Protein AF-0000000083317648 (afdb_homodimer)

Sequence (574 aa):
MIAYELAIDTPVELAITGKFVAPDANWIHLSRTLTDYELMVVTEGVLHLADGKQRFDVAEGEYLLLPPSTEQYGYKGSACSFYWLHFSAREQTVRIVDSECKLPDKQEPKIVLPRYGKVKSLEKMIVMMKQLQDSVRSYSTSTLNDYMSTVILCELYSQLFHTETSLGSIKKTRQEQLYHDIVDYIKWSRGETVKVSQIAQLFGYNEKYLSHLFSSIAGVSLKQYILQQKMELAKFLLTDTNQNISEVSVKLGYSDSHNFMKAFKKIVGLTPSDFRNAYAKRLLFYEMIAYELAIDTPVELAITGKFVAPDANWIHLSRTLTDYELMVVTEGVLHLADGKQRFDVAEGEYLLLPPSTEQYGYKGSACSFYWLHFSAREQTVRIVDSECKLPDKQEPKIVLPRYGKVKSLEKMIVMMKQLQDSVRSYSTSTLNDYMSTVILCELYSQLFHTETSLGSIKKTRQEQLYHDIVDYIKWSRGETVKVSQIAQLFGYNEKYLSHLFSSIAGVSLKQYILQQKMELAKFLLTDTNQNISEVSVKLGYSDSHNFMKAFKKIVGLTPSDFRNAYAKRLLFYE

Secondary structure (DSSP, 8-state):
-EEEEEE-SS--EEEEEEEEE-SSTT--PPPEE-SSEEEEEEEEEEEEEEETTEEEEEETTEEEEE-TT-EEE--S---EEEEEEEEE-S-SS-EEEETTS----TTS-EEEEESEEE-S-HHHHHHHHHHHHHHHHH---HHHHHHHHHHHHHHHHHHHHS----HHHHHHHHHHHHHHHHHHHHHHTTTS---HHHHHHHHT--HHHHHHHHHHHHSS-HHHHHHHHHHHHHHHHHHHS---HHHHHHHTT-S-HHHHHHHHHHHHSS-HHHHHHHH--------/-EEEEEE-SS--EEEEEEEEE-SSTT--PPPEE-SSEEEEEEEEEEEEEEETTEEEEEETTEEEEE-TT-EEEE-S---EEEEEEEEE-S-SS-EEEETTS----TTS-EEEEESEEE-S-HHHHHHHHHHHHHHHHH---HHHHHHHHHHHHHHHHHHHHS----HHHHHHHHHHHHHHHHHHHHHHTTTS---HHHHHHHHT--HHHHHHHHHHHHSS-HHHHHHHHHHHHHHHHHHHS---HHHHHHHTT-S-HHHHHHHHHHHHSS-HHHHHHHH--------

Foldseek 3Di:
DKKWKFAPPDFWFWDDKDKDFAPDQFDWFAWDFFQFKKKKAWQAWWFWKDFVPDIDTAHHQKMAIDGGRTGMIGPGGTRTMIIMTTTHGPDPDTDIDDPPDDAPDPPGRMFMGHRMDGFPDPPVLVVLRVVLVVCVVVDVDRRVSRVSVRVSVVNRRCRVPVPCPPVVNVVVVVLVVLLVVLVVVLLVQLQDPDDLCNSCVVSVHHSVVNQVSNCVVVVDGPVVSSLLSNLVVLLCCLAVHPDDLVRSCVSRPHPDSVVVQVSNCVNVVDGSVVSSVVRRPPPVPPD/DKKWKFAPPDFWFWDDKDKDFDPDQFDWFAWDFFQFKKKKAWQAWWFWKDFVPDIDTAHHQKMAIDGGRTGMIGPGGTRTMIIMTTTHGPDPDTDIDDPPDDAPDPPGRMFMGHRMDGFPDPPVLVVLRVVLVVCVVVDVDRRVSRVSVRVSVVNRRCRVPVPCPPVVNVVVVVLVVLLVVLVVVLLVQLQDDDDLCNSCVVSVHHSVVNQVSNCVVVVDGPVVSSLLSNLVVLLCCLAVHPDDLVRSCVSRPHPDSVVVQVSNCVNVVDGSVVSSVVRRPPPPPPD

Nearest PDB structures (foldseek):
  6swi-assembly1_A  TM=9.448E-01  e=5.984E-08  Geobacillus stearothermophilus
  3lsg-assembly1_A  TM=9.453E-01  e=3.795E-07  Fusobacterium nucleatum subsp. nucleatum
  3oio-assembly1_A  TM=8.821E-01  e=7.758E-07  Chromobacterium violaceum
  3w6v-assembly1_A  TM=8.922E-01  e=2.878E-06  Streptomyces griseus
  1xs9-assembly1_A  TM=9.049E-01  e=8.412E-06  Escherichia coli

Organism: Saccharibacillus brassicae (NCBI:txid2583377)

InterPro domains:
  IPR003313 AraC-type arabinose-binding/dimerisation domain [PF02311] (36-90)
  IPR009057 Homedomain-like superfamily [SSF46689] (179-227)
  IPR009057 Homedomain-like superfamily [SSF46689] (230-279)
  IPR018060 AraC-like, DNA binding HTH domain [PF12833] (199-277)
  IPR018060 AraC-like, DNA binding HTH domain [PS01124] (180-278)
  IPR018060 AraC-like, DNA binding HTH domain [SM00342] (193-276)
  IPR018062 HTH domain AraC-type, conserved site [PS00041] (230-272)
  IPR020449 Transcription regulator HTH, AraC- type, HTH domain [PR00032] (245-260)
  IPR020449 Transcription regulator HTH, AraC- type, HTH domain [PR00032] (260-276)
  IPR037923 Transcription regulator HTH-like [SSF51215] (23-103)

Radius of gyration: 28.25 Å; Cα contacts (8 Å, |Δi|>4): 1031; chains: 2; bounding box: 52×86×66 Å

pLDDT: mean 80.66, std 14.96, range [23.92, 97.94]

Structure (mmCIF, N/CA/C/O backbone):
data_AF-0000000083317648-model_v1
#
loop_
_entity.id
_entity.type
_entity.pdbx_description
1 polymer 'Helix-turn-helix domain-containing protein'
#
loop_
_atom_site.group_PDB
_atom_site.id
_atom_site.type_symbol
_atom_site.label_atom_id
_atom_site.label_alt_id
_atom_site.label_comp_id
_atom_site.label_asym_id
_atom_site.label_entity_id
_atom_site.label_seq_id
_atom_site.pdbx_PDB_ins_code
_atom_site.Cartn_x
_atom_site.Cartn_y
_atom_site.Cartn_z
_atom_site.occupancy
_atom_site.B_iso_or_equiv
_atom_site.auth_seq_id
_atom_site.auth_comp_id
_atom_site.auth_asym_id
_atom_site.auth_atom_id
_atom_site.pdbx_PDB_model_num
ATOM 1 N N . MET A 1 1 ? 26.375 -5.887 -9.125 1 73.12 1 MET A N 1
ATOM 2 C CA . MET A 1 1 ? 25.25 -6.777 -8.898 1 73.12 1 MET A CA 1
ATOM 3 C C . MET A 1 1 ? 24.062 -6.375 -9.773 1 73.12 1 MET A C 1
ATOM 5 O O . MET A 1 1 ? 23.906 -5.203 -10.125 1 73.12 1 MET A O 1
ATOM 9 N N . ILE A 1 2 ? 23.328 -7.375 -10.43 1 86.06 2 ILE A N 1
ATOM 10 C CA . ILE A 1 2 ? 22.219 -7.176 -11.359 1 86.06 2 ILE A CA 1
ATOM 11 C C . ILE A 1 2 ? 21.016 -6.602 -10.609 1 86.06 2 ILE A C 1
ATOM 13 O O . ILE A 1 2 ? 20.703 -7.039 -9.5 1 86.06 2 ILE A O 1
ATOM 17 N N . ALA A 1 3 ? 20.547 -5.5 -11.164 1 89.62 3 ALA A N 1
ATOM 18 C CA . ALA A 1 3 ? 19.328 -4.895 -10.625 1 89.62 3 ALA A CA 1
ATOM 19 C C . ALA A 1 3 ? 18.328 -4.613 -11.734 1 89.62 3 ALA A C 1
ATOM 21 O O . ALA A 1 3 ? 18.672 -4.605 -12.914 1 89.62 3 ALA A O 1
ATOM 22 N N . TYR A 1 4 ? 17.109 -4.523 -11.336 1 90.5 4 TYR A N 1
ATOM 23 C CA . TYR A 1 4 ? 16.031 -4.277 -12.289 1 90.5 4 TYR A CA 1
ATOM 24 C C . TYR A 1 4 ? 15.367 -2.936 -12.023 1 90.5 4 TYR A C 1
ATOM 26 O O . TYR A 1 4 ? 15.047 -2.611 -10.875 1 90.5 4 TYR A O 1
ATOM 34 N N . GLU A 1 5 ? 15.234 -2.246 -13.062 1 88.81 5 GLU A N 1
ATOM 35 C CA . GLU A 1 5 ? 14.523 -0.972 -12.984 1 88.81 5 GLU A CA 1
ATOM 36 C C . GLU A 1 5 ? 13.047 -1.14 -13.328 1 88.81 5 GLU A C 1
ATOM 38 O O . GLU A 1 5 ? 12.711 -1.714 -14.359 1 88.81 5 GLU A O 1
ATOM 43 N N . LEU A 1 6 ? 12.156 -0.694 -12.469 1 90.12 6 LEU A N 1
ATOM 44 C CA . LEU A 1 6 ? 10.711 -0.789 -12.656 1 90.12 6 LEU A CA 1
ATOM 45 C C . LEU A 1 6 ? 10.07 0.595 -12.648 1 90.12 6 LEU A C 1
ATOM 47 O O . LEU A 1 6 ? 10.312 1.391 -11.742 1 90.12 6 LEU A O 1
ATOM 51 N N . ALA A 1 7 ? 9.336 0.868 -13.672 1 88.31 7 ALA A N 1
ATOM 52 C CA . ALA A 1 7 ? 8.531 2.084 -13.664 1 88.31 7 ALA A CA 1
ATOM 53 C C . ALA A 1 7 ? 7.332 1.941 -12.727 1 88.31 7 ALA A C 1
ATOM 55 O O . ALA A 1 7 ? 6.602 0.949 -12.789 1 88.31 7 ALA A O 1
ATOM 56 N N . ILE A 1 8 ? 7.125 2.943 -11.859 1 89.62 8 ILE A N 1
ATOM 57 C CA . ILE A 1 8 ? 6.023 2.846 -10.914 1 89.62 8 ILE A CA 1
ATOM 58 C C . ILE A 1 8 ? 5.184 4.121 -10.961 1 89.62 8 ILE A C 1
ATOM 60 O O . ILE A 1 8 ? 4.664 4.566 -9.938 1 89.62 8 ILE A O 1
ATOM 64 N N . ASP A 1 9 ? 5.164 4.762 -12.062 1 88.31 9 ASP A N 1
ATOM 65 C CA . ASP A 1 9 ? 4.23 5.871 -12.25 1 88.31 9 ASP A CA 1
ATOM 66 C C . ASP A 1 9 ? 2.785 5.402 -12.117 1 88.31 9 ASP A C 1
ATOM 68 O O . ASP A 1 9 ? 1.906 6.176 -11.742 1 88.31 9 ASP A O 1
ATOM 72 N N . THR A 1 10 ? 2.551 4.207 -12.539 1 91.5 10 THR A N 1
ATOM 73 C CA . THR A 1 10 ? 1.333 3.459 -12.242 1 91.5 10 THR A CA 1
ATOM 74 C C . THR A 1 10 ? 1.659 2.156 -11.523 1 91.5 10 THR A C 1
ATOM 76 O O . THR A 1 10 ? 2.795 1.681 -11.57 1 91.5 10 THR A O 1
ATOM 79 N N . PRO A 1 11 ? 0.718 1.676 -10.805 1 93.69 11 PRO A N 1
ATOM 80 C CA . PRO A 1 11 ? 1.012 0.447 -10.062 1 93.69 11 PRO A CA 1
ATOM 81 C C . PRO A 1 11 ? 1.378 -0.72 -10.977 1 93.69 11 PRO A C 1
ATOM 83 O O . PRO A 1 11 ? 0.924 -0.777 -12.125 1 93.69 11 PRO A O 1
ATOM 86 N N . VAL A 1 12 ? 2.248 -1.593 -10.453 1 94 12 VAL A N 1
ATOM 87 C CA . VAL A 1 12 ? 2.459 -2.869 -11.125 1 94 12 VAL A CA 1
ATOM 88 C C . VAL A 1 12 ? 1.178 -3.699 -11.078 1 94 12 VAL A C 1
ATOM 90 O O . VAL A 1 12 ? 0.267 -3.398 -10.297 1 94 12 VAL A O 1
ATOM 93 N N . GLU A 1 13 ? 1.123 -4.66 -11.914 1 89.38 13 GLU A N 1
ATOM 94 C CA . GLU A 1 13 ? -0.05 -5.531 -11.945 1 89.38 13 GLU A CA 1
ATOM 95 C C . GLU A 1 13 ? 0.226 -6.855 -11.234 1 89.38 13 GLU A C 1
ATOM 97 O O . GLU A 1 13 ? 1.052 -7.648 -11.688 1 89.38 13 GLU A O 1
ATOM 102 N N . LEU A 1 14 ? -0.493 -7.031 -10.156 1 89.56 14 LEU A N 1
ATOM 103 C CA . LEU A 1 14 ? -0.332 -8.281 -9.43 1 89.56 14 LEU A CA 1
ATOM 104 C C . LEU A 1 14 ? -0.976 -9.438 -10.188 1 89.56 14 LEU A C 1
ATOM 106 O O . LEU A 1 14 ? -2.09 -9.305 -10.695 1 89.56 14 LEU A O 1
ATOM 110 N N . ALA A 1 15 ? -0.257 -10.492 -10.266 1 81.81 15 ALA A N 1
ATOM 111 C CA . ALA A 1 15 ? -0.831 -11.703 -10.844 1 81.81 15 ALA A CA 1
ATOM 112 C C . ALA A 1 15 ? -1.32 -12.656 -9.758 1 81.81 15 ALA A C 1
ATOM 114 O O . ALA A 1 15 ? -2.514 -12.953 -9.672 1 81.81 15 ALA A O 1
ATOM 115 N N . ILE A 1 16 ? -0.437 -13.07 -8.938 1 79.38 16 ILE A N 1
ATOM 116 C CA . ILE A 1 16 ? -0.75 -14.008 -7.867 1 79.38 16 ILE A CA 1
ATOM 117 C C . ILE A 1 16 ? 0.266 -13.859 -6.734 1 79.38 16 ILE A C 1
ATOM 119 O O . ILE A 1 16 ? 1.381 -13.383 -6.953 1 79.38 16 ILE A O 1
ATOM 123 N N . THR A 1 17 ? -0.17 -14.234 -5.473 1 85.12 17 THR A N 1
ATOM 124 C CA . THR A 1 17 ? 0.695 -14.172 -4.301 1 85.12 17 THR A CA 1
ATOM 125 C C . THR A 1 17 ? 0.376 -15.305 -3.33 1 85.12 17 THR A C 1
ATOM 127 O O . THR A 1 17 ? -0.656 -15.961 -3.459 1 85.12 17 THR A O 1
ATOM 130 N N . GLY A 1 18 ? 1.373 -15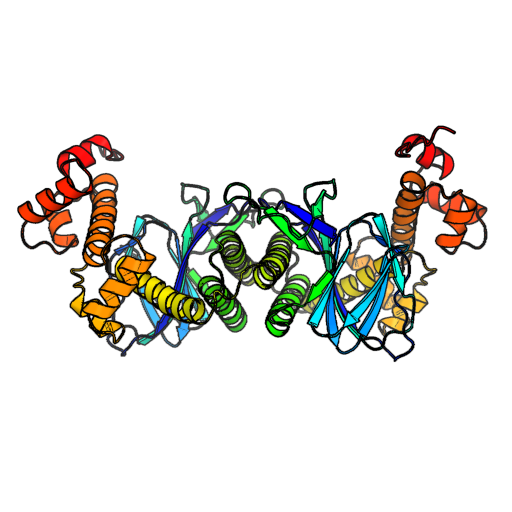.547 -2.432 1 81.56 18 GLY A N 1
ATOM 131 C CA . GLY A 1 18 ? 1.116 -16.594 -1.453 1 81.56 18 GLY A CA 1
ATOM 132 C C . GLY A 1 18 ? 2.262 -16.797 -0.48 1 81.56 18 GLY A C 1
ATOM 133 O O . GLY A 1 18 ? 3.238 -16.047 -0.497 1 81.56 18 GLY A O 1
ATOM 134 N N . LYS A 1 19 ? 1.976 -17.672 0.405 1 84.12 19 LYS A N 1
ATOM 135 C CA . LYS A 1 19 ? 2.979 -18.172 1.341 1 84.12 19 LYS A CA 1
ATOM 136 C C . LYS A 1 19 ? 3.238 -19.656 1.127 1 84.12 19 LYS A C 1
ATOM 138 O O . LYS A 1 19 ? 2.303 -20.438 0.917 1 84.12 19 LYS A O 1
ATOM 143 N N . PHE A 1 20 ? 4.531 -19.953 1.05 1 80.94 20 PHE A N 1
ATOM 144 C CA . PHE A 1 20 ? 4.918 -21.344 0.905 1 80.94 20 PHE A CA 1
ATOM 145 C C . PHE A 1 20 ? 5.672 -21.828 2.137 1 80.94 20 PHE A C 1
ATOM 147 O O . PHE A 1 20 ? 6.504 -21.109 2.686 1 80.94 20 PHE A O 1
ATOM 154 N N . VAL A 1 21 ? 5.352 -23 2.555 1 77.06 21 VAL A N 1
ATOM 155 C CA . VAL A 1 21 ? 6.082 -23.734 3.59 1 77.06 21 VAL A CA 1
ATOM 156 C C . VAL A 1 21 ? 6.5 -25.094 3.068 1 77.06 21 VAL A C 1
ATOM 158 O O . VAL A 1 21 ? 5.648 -25.906 2.678 1 77.06 21 VAL A O 1
ATOM 161 N N . ALA A 1 22 ? 7.832 -25.312 3.043 1 75.44 22 ALA A N 1
ATOM 162 C CA . ALA A 1 22 ? 8.312 -26.625 2.584 1 75.44 22 ALA A CA 1
ATOM 163 C C . ALA A 1 22 ? 7.762 -27.75 3.453 1 75.44 22 ALA A C 1
ATOM 165 O O . ALA A 1 22 ? 7.789 -27.656 4.684 1 75.44 22 ALA A O 1
ATOM 166 N N . PRO A 1 23 ? 7.273 -28.766 2.873 1 68.81 23 PRO A N 1
ATOM 167 C CA . PRO A 1 23 ? 6.723 -29.875 3.66 1 68.81 23 PRO A CA 1
ATOM 168 C C . PRO A 1 23 ? 7.789 -30.625 4.441 1 68.81 23 PRO A C 1
ATOM 170 O O . PRO A 1 23 ? 7.508 -31.172 5.516 1 68.81 23 PRO A O 1
ATOM 173 N N . ASP A 1 24 ? 8.898 -30.734 3.859 1 73.5 24 ASP A N 1
ATOM 174 C CA . ASP A 1 24 ? 10.055 -31.359 4.508 1 73.5 24 ASP A CA 1
ATOM 175 C C . ASP A 1 24 ? 11.359 -30.781 3.98 1 73.5 24 ASP A C 1
ATOM 177 O O . ASP A 1 24 ? 11.352 -29.891 3.119 1 73.5 24 ASP A O 1
ATOM 181 N N . ALA A 1 25 ? 12.484 -31.25 4.566 1 81.75 25 ALA A N 1
ATOM 182 C CA . ALA A 1 25 ? 13.789 -30.672 4.27 1 81.75 25 ALA A CA 1
ATOM 183 C C . ALA A 1 25 ? 14.25 -31.047 2.867 1 81.75 25 ALA A C 1
ATOM 185 O O . ALA A 1 25 ? 15.195 -30.453 2.338 1 81.75 25 ALA A O 1
ATOM 186 N N . ASN A 1 26 ? 13.617 -32 2.248 1 80.25 26 ASN A N 1
ATOM 187 C CA . ASN A 1 26 ? 14.047 -32.5 0.945 1 80.25 26 ASN A CA 1
ATOM 188 C C . ASN A 1 26 ? 13.242 -31.875 -0.188 1 80.25 26 ASN A C 1
ATOM 190 O O . ASN A 1 26 ? 13.43 -32.219 -1.356 1 80.25 26 ASN A O 1
ATOM 194 N N . TRP A 1 27 ? 12.453 -30.938 0.182 1 73.56 27 TRP A N 1
ATOM 195 C CA . TRP A 1 27 ? 11.617 -30.297 -0.829 1 73.56 27 TRP A CA 1
ATOM 196 C C . TRP A 1 27 ? 12.477 -29.5 -1.814 1 73.56 27 TRP A C 1
ATOM 198 O O . TRP A 1 27 ? 13.383 -28.766 -1.412 1 73.56 27 TRP A O 1
ATOM 208 N N . ILE A 1 28 ? 12.203 -29.672 -3.096 1 77.12 28 ILE A N 1
ATOM 209 C CA . ILE A 1 28 ? 12.906 -28.953 -4.148 1 77.12 28 ILE A CA 1
ATOM 210 C C . ILE A 1 28 ? 11.922 -28.078 -4.918 1 77.12 28 ILE A C 1
ATOM 212 O O . ILE A 1 28 ? 10.844 -28.531 -5.309 1 77.12 28 ILE A O 1
ATOM 216 N N . HIS A 1 29 ? 12.297 -26.828 -5.078 1 80 29 HIS A N 1
ATOM 217 C CA . HIS A 1 29 ? 11.438 -25.906 -5.816 1 80 29 HIS A CA 1
ATOM 218 C C . HIS A 1 29 ? 11.203 -26.391 -7.242 1 80 29 HIS A C 1
ATOM 220 O O . HIS A 1 29 ? 12.117 -26.906 -7.883 1 80 29 HIS A O 1
ATOM 226 N N . LEU A 1 30 ? 10.109 -26.141 -7.781 1 67.94 30 LEU A N 1
ATOM 227 C CA . LEU A 1 30 ? 9.742 -26.594 -9.117 1 67.94 30 LEU A CA 1
ATOM 228 C C . LEU A 1 30 ? 10.555 -25.875 -10.18 1 67.94 30 LEU A C 1
ATOM 230 O O . LEU A 1 30 ? 11.047 -24.766 -9.945 1 67.94 30 LEU A O 1
ATOM 234 N N . SER A 1 31 ? 10.773 -26.484 -11.344 1 70.31 31 SER A N 1
ATOM 235 C CA . SER A 1 31 ? 11.445 -25.891 -12.484 1 70.31 31 SER A CA 1
ATOM 236 C C . SER A 1 31 ? 10.445 -25.281 -13.469 1 70.31 31 SER A C 1
ATOM 238 O O . SER A 1 31 ? 9.445 -25.922 -13.805 1 70.31 31 SER A O 1
ATOM 240 N N . ARG A 1 32 ? 10.703 -24.016 -13.828 1 67 32 ARG A N 1
ATOM 241 C CA . ARG A 1 32 ? 9.82 -23.328 -14.766 1 67 32 ARG A CA 1
ATOM 242 C C . ARG A 1 32 ? 10.5 -22.125 -15.383 1 67 32 ARG A C 1
ATOM 244 O O . ARG A 1 32 ? 11.555 -21.688 -14.906 1 67 32 ARG A O 1
ATOM 251 N N . THR A 1 33 ? 9.922 -21.703 -16.438 1 72.81 33 THR A N 1
ATOM 252 C CA . THR A 1 33 ? 10.297 -20.422 -17 1 72.81 33 THR A CA 1
ATOM 253 C C . THR A 1 33 ? 9.289 -19.344 -16.594 1 72.81 33 THR A C 1
ATOM 255 O O . THR A 1 33 ? 8.094 -19.484 -16.844 1 72.81 33 THR A O 1
ATOM 258 N N . LEU A 1 34 ? 9.758 -18.328 -16.078 1 76.44 34 LEU A N 1
ATOM 259 C CA . LEU A 1 34 ? 8.883 -17.266 -15.586 1 76.44 34 LEU A CA 1
ATOM 260 C C . LEU A 1 34 ? 8.312 -16.453 -16.734 1 76.44 34 LEU A C 1
ATOM 262 O O . LEU A 1 34 ? 9.023 -16.156 -17.703 1 76.44 34 LEU A O 1
ATOM 266 N N . THR A 1 35 ? 7.051 -16.047 -16.562 1 71.62 35 THR A N 1
ATOM 267 C CA . THR A 1 35 ? 6.422 -15.195 -17.562 1 71.62 35 THR A CA 1
ATOM 268 C C . THR A 1 35 ? 6.277 -13.773 -17.031 1 71.62 35 THR A C 1
ATOM 270 O O . THR A 1 35 ? 6 -12.852 -17.797 1 71.62 35 THR A O 1
ATOM 273 N N . ASP A 1 36 ? 6.398 -13.633 -15.828 1 81.81 36 ASP A N 1
ATOM 274 C CA . ASP A 1 36 ? 6.352 -12.336 -15.156 1 81.81 36 ASP A CA 1
ATOM 275 C C . ASP A 1 36 ? 7.398 -12.258 -14.047 1 81.81 36 ASP A C 1
ATOM 277 O O . ASP A 1 36 ? 8.234 -13.148 -13.914 1 81.81 36 ASP A O 1
ATOM 281 N N . TYR A 1 37 ? 7.445 -11.148 -13.375 1 90.81 37 TYR A N 1
ATOM 282 C CA . TYR A 1 37 ? 8.383 -11.016 -12.273 1 90.81 37 TYR A CA 1
ATOM 283 C C . TYR A 1 37 ? 7.941 -11.852 -11.078 1 90.81 37 TYR A C 1
ATOM 285 O O . TYR A 1 37 ? 6.742 -11.992 -10.82 1 90.81 37 TYR A O 1
ATOM 293 N N . GLU A 1 38 ? 8.875 -12.359 -10.398 1 90.75 38 GLU A N 1
ATOM 294 C CA . GLU A 1 38 ? 8.586 -13.016 -9.125 1 90.75 38 GLU A CA 1
ATOM 295 C C . GLU A 1 38 ? 9.5 -12.508 -8.016 1 90.75 38 GLU A C 1
ATOM 297 O O . GLU A 1 38 ? 10.719 -12.5 -8.164 1 90.75 38 GLU A O 1
ATOM 302 N N . LEU A 1 39 ? 8.906 -12.031 -6.961 1 96.44 39 LEU A N 1
ATOM 303 C CA . LEU A 1 39 ? 9.617 -11.688 -5.738 1 96.44 39 LEU A CA 1
ATOM 304 C C . LEU A 1 39 ? 9.406 -12.75 -4.664 1 96.44 39 LEU A C 1
ATOM 306 O O . LEU A 1 39 ? 8.273 -13.148 -4.391 1 96.44 39 LEU A O 1
ATOM 310 N N . MET A 1 40 ? 10.461 -13.266 -4.102 1 94.94 40 MET A N 1
ATOM 311 C CA . MET A 1 40 ? 10.398 -14.203 -2.98 1 94.94 40 MET A CA 1
ATOM 312 C C . MET A 1 40 ? 11.141 -13.648 -1.767 1 94.94 40 MET A C 1
ATOM 314 O O . MET A 1 40 ? 12.273 -13.18 -1.883 1 94.94 40 MET A O 1
ATOM 318 N N . VAL A 1 41 ? 10.523 -13.672 -0.653 1 97.25 41 VAL A N 1
ATOM 319 C CA . VAL A 1 41 ? 11.125 -13.258 0.612 1 97.25 41 VAL A CA 1
ATOM 320 C C . VAL A 1 41 ? 11.133 -14.438 1.586 1 97.25 41 VAL A C 1
ATOM 322 O O . VAL A 1 41 ? 10.086 -14.875 2.051 1 97.25 41 VAL A O 1
ATOM 325 N N . VAL A 1 42 ? 12.266 -14.875 1.939 1 96.94 42 VAL A N 1
ATOM 326 C CA . VAL A 1 42 ? 12.383 -16.062 2.777 1 96.94 42 VAL A CA 1
ATOM 327 C C . VAL A 1 42 ? 12.195 -15.68 4.242 1 96.94 42 VAL A C 1
ATOM 329 O O . VAL A 1 42 ? 12.836 -14.742 4.734 1 96.94 42 VAL A O 1
ATOM 332 N N . THR A 1 43 ? 11.352 -16.406 4.883 1 94.75 43 THR A N 1
ATOM 333 C CA . THR A 1 43 ? 11.008 -16.062 6.262 1 94.75 43 THR A CA 1
ATOM 334 C C . THR A 1 43 ? 11.57 -17.094 7.23 1 94.75 43 THR A C 1
ATOM 336 O O . THR A 1 43 ? 11.641 -16.844 8.438 1 94.75 43 THR A O 1
ATOM 339 N N . GLU A 1 44 ? 11.883 -18.234 6.762 1 92.38 44 GLU A N 1
ATOM 340 C CA . GLU A 1 44 ? 12.5 -19.281 7.559 1 92.38 44 GLU A CA 1
ATOM 341 C C . GLU A 1 44 ? 13.383 -20.188 6.695 1 92.38 44 GLU A C 1
ATOM 343 O O . GLU A 1 44 ? 13.016 -20.531 5.57 1 92.38 44 GLU A O 1
ATOM 348 N N . GLY A 1 45 ? 14.594 -20.547 7.246 1 95.81 45 GLY A N 1
ATOM 349 C CA . GLY A 1 45 ? 15.445 -21.5 6.559 1 95.81 45 GLY A CA 1
ATOM 350 C C . GLY A 1 45 ? 16.156 -20.906 5.359 1 95.81 45 GLY A C 1
ATOM 351 O O . GLY A 1 45 ? 16.516 -19.719 5.363 1 95.81 45 GLY A O 1
ATOM 352 N N . VAL A 1 46 ? 16.531 -21.812 4.438 1 97.19 46 VAL A N 1
ATOM 353 C CA . VAL A 1 46 ? 17.281 -21.391 3.252 1 97.19 46 VAL A CA 1
ATOM 354 C C . VAL A 1 46 ? 16.625 -21.969 2 1 97.19 46 VAL A C 1
ATOM 356 O O . VAL A 1 46 ? 16.344 -23.172 1.936 1 97.19 46 VAL A O 1
ATOM 359 N N . LEU A 1 47 ? 16.281 -21.141 1.039 1 94.75 47 LEU A N 1
ATOM 360 C CA . LEU A 1 47 ? 15.758 -21.531 -0.267 1 94.75 47 LEU A CA 1
ATOM 361 C C . LEU A 1 47 ? 16.891 -21.656 -1.288 1 94.75 47 LEU A C 1
ATOM 363 O O . LEU A 1 47 ? 17.609 -20.688 -1.532 1 94.75 47 LEU A O 1
ATOM 367 N N . HIS A 1 48 ? 17.062 -22.828 -1.807 1 96.19 48 HIS A N 1
ATOM 368 C CA . HIS A 1 48 ? 18.062 -23.078 -2.842 1 96.19 48 HIS A CA 1
ATOM 369 C C . HIS A 1 48 ? 17.438 -23.031 -4.23 1 96.19 48 HIS A C 1
ATOM 371 O O . HIS A 1 48 ? 16.766 -23.969 -4.648 1 96.19 48 HIS A O 1
ATOM 377 N N . LEU A 1 49 ? 17.688 -21.969 -4.938 1 94.25 49 LEU A N 1
ATOM 378 C CA . LEU A 1 49 ? 17.047 -21.703 -6.215 1 94.25 49 LEU A CA 1
ATOM 379 C C . LEU A 1 49 ? 18.062 -21.25 -7.258 1 94.25 49 LEU A C 1
ATOM 381 O O . LEU A 1 49 ? 19.078 -20.625 -6.914 1 94.25 49 LEU A O 1
ATOM 385 N N . ALA A 1 50 ? 17.859 -21.547 -8.492 1 93.56 50 ALA A N 1
ATOM 386 C CA . ALA A 1 50 ? 18.75 -21.125 -9.57 1 93.56 50 ALA A CA 1
ATOM 387 C C . ALA A 1 50 ? 17.969 -20.406 -10.672 1 93.56 50 ALA A C 1
ATOM 389 O O . ALA A 1 50 ? 16.781 -20.672 -10.875 1 93.56 50 ALA A O 1
ATOM 390 N N . ASP A 1 51 ? 18.609 -19.438 -11.227 1 90.94 51 ASP A N 1
ATOM 391 C CA . ASP A 1 51 ? 18.109 -18.781 -12.422 1 90.94 51 ASP A CA 1
ATOM 392 C C . ASP A 1 51 ? 18.938 -19.141 -13.648 1 90.94 51 ASP A C 1
ATOM 394 O O . ASP A 1 51 ? 19.719 -18.328 -14.141 1 90.94 51 ASP A O 1
ATOM 398 N N . GLY A 1 52 ? 18.672 -20.281 -14.242 1 86.88 52 GLY A N 1
ATOM 399 C CA . GLY A 1 52 ? 19.531 -20.812 -15.297 1 86.88 52 GLY A CA 1
ATOM 400 C C . GLY A 1 52 ? 20.891 -21.266 -14.789 1 86.88 52 GLY A C 1
ATOM 401 O O . GLY A 1 52 ? 21 -22.312 -14.148 1 86.88 52 GLY A O 1
ATOM 402 N N . LYS A 1 53 ? 21.875 -20.312 -14.93 1 84.62 53 LYS A N 1
ATOM 403 C CA . LYS A 1 53 ? 23.219 -20.766 -14.594 1 84.62 53 LYS A CA 1
ATOM 404 C C . LYS A 1 53 ? 23.609 -20.344 -13.188 1 84.62 53 LYS A C 1
ATOM 406 O O . LYS A 1 53 ? 24.453 -20.969 -12.547 1 84.62 53 LYS A O 1
ATOM 411 N N . GLN A 1 54 ? 23.031 -19.328 -12.703 1 92.94 54 GLN A N 1
ATOM 412 C CA . GLN A 1 54 ? 23.422 -18.812 -11.398 1 92.94 54 GLN A CA 1
ATOM 413 C C . GLN A 1 54 ? 22.578 -19.422 -10.281 1 92.94 54 GLN A C 1
ATOM 415 O O . GLN A 1 54 ? 21.359 -19.516 -10.398 1 92.94 54 GLN A O 1
ATOM 420 N N . ARG A 1 55 ? 23.312 -19.906 -9.25 1 95.75 55 ARG A N 1
ATOM 421 C CA . ARG A 1 55 ? 22.672 -20.5 -8.086 1 95.75 55 ARG A CA 1
ATOM 422 C C . ARG A 1 55 ? 22.609 -19.516 -6.926 1 95.75 55 ARG A C 1
ATOM 424 O O . ARG A 1 55 ? 23.562 -18.766 -6.691 1 95.75 55 ARG A O 1
ATOM 431 N N . PHE A 1 56 ? 21.469 -19.516 -6.18 1 96.06 56 PHE A N 1
ATOM 432 C CA . PHE A 1 56 ? 21.266 -18.641 -5.031 1 96.06 56 PHE A CA 1
ATOM 433 C C . PHE A 1 56 ? 20.875 -19.438 -3.799 1 96.06 56 PHE A C 1
ATOM 435 O O . PHE A 1 56 ? 20.031 -20.328 -3.877 1 96.06 56 PHE A O 1
ATOM 442 N N . ASP A 1 57 ? 21.547 -19.203 -2.738 1 97.69 57 ASP A N 1
ATOM 443 C CA . ASP A 1 57 ? 21.094 -19.594 -1.41 1 97.69 57 ASP A CA 1
ATOM 444 C C . ASP A 1 57 ? 20.469 -18.422 -0.666 1 97.69 57 ASP A C 1
ATOM 446 O O . ASP A 1 57 ? 21.172 -17.594 -0.104 1 97.69 57 ASP A O 1
ATOM 450 N N . VAL A 1 58 ? 19.188 -18.406 -0.667 1 97.5 58 VAL A N 1
ATOM 451 C CA . VAL A 1 58 ? 18.453 -17.281 -0.096 1 97.5 58 VAL A CA 1
ATOM 452 C C . VAL A 1 58 ? 18.031 -17.609 1.334 1 97.5 58 VAL A C 1
ATOM 454 O O . VAL A 1 58 ? 17.141 -18.438 1.55 1 97.5 58 VAL A O 1
ATOM 457 N N . ALA A 1 59 ? 18.594 -16.938 2.273 1 97.75 59 ALA A N 1
ATOM 458 C CA . ALA A 1 59 ? 18.375 -17.25 3.686 1 97.75 59 ALA A CA 1
ATOM 459 C C . ALA A 1 59 ? 17.281 -16.359 4.281 1 97.75 59 ALA A C 1
ATOM 461 O O . ALA A 1 59 ? 16.812 -15.43 3.631 1 97.75 59 ALA A O 1
ATOM 462 N N . GLU A 1 60 ? 16.891 -16.766 5.512 1 97.31 60 GLU A N 1
ATOM 463 C CA . GLU A 1 60 ? 15.922 -15.969 6.246 1 97.31 60 GLU A CA 1
ATOM 464 C C . GLU A 1 60 ? 16.297 -14.492 6.246 1 97.31 60 GLU A C 1
ATOM 466 O O . GLU A 1 60 ? 17.438 -14.133 6.551 1 97.31 60 GLU A O 1
ATOM 471 N N . GLY A 1 61 ? 15.359 -13.656 5.828 1 97.38 61 GLY A N 1
ATOM 472 C CA . GLY A 1 61 ? 15.617 -12.219 5.797 1 97.38 61 GLY A CA 1
ATOM 473 C C . GLY A 1 61 ? 16.156 -11.742 4.465 1 97.38 61 GLY A C 1
ATOM 474 O O . GLY A 1 61 ? 16.328 -10.539 4.254 1 97.38 61 GLY A O 1
ATOM 475 N N . GLU A 1 62 ? 16.391 -12.648 3.625 1 97.56 62 GLU A N 1
ATOM 476 C CA . GLU A 1 62 ? 16.859 -12.297 2.285 1 97.56 62 GLU A CA 1
ATOM 477 C C . GLU A 1 62 ? 15.742 -12.469 1.258 1 97.56 62 GLU A C 1
ATOM 479 O O . GLU A 1 62 ? 14.727 -13.117 1.533 1 97.56 62 GLU A O 1
ATOM 484 N N . TYR A 1 63 ? 15.93 -11.766 0.126 1 97.94 63 TYR A N 1
ATOM 485 C CA . TYR A 1 63 ? 14.938 -11.867 -0.94 1 97.94 63 TYR A CA 1
ATOM 486 C C . TYR A 1 63 ? 15.602 -12.18 -2.275 1 97.94 63 TYR A C 1
ATOM 488 O O . TYR A 1 63 ? 16.812 -12.016 -2.426 1 97.94 63 TYR A O 1
ATOM 496 N N . LEU A 1 64 ? 14.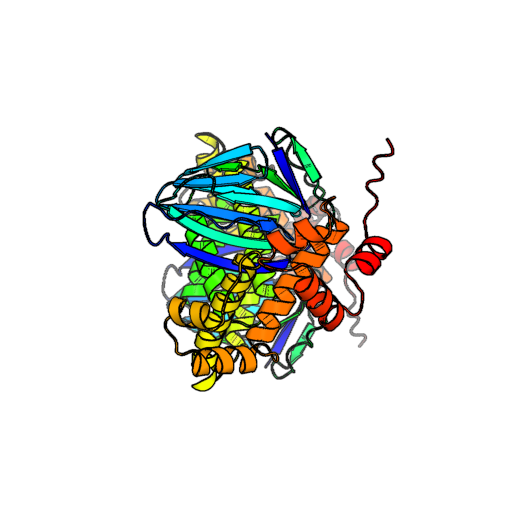875 -12.695 -3.189 1 97.12 64 LEU A N 1
ATOM 497 C CA . LEU A 1 64 ? 15.258 -12.922 -4.578 1 97.12 64 LEU A CA 1
ATOM 498 C C . LEU A 1 64 ? 14.195 -12.383 -5.531 1 97.12 64 LEU A C 1
ATOM 500 O O . LEU A 1 64 ? 13.008 -12.633 -5.344 1 97.12 64 LEU A O 1
ATOM 504 N N . LEU A 1 65 ? 14.586 -11.562 -6.449 1 96.25 65 LEU A N 1
ATOM 505 C CA . LEU A 1 65 ? 13.727 -11 -7.484 1 96.25 65 LEU A CA 1
ATOM 506 C C . LEU A 1 65 ? 14.141 -11.492 -8.867 1 96.25 65 LEU A C 1
ATOM 508 O O . LEU A 1 65 ? 15.25 -11.227 -9.32 1 96.25 65 LEU A O 1
ATOM 512 N N . LEU A 1 66 ? 13.211 -12.18 -9.516 1 93.25 66 LEU A N 1
ATOM 513 C CA . LEU A 1 66 ? 13.523 -12.758 -10.82 1 93.25 66 LEU A CA 1
ATOM 514 C C . LEU A 1 66 ? 12.648 -12.141 -11.906 1 93.25 66 LEU A C 1
ATOM 516 O O . LEU A 1 66 ? 11.438 -12.008 -11.734 1 93.25 66 LEU A O 1
ATOM 520 N N . PRO A 1 67 ? 13.211 -11.781 -13.008 1 91.38 67 PRO A N 1
ATOM 521 C CA . PRO A 1 67 ? 12.461 -11.18 -14.117 1 91.38 67 PRO A CA 1
ATOM 522 C C . PRO A 1 67 ? 11.797 -12.227 -15.016 1 91.38 67 PRO A C 1
ATOM 524 O O . PRO A 1 67 ? 12.086 -13.422 -14.891 1 91.38 67 PRO A O 1
ATOM 527 N N . PRO A 1 68 ? 10.898 -11.742 -15.898 1 82.5 68 PRO A N 1
ATOM 528 C CA . PRO A 1 68 ? 10.305 -12.664 -16.859 1 82.5 68 PRO A CA 1
ATOM 529 C C . PRO A 1 68 ? 11.352 -13.367 -17.734 1 82.5 68 PRO A C 1
ATOM 531 O O . PRO A 1 68 ? 12.445 -12.836 -17.922 1 82.5 68 PRO A O 1
ATOM 534 N N . SER A 1 69 ? 11.039 -14.594 -18.172 1 78.38 69 SER A N 1
ATOM 535 C CA . SER A 1 69 ? 11.844 -15.422 -19.062 1 78.38 69 SER A CA 1
ATOM 536 C C . SER A 1 69 ? 12.984 -16.109 -18.312 1 78.38 69 SER A C 1
ATOM 538 O O . SER A 1 69 ? 13.812 -16.781 -18.922 1 78.38 69 SER A O 1
ATOM 540 N N . THR A 1 70 ? 12.992 -15.891 -17.031 1 85.56 70 THR A N 1
ATOM 541 C CA . THR A 1 70 ? 13.984 -16.594 -16.219 1 85.56 70 THR A CA 1
ATOM 542 C C . THR A 1 70 ? 13.68 -18.078 -16.156 1 85.56 70 THR A C 1
ATOM 544 O O . THR A 1 70 ? 12.531 -18.469 -15.93 1 85.56 70 THR A O 1
ATOM 547 N N . GLU A 1 71 ? 14.727 -18.859 -16.391 1 82.38 71 GLU A N 1
ATOM 548 C CA . GLU A 1 71 ? 14.625 -20.297 -16.125 1 82.38 71 GLU A CA 1
ATOM 549 C C . GLU A 1 71 ? 14.875 -20.609 -14.656 1 82.38 71 GLU A C 1
ATOM 551 O O . GLU A 1 71 ? 16.016 -20.656 -14.211 1 82.38 71 GLU A O 1
ATOM 556 N N . GLN A 1 72 ? 13.852 -20.844 -13.953 1 85.06 72 GLN A N 1
ATOM 557 C CA . GLN A 1 72 ? 13.891 -21.031 -12.508 1 85.06 72 GLN A CA 1
ATOM 558 C C . GLN A 1 72 ? 13.812 -22.5 -12.133 1 85.06 72 GLN A C 1
ATOM 560 O O . GLN A 1 72 ? 13.008 -23.25 -12.688 1 85.06 72 GLN A O 1
ATOM 565 N N . TYR A 1 73 ? 14.688 -23 -11.258 1 81.75 73 TYR A N 1
ATOM 566 C CA . TYR A 1 73 ? 14.594 -24.359 -10.734 1 81.75 73 TYR A CA 1
ATOM 567 C C . TYR A 1 73 ? 15.297 -24.484 -9.391 1 81.75 73 TYR A C 1
ATOM 569 O O . TYR A 1 73 ? 16.234 -23.734 -9.102 1 81.75 73 TYR A O 1
ATOM 577 N N . GLY A 1 74 ? 14.812 -25.391 -8.555 1 89 74 GLY A N 1
ATOM 578 C CA . GLY A 1 74 ? 15.516 -25.734 -7.328 1 89 74 GLY A CA 1
ATOM 579 C C . GLY A 1 74 ? 16.719 -26.641 -7.547 1 89 74 GLY A C 1
ATOM 580 O O . GLY A 1 74 ? 16.562 -27.734 -8.086 1 89 74 GLY A O 1
ATOM 581 N N . TYR A 1 75 ? 17.906 -26.234 -7.133 1 91.81 75 TYR A N 1
ATOM 582 C CA . TYR A 1 75 ? 19.078 -27.031 -7.445 1 91.81 75 TYR A CA 1
ATOM 583 C C . TYR A 1 75 ? 19.422 -27.969 -6.289 1 91.81 75 TYR A C 1
ATOM 585 O O . TYR A 1 75 ? 20.234 -28.875 -6.438 1 91.81 75 TYR A O 1
ATOM 593 N N . LYS A 1 76 ? 18.75 -27.75 -5.145 1 93.19 76 LYS A N 1
ATOM 594 C CA . LYS A 1 76 ? 18.922 -28.594 -3.971 1 93.19 76 LYS A CA 1
ATOM 595 C C . LYS A 1 76 ? 17.703 -28.547 -3.068 1 93.19 76 LYS A C 1
ATOM 597 O O . LYS A 1 76 ? 16.844 -27.656 -3.211 1 93.19 76 LYS A O 1
ATOM 602 N N . GLY A 1 77 ? 17.578 -29.547 -2.199 1 90.19 77 GLY A N 1
ATOM 603 C CA . GLY A 1 77 ? 16.516 -29.5 -1.211 1 90.19 77 GLY A CA 1
ATOM 604 C C . GLY A 1 77 ? 16.562 -28.281 -0.322 1 90.19 77 GLY A C 1
ATOM 605 O O . GLY A 1 77 ? 17.656 -27.828 0.058 1 90.19 77 GLY A O 1
ATOM 606 N N . SER A 1 78 ? 15.328 -27.781 -0.053 1 88.75 78 SER A N 1
ATOM 607 C CA . SER A 1 78 ? 15.242 -26.578 0.748 1 88.75 78 SER A CA 1
ATOM 608 C C . SER A 1 78 ? 14.289 -26.75 1.924 1 88.75 78 SER A C 1
ATOM 610 O O . SER A 1 78 ? 13.109 -27.047 1.73 1 88.75 78 SER A O 1
ATOM 612 N N . ALA A 1 79 ? 14.727 -26.656 3.1 1 88.31 79 ALA A N 1
ATOM 613 C CA . ALA A 1 79 ? 13.898 -26.5 4.289 1 88.31 79 ALA A CA 1
ATOM 614 C C . ALA A 1 79 ? 13.625 -25.031 4.586 1 88.31 79 ALA A C 1
ATOM 616 O O . ALA A 1 79 ? 14.406 -24.375 5.293 1 88.31 79 ALA A O 1
ATOM 617 N N . CYS A 1 80 ? 12.5 -24.594 3.949 1 88.56 80 CYS A N 1
ATOM 618 C CA . CYS A 1 80 ? 12.328 -23.141 4.004 1 88.56 80 CYS A CA 1
ATOM 619 C C . CYS A 1 80 ? 10.852 -22.766 3.992 1 88.56 80 CYS A C 1
ATOM 621 O O . CYS A 1 80 ? 9.992 -23.625 3.773 1 88.56 80 CYS A O 1
ATOM 623 N N . SER A 1 81 ? 10.539 -21.562 4.387 1 88.25 81 SER A N 1
ATOM 624 C CA . SER A 1 81 ? 9.273 -20.859 4.184 1 88.25 81 SER A CA 1
ATOM 625 C C . SER A 1 81 ? 9.5 -19.484 3.557 1 88.25 81 SER A C 1
ATOM 627 O O . SER A 1 81 ? 10.484 -18.812 3.859 1 88.25 81 SER A O 1
ATOM 629 N N . PHE A 1 82 ? 8.672 -19.141 2.672 1 90.19 82 PHE A N 1
ATOM 630 C CA . PHE A 1 82 ? 8.844 -17.828 2.059 1 90.19 82 PHE A CA 1
ATOM 631 C C . PHE A 1 82 ? 7.512 -17.297 1.558 1 90.19 82 PHE A C 1
ATOM 633 O O . PHE A 1 82 ? 6.578 -18.062 1.301 1 90.19 82 PHE A O 1
ATOM 640 N N . TYR A 1 83 ? 7.383 -15.992 1.513 1 91.19 83 TYR A N 1
ATOM 641 C CA . TYR A 1 83 ? 6.32 -15.312 0.78 1 91.19 83 TYR A CA 1
ATOM 642 C C . TYR A 1 83 ? 6.746 -15.023 -0.653 1 91.19 83 TYR A C 1
ATOM 644 O O . TYR A 1 83 ? 7.93 -14.797 -0.92 1 91.19 83 TYR A O 1
ATOM 652 N N . TRP A 1 84 ? 5.82 -15.047 -1.537 1 89.69 84 TRP A N 1
ATOM 653 C CA . TRP A 1 84 ? 6.129 -14.766 -2.934 1 89.69 84 TRP A CA 1
ATOM 654 C C . TRP A 1 84 ? 5.016 -13.945 -3.582 1 89.69 84 TRP A C 1
ATOM 656 O O . TRP A 1 84 ? 3.869 -13.984 -3.131 1 89.69 84 TRP A O 1
ATOM 666 N N . LEU A 1 85 ? 5.316 -13.117 -4.551 1 90.44 85 LEU A N 1
ATOM 667 C CA . LEU A 1 85 ? 4.312 -12.477 -5.391 1 90.44 85 LEU A CA 1
ATOM 668 C C . LEU A 1 85 ? 4.797 -12.367 -6.832 1 90.44 85 LEU A C 1
ATOM 670 O O . LEU A 1 85 ? 5.98 -12.117 -7.078 1 90.44 85 LEU A O 1
ATOM 674 N N . HIS A 1 86 ? 3.928 -12.656 -7.785 1 85.31 86 HIS A N 1
ATOM 675 C CA . HIS A 1 86 ? 4.121 -12.477 -9.219 1 85.31 86 HIS A CA 1
ATOM 676 C C . HIS A 1 86 ? 3.461 -11.188 -9.711 1 85.31 86 HIS A C 1
ATOM 678 O O . HIS A 1 86 ? 2.326 -10.891 -9.336 1 85.31 86 HIS A O 1
ATOM 684 N N . PHE A 1 87 ? 4.191 -10.469 -10.438 1 90.12 87 PHE A N 1
ATOM 685 C CA . PHE A 1 87 ? 3.627 -9.219 -10.93 1 90.12 87 PHE A CA 1
ATOM 686 C C . PHE A 1 87 ? 4.211 -8.859 -12.289 1 90.12 87 PHE A C 1
ATOM 688 O O . PHE A 1 87 ? 5.258 -9.375 -12.68 1 90.12 87 PHE A O 1
ATOM 695 N N . SER A 1 88 ? 3.533 -7.996 -13.008 1 88.38 88 SER A N 1
ATOM 696 C CA . SER A 1 88 ? 4.016 -7.457 -14.273 1 88.38 88 SER A CA 1
ATOM 697 C C . SER A 1 88 ? 4.184 -5.941 -14.203 1 88.38 88 SER A C 1
ATOM 699 O O . SER A 1 88 ? 3.4 -5.258 -13.539 1 88.38 88 SER A O 1
ATOM 701 N N . ALA A 1 89 ? 5.234 -5.496 -14.781 1 86.25 89 ALA A N 1
ATOM 702 C CA . ALA A 1 89 ? 5.441 -4.059 -14.938 1 86.25 89 ALA A CA 1
ATOM 703 C C . ALA A 1 89 ? 4.973 -3.582 -16.312 1 86.25 89 ALA A C 1
ATOM 705 O O . ALA A 1 89 ? 4.871 -4.375 -17.25 1 86.25 89 ALA A O 1
ATOM 706 N N . ARG A 1 90 ? 4.566 -2.398 -16.312 1 76.75 90 ARG A N 1
ATOM 707 C CA . ARG A 1 90 ? 4.051 -1.849 -17.562 1 76.75 90 ARG A CA 1
ATOM 708 C C . ARG A 1 90 ? 5.059 -2.012 -18.688 1 76.75 90 ARG A C 1
ATOM 710 O O . ARG A 1 90 ? 4.684 -2.295 -19.828 1 76.75 90 ARG A O 1
ATOM 717 N N . GLU A 1 91 ? 6.289 -1.82 -18.25 1 71.94 91 GLU A N 1
ATOM 718 C CA . GLU A 1 91 ? 7.32 -1.934 -19.266 1 71.94 91 GLU A CA 1
ATOM 719 C C . GLU A 1 91 ? 7.555 -3.391 -19.656 1 71.94 91 GLU A C 1
ATOM 721 O O . GLU A 1 91 ? 7.574 -4.273 -18.797 1 71.94 91 GLU A O 1
ATOM 726 N N . GLN A 1 92 ? 7.559 -3.57 -20.828 1 61.09 92 GLN A N 1
ATOM 727 C CA . GLN A 1 92 ? 7.734 -4.922 -21.344 1 61.09 92 GLN A CA 1
ATOM 728 C C . GLN A 1 92 ? 9.195 -5.363 -21.25 1 61.09 92 GLN A C 1
ATOM 730 O O . GLN A 1 92 ? 9.477 -6.555 -21.125 1 61.09 92 GLN A O 1
ATOM 735 N N . THR A 1 93 ? 9.992 -4.367 -21.234 1 69.5 93 THR A N 1
ATOM 736 C CA . THR A 1 93 ? 11.398 -4.738 -21.281 1 69.5 93 THR A CA 1
ATOM 737 C C . THR A 1 93 ? 12.039 -4.637 -19.891 1 69.5 93 THR A C 1
ATOM 739 O O . THR A 1 93 ? 11.828 -3.65 -19.188 1 69.5 93 THR A O 1
ATOM 742 N N . VAL A 1 94 ? 12.711 -5.719 -19.594 1 77.38 94 VAL A N 1
ATOM 743 C CA . VAL A 1 94 ? 13.453 -5.754 -18.344 1 77.38 94 VAL A CA 1
ATOM 744 C C . VAL A 1 94 ? 14.68 -4.855 -18.453 1 77.38 94 VAL A C 1
ATOM 746 O O . VAL A 1 94 ? 15.523 -5.043 -19.328 1 77.38 94 VAL A O 1
ATOM 749 N N . ARG A 1 95 ? 14.789 -3.844 -17.719 1 74.38 95 ARG A N 1
ATOM 750 C CA . ARG A 1 95 ? 15.961 -2.975 -17.656 1 74.38 95 ARG A CA 1
ATOM 751 C C . ARG A 1 95 ? 16.922 -3.414 -16.562 1 74.38 95 ARG A C 1
ATOM 753 O O . ARG A 1 95 ? 16.594 -3.324 -15.375 1 74.38 95 ARG A O 1
ATOM 760 N N . ILE A 1 96 ? 17.953 -3.984 -17 1 74.75 96 ILE A N 1
ATOM 761 C CA . ILE A 1 96 ? 18.984 -4.449 -16.078 1 74.75 96 ILE A CA 1
ATOM 762 C C . ILE A 1 96 ? 20.016 -3.34 -15.852 1 74.75 96 ILE A C 1
ATOM 764 O O . ILE A 1 96 ? 20.516 -2.748 -16.797 1 74.75 96 ILE A O 1
ATOM 768 N N . VAL A 1 97 ? 20.109 -2.936 -14.633 1 74 97 VAL A N 1
ATOM 769 C CA . VAL A 1 97 ? 21.078 -1.898 -14.305 1 74 97 VAL A CA 1
ATOM 770 C C . VAL A 1 97 ? 22.047 -2.422 -13.258 1 74 97 VAL A C 1
ATOM 772 O O . VAL A 1 97 ? 21.797 -3.453 -12.625 1 74 97 VAL A O 1
ATOM 775 N N . ASP A 1 98 ? 23.203 -1.687 -13.203 1 69.25 98 ASP A N 1
ATOM 776 C CA . ASP A 1 98 ? 24.125 -2 -12.117 1 69.25 98 ASP A CA 1
ATOM 777 C C . ASP A 1 98 ? 23.641 -1.42 -10.797 1 69.25 98 ASP A C 1
ATOM 779 O O . ASP A 1 98 ? 23.156 -0.288 -10.75 1 69.25 98 ASP A O 1
ATOM 783 N N . SER A 1 99 ? 23.453 -2.262 -9.844 1 60.59 99 SER A N 1
ATOM 784 C CA . SER A 1 99 ? 22.922 -1.899 -8.531 1 60.59 99 SER A CA 1
ATOM 785 C C . SER A 1 99 ? 23.594 -0.651 -7.984 1 60.59 99 SER A C 1
ATOM 787 O O . SER A 1 99 ? 23.047 0.042 -7.129 1 60.59 99 SER A O 1
ATOM 789 N N . GLU A 1 100 ? 24.828 -0.443 -8.344 1 56.06 100 GLU A N 1
ATOM 790 C CA . GLU A 1 100 ? 25.562 0.726 -7.863 1 56.06 100 GLU A CA 1
ATOM 791 C C . GLU A 1 100 ? 25.047 2.006 -8.516 1 56.06 100 GLU A C 1
ATOM 793 O O . GLU A 1 100 ? 25.5 3.104 -8.188 1 56.06 100 GLU A O 1
ATOM 798 N N . CYS A 1 101 ? 24.25 1.788 -9.336 1 49.81 101 CYS A N 1
ATOM 799 C CA . CYS A 1 101 ? 23.812 2.984 -10.055 1 49.81 101 CYS A CA 1
ATOM 800 C C . CYS A 1 101 ? 22.969 3.881 -9.172 1 49.81 101 CYS A C 1
ATOM 802 O O . CYS A 1 101 ? 22.156 3.389 -8.375 1 49.81 101 CYS A O 1
ATOM 804 N N . LYS A 1 102 ? 23.359 5.102 -9.312 1 50.31 102 LYS A N 1
ATOM 805 C CA . LYS A 1 102 ? 22.797 6.223 -8.57 1 50.31 102 LYS A CA 1
ATOM 806 C C . LYS A 1 102 ? 21.266 6.18 -8.594 1 50.31 102 LYS A C 1
ATOM 808 O O . LYS A 1 102 ? 20.672 5.75 -9.578 1 50.31 102 LYS A O 1
ATOM 813 N N . LEU A 1 103 ? 20.719 6.168 -7.527 1 51.56 103 LEU A N 1
ATOM 814 C CA . LEU A 1 103 ? 19.297 6.277 -7.273 1 51.56 103 LEU A CA 1
ATOM 815 C C . LEU A 1 103 ? 18.625 7.188 -8.305 1 51.56 103 LEU A C 1
ATOM 817 O O . LEU A 1 103 ? 19.188 8.211 -8.688 1 51.56 103 LEU A O 1
ATOM 821 N N . PRO A 1 104 ? 17.688 6.57 -9.047 1 48.22 104 PRO A N 1
ATOM 822 C CA . PRO A 1 104 ? 17.031 7.43 -10.039 1 48.22 104 PRO A CA 1
ATOM 823 C C . PRO A 1 104 ? 16.766 8.836 -9.508 1 48.22 104 PRO A C 1
ATOM 825 O O . PRO A 1 104 ? 16.578 9.031 -8.305 1 48.22 104 PRO A O 1
ATOM 828 N N . ASP A 1 105 ? 17.156 9.828 -10.383 1 45.06 105 ASP A N 1
ATOM 829 C CA . ASP A 1 105 ? 16.844 11.242 -10.156 1 45.06 105 ASP A CA 1
ATOM 830 C C . ASP A 1 105 ? 15.367 11.43 -9.789 1 45.06 105 ASP A C 1
ATOM 832 O O . ASP A 1 105 ? 14.523 10.594 -10.133 1 45.06 105 ASP A O 1
ATOM 836 N N . LYS A 1 106 ? 15.094 12.297 -8.891 1 47.47 106 LYS A N 1
ATOM 837 C CA . LYS A 1 106 ? 13.82 12.742 -8.352 1 47.47 106 LYS A CA 1
ATOM 838 C C . LYS A 1 106 ? 12.75 12.797 -9.445 1 47.47 106 LYS A C 1
ATOM 840 O O . LYS A 1 106 ? 11.555 12.867 -9.148 1 47.47 106 LYS A O 1
ATOM 845 N N . GLN A 1 107 ? 13.078 12.734 -10.789 1 50.53 107 GLN A N 1
ATOM 846 C CA . GLN A 1 107 ? 12.133 13.211 -11.797 1 50.53 107 GLN A CA 1
ATOM 847 C C . GLN A 1 107 ? 11.195 12.086 -12.242 1 50.53 107 GLN A C 1
ATOM 849 O O . GLN A 1 107 ? 10.086 12.352 -12.719 1 50.53 107 GLN A O 1
ATOM 854 N N . GLU A 1 108 ? 11.68 10.695 -12.234 1 60.81 108 GLU A N 1
ATOM 855 C CA . GLU A 1 108 ? 10.711 9.703 -12.695 1 60.81 108 GLU A CA 1
ATOM 856 C C . GLU A 1 108 ? 10.461 8.648 -11.617 1 60.81 108 GLU A C 1
ATOM 858 O O . GLU A 1 108 ? 11.391 8.188 -10.969 1 60.81 108 GLU A O 1
ATOM 863 N N . PRO A 1 109 ? 9.102 8.477 -11.344 1 79.12 109 PRO A N 1
ATOM 864 C CA . PRO A 1 109 ? 8.812 7.449 -10.344 1 79.12 109 PRO A CA 1
ATOM 865 C C . PRO A 1 109 ? 9.281 6.062 -10.773 1 79.12 109 PRO A C 1
ATOM 867 O O . PRO A 1 109 ? 8.594 5.387 -11.539 1 79.12 109 PRO A O 1
ATOM 870 N N . LYS A 1 110 ? 10.555 5.809 -10.602 1 84.81 110 LYS A N 1
ATOM 871 C CA . LYS A 1 110 ? 11.141 4.492 -10.852 1 84.81 110 LYS A CA 1
ATOM 872 C C . LYS A 1 110 ? 11.836 3.953 -9.609 1 84.81 110 LYS A C 1
ATOM 874 O O . LYS A 1 110 ? 12.266 4.723 -8.75 1 84.81 110 LYS A O 1
ATOM 879 N N . ILE A 1 111 ? 11.859 2.67 -9.547 1 86.81 111 ILE A N 1
ATOM 880 C CA . ILE A 1 111 ? 12.648 2.029 -8.5 1 86.81 111 ILE A CA 1
ATOM 881 C C . ILE A 1 111 ? 13.633 1.037 -9.125 1 86.81 111 ILE A C 1
ATOM 883 O O . ILE A 1 111 ? 13.359 0.475 -10.188 1 86.81 111 ILE A O 1
ATOM 887 N N . VAL A 1 112 ? 14.75 0.947 -8.555 1 88 112 VAL A N 1
ATOM 888 C CA . VAL A 1 112 ? 15.758 -0.022 -8.961 1 88 112 VAL A CA 1
ATOM 889 C C . VAL A 1 112 ? 15.969 -1.053 -7.852 1 88 112 VAL A C 1
ATOM 891 O O . VAL A 1 112 ? 16.375 -0.706 -6.742 1 88 112 VAL A O 1
ATOM 894 N N . LEU A 1 113 ? 15.68 -2.242 -8.148 1 91.62 113 LEU A N 1
ATOM 895 C CA . LEU A 1 113 ? 15.781 -3.303 -7.152 1 91.62 113 LEU A CA 1
ATOM 896 C C . LEU A 1 113 ? 16.844 -4.316 -7.551 1 91.62 113 LEU A C 1
ATOM 898 O O . LEU A 1 113 ? 16.781 -4.906 -8.633 1 91.62 113 LEU A O 1
ATOM 902 N N . PRO A 1 114 ? 17.797 -4.496 -6.656 1 92.94 114 PRO A N 1
ATOM 903 C CA . PRO A 1 114 ? 18.75 -5.59 -6.918 1 92.94 114 PRO A CA 1
ATOM 904 C C . PRO A 1 114 ? 18.062 -6.953 -6.988 1 92.94 114 PRO A C 1
ATOM 906 O O . PRO A 1 114 ? 17.031 -7.172 -6.332 1 92.94 114 PRO A O 1
ATOM 909 N N . ARG A 1 115 ? 18.656 -7.793 -7.723 1 93.5 115 ARG A N 1
ATOM 910 C CA . ARG A 1 115 ? 18.141 -9.148 -7.91 1 93.5 115 ARG A CA 1
ATOM 911 C C . ARG A 1 115 ? 18.094 -9.906 -6.586 1 93.5 115 ARG A C 1
ATOM 913 O O . ARG A 1 115 ? 17.219 -10.75 -6.375 1 93.5 115 ARG A O 1
ATOM 920 N N . TYR A 1 116 ? 18.969 -9.648 -5.84 1 94.25 116 TYR A N 1
ATOM 921 C CA . TYR A 1 116 ? 19.156 -10.344 -4.574 1 94.25 116 TYR A CA 1
ATOM 922 C C . TYR A 1 116 ? 19.641 -9.391 -3.486 1 94.25 116 TYR A C 1
ATOM 924 O O . TYR A 1 116 ? 20.359 -8.438 -3.768 1 94.25 116 TYR A O 1
ATOM 932 N N . GLY A 1 117 ? 19.141 -9.672 -2.182 1 94.06 117 GLY A N 1
ATOM 933 C CA . GLY A 1 117 ? 19.594 -8.82 -1.097 1 94.06 117 GLY A CA 1
ATOM 934 C C . GLY A 1 117 ? 18.969 -9.172 0.241 1 94.06 117 GLY A C 1
ATOM 935 O O . GLY A 1 117 ? 18.172 -10.102 0.329 1 94.06 117 GLY A O 1
ATOM 936 N N . LYS A 1 118 ? 19.453 -8.422 1.222 1 95.44 118 LYS A N 1
ATOM 937 C CA . LYS A 1 118 ? 18.953 -8.586 2.58 1 95.44 118 LYS A CA 1
ATOM 938 C C . LYS A 1 118 ? 18.047 -7.414 2.969 1 95.44 118 LYS A C 1
ATOM 940 O O . LYS A 1 118 ? 18.391 -6.254 2.756 1 95.44 118 LYS A O 1
ATOM 945 N N . VAL A 1 119 ? 16.891 -7.816 3.469 1 94.69 119 VAL A N 1
ATOM 946 C CA . VAL A 1 119 ? 15.984 -6.762 3.896 1 94.69 119 VAL A CA 1
ATOM 947 C C . VAL A 1 119 ? 16.375 -6.273 5.289 1 94.69 119 VAL A C 1
ATOM 949 O O . VAL A 1 119 ? 16.844 -7.051 6.117 1 94.69 119 VAL A O 1
ATOM 952 N N . LYS A 1 120 ? 16.172 -5.051 5.574 1 90.38 120 LYS A N 1
ATOM 953 C CA . LYS A 1 120 ? 16.484 -4.473 6.879 1 90.38 120 LYS A CA 1
ATOM 954 C C . LYS A 1 120 ? 15.445 -4.855 7.922 1 90.38 120 LYS A C 1
ATOM 956 O O . LYS A 1 120 ? 15.781 -5.121 9.078 1 90.38 120 LYS A O 1
ATOM 961 N N . SER A 1 121 ? 14.219 -4.852 7.547 1 92.31 121 SER A N 1
ATOM 962 C CA . SER A 1 121 ? 13.133 -5.246 8.438 1 92.31 121 SER A CA 1
ATOM 963 C C . SER A 1 121 ? 12.266 -6.332 7.801 1 92.31 121 SER A C 1
ATOM 965 O O . SER A 1 121 ? 11.305 -6.027 7.09 1 92.31 121 SER A O 1
ATOM 967 N N . LEU A 1 122 ? 12.523 -7.531 8.18 1 93.81 122 LEU A N 1
ATOM 968 C CA . LEU A 1 122 ? 11.766 -8.672 7.676 1 93.81 122 LEU A CA 1
ATOM 969 C C . LEU A 1 122 ? 10.328 -8.633 8.18 1 93.81 122 LEU A C 1
ATOM 971 O O . LEU A 1 122 ? 9.398 -8.977 7.441 1 93.81 122 LEU A O 1
ATOM 975 N N . GLU A 1 123 ? 10.133 -8.234 9.344 1 90.81 123 GLU A N 1
ATOM 976 C CA . GLU A 1 123 ? 8.805 -8.18 9.953 1 90.81 123 GLU A CA 1
ATOM 977 C C . GLU A 1 123 ? 7.871 -7.273 9.148 1 90.81 123 GLU A C 1
ATOM 979 O O . GLU A 1 123 ? 6.707 -7.613 8.93 1 90.81 123 GLU A O 1
ATOM 984 N N . LYS A 1 124 ? 8.422 -6.195 8.773 1 91.38 124 LYS A N 1
ATOM 985 C CA . LYS A 1 124 ? 7.629 -5.254 7.98 1 91.38 124 LYS A CA 1
ATOM 986 C C . LYS A 1 124 ? 7.203 -5.871 6.652 1 91.38 124 LYS A C 1
ATOM 988 O O . LYS A 1 124 ? 6.055 -5.723 6.234 1 91.38 124 LYS A O 1
ATOM 993 N N . MET A 1 125 ? 8.078 -6.547 6.062 1 94.62 125 MET A N 1
ATOM 994 C CA . MET A 1 125 ? 7.77 -7.223 4.805 1 94.62 125 MET A CA 1
ATOM 995 C C . MET A 1 125 ? 6.676 -8.273 5.004 1 94.62 125 MET A C 1
ATOM 997 O O . MET A 1 125 ? 5.738 -8.359 4.211 1 94.62 125 MET A O 1
ATOM 1001 N N . ILE A 1 126 ? 6.797 -9.008 6.027 1 92.5 126 ILE A N 1
ATOM 1002 C CA . ILE A 1 126 ? 5.844 -10.078 6.32 1 92.5 126 ILE A CA 1
ATOM 1003 C C . ILE A 1 126 ? 4.453 -9.484 6.523 1 92.5 126 ILE A C 1
ATOM 1005 O O . ILE A 1 126 ? 3.469 -10 5.98 1 92.5 126 ILE A O 1
ATOM 1009 N N . VAL A 1 127 ? 4.359 -8.469 7.262 1 91.88 127 VAL A N 1
ATOM 1010 C CA . VAL A 1 127 ? 3.08 -7.82 7.531 1 91.88 127 VAL A CA 1
ATOM 1011 C C . VAL A 1 127 ? 2.436 -7.379 6.219 1 91.88 127 VAL A C 1
ATOM 1013 O O . VAL A 1 127 ? 1.25 -7.629 5.992 1 91.88 127 VAL A O 1
ATOM 1016 N N . MET A 1 128 ? 3.201 -6.762 5.383 1 95.31 128 MET A N 1
ATOM 1017 C CA . MET A 1 128 ? 2.688 -6.254 4.113 1 95.31 128 MET A CA 1
ATOM 1018 C C . MET A 1 128 ? 2.25 -7.402 3.209 1 95.31 128 MET A C 1
ATOM 1020 O O . MET A 1 128 ? 1.204 -7.324 2.562 1 95.31 128 MET A O 1
ATOM 1024 N N . MET A 1 129 ? 3.025 -8.445 3.209 1 93.19 129 MET A N 1
ATOM 1025 C CA . MET A 1 129 ? 2.686 -9.609 2.393 1 93.19 129 MET A CA 1
ATOM 1026 C C . MET A 1 129 ? 1.411 -10.273 2.898 1 93.19 129 MET A C 1
ATOM 1028 O O . MET A 1 129 ? 0.577 -10.711 2.104 1 93.19 129 MET A O 1
ATOM 1032 N N . LYS A 1 130 ? 1.238 -10.359 4.129 1 89.12 130 LYS A N 1
ATOM 1033 C CA . LYS A 1 130 ? 0.027 -10.914 4.727 1 89.12 130 LYS A CA 1
ATOM 1034 C C . LYS A 1 130 ? -1.193 -10.062 4.387 1 89.12 130 LYS A C 1
ATOM 1036 O O . LYS A 1 130 ? -2.26 -10.594 4.074 1 89.12 130 LYS A O 1
ATOM 1041 N N . GLN A 1 131 ? -1.015 -8.805 4.484 1 91 131 GLN A N 1
ATOM 1042 C CA . GLN A 1 131 ? -2.104 -7.895 4.145 1 91 131 GLN A CA 1
ATOM 1043 C C . GLN A 1 131 ? -2.521 -8.055 2.686 1 91 131 GLN A C 1
ATOM 1045 O O . GLN A 1 131 ? -3.711 -8.016 2.369 1 91 131 GLN A O 1
ATOM 1050 N N . LEU A 1 132 ? -1.568 -8.172 1.865 1 92.44 132 LEU A N 1
ATOM 1051 C CA . LEU A 1 132 ? -1.857 -8.398 0.454 1 92.44 132 LEU A CA 1
ATOM 1052 C C . LEU A 1 132 ? -2.652 -9.688 0.264 1 92.44 132 LEU A C 1
ATOM 1054 O O . LEU A 1 132 ? -3.65 -9.703 -0.462 1 92.44 132 LEU A O 1
ATOM 1058 N N . GLN A 1 133 ? -2.213 -10.711 0.901 1 83.69 133 GLN A N 1
ATOM 1059 C CA . GLN A 1 133 ? -2.918 -11.984 0.794 1 83.69 133 GLN A CA 1
ATOM 1060 C C . GLN A 1 133 ? -4.355 -11.859 1.287 1 83.69 133 GLN A C 1
ATOM 1062 O O . GLN A 1 133 ? -5.277 -12.398 0.672 1 83.69 133 GLN A O 1
ATOM 1067 N N . ASP A 1 134 ? -4.527 -11.203 2.338 1 83 134 ASP A N 1
ATOM 1068 C CA . ASP A 1 134 ? -5.859 -11 2.898 1 83 134 ASP A CA 1
ATOM 1069 C C . ASP A 1 134 ? -6.754 -10.234 1.923 1 83 134 ASP A C 1
ATOM 1071 O O . ASP A 1 134 ? -7.941 -10.539 1.787 1 83 134 ASP A O 1
ATOM 1075 N N . SER A 1 135 ? -6.125 -9.242 1.365 1 86.56 135 SER A N 1
ATOM 1076 C CA . SER A 1 135 ? -6.871 -8.453 0.39 1 86.56 135 SER A CA 1
ATOM 1077 C C . SER A 1 135 ? -7.309 -9.305 -0.794 1 86.56 135 SER A C 1
ATOM 1079 O O . SER A 1 135 ? -8.461 -9.227 -1.233 1 86.56 135 SER A O 1
ATOM 1081 N N . VAL A 1 136 ? -6.426 -10.039 -1.312 1 79.5 136 VAL A N 1
ATOM 1082 C CA . VAL A 1 136 ? -6.707 -10.906 -2.453 1 79.5 136 VAL A CA 1
ATOM 1083 C C . VAL A 1 136 ? -7.848 -11.859 -2.113 1 79.5 136 VAL A C 1
ATOM 1085 O O . VAL A 1 136 ? -8.711 -12.133 -2.953 1 79.5 136 VAL A O 1
ATOM 1088 N N . ARG A 1 137 ? -7.809 -12.258 -0.924 1 73.31 137 ARG A N 1
ATOM 1089 C CA . ARG A 1 137 ? -8.82 -13.219 -0.488 1 73.31 137 ARG A CA 1
ATOM 1090 C C . ARG A 1 137 ? -10.164 -12.539 -0.263 1 73.31 137 ARG A C 1
ATOM 1092 O O . ARG A 1 137 ? -11.211 -13.117 -0.555 1 73.31 137 ARG A O 1
ATOM 1099 N N . SER A 1 138 ? -10.125 -11.367 0.255 1 73.62 138 SER A N 1
ATOM 1100 C CA . SER A 1 138 ? -11.328 -10.703 0.742 1 73.62 138 SER A CA 1
ATOM 1101 C C . SER A 1 138 ? -12.016 -9.922 -0.372 1 73.62 138 SER A C 1
ATOM 1103 O O . SER A 1 138 ? -13.242 -9.758 -0.354 1 73.62 138 SER A O 1
ATOM 1105 N N . TYR A 1 139 ? -11.078 -9.461 -1.226 1 74.81 139 TYR A N 1
ATOM 1106 C CA . TYR A 1 139 ? -11.633 -8.531 -2.203 1 74.81 139 TYR A CA 1
ATOM 1107 C C . TYR A 1 139 ? -11.375 -9.023 -3.625 1 74.81 139 TYR A C 1
ATOM 1109 O O . TYR A 1 139 ? -10.367 -9.68 -3.891 1 74.81 139 TYR A O 1
ATOM 1117 N N . SER A 1 140 ? -12.234 -8.867 -4.504 1 62.34 140 SER A N 1
ATOM 1118 C CA . SER A 1 140 ? -12.047 -9.227 -5.906 1 62.34 140 SER A CA 1
ATOM 1119 C C . SER A 1 140 ? -11.5 -8.055 -6.711 1 62.34 140 SER A C 1
ATOM 1121 O O . SER A 1 140 ? -11.523 -8.078 -7.945 1 62.34 140 SER A O 1
ATOM 1123 N N . THR A 1 141 ? -10.984 -7.086 -6.062 1 69.88 141 THR A N 1
ATOM 1124 C CA . THR A 1 141 ? -10.547 -5.898 -6.789 1 69.88 141 THR A CA 1
ATOM 1125 C C . THR A 1 141 ? -9.055 -5.973 -7.098 1 69.88 141 THR A C 1
ATOM 1127 O O . THR A 1 141 ? -8.227 -6.066 -6.188 1 69.88 141 THR A O 1
ATOM 1130 N N . SER A 1 142 ? -8.734 -5.824 -8.305 1 79 142 SER A N 1
ATOM 1131 C CA . SER A 1 142 ? -7.355 -5.898 -8.766 1 79 142 SER A CA 1
ATOM 1132 C C . SER A 1 142 ? -6.602 -4.609 -8.453 1 79 142 SER A C 1
ATOM 1134 O O . SER A 1 142 ? -5.402 -4.641 -8.172 1 79 142 SER A O 1
ATOM 1136 N N . THR A 1 143 ? -7.293 -3.57 -8.414 1 87.12 143 THR A N 1
ATOM 1137 C CA . THR A 1 143 ? -6.648 -2.275 -8.234 1 87.12 143 THR A CA 1
ATOM 1138 C C . THR A 1 143 ? -5.961 -2.191 -6.875 1 87.12 143 THR A C 1
ATOM 1140 O O . THR A 1 143 ? -4.781 -1.845 -6.785 1 87.12 143 THR A O 1
ATOM 1143 N N . LEU A 1 144 ? -6.715 -2.539 -5.848 1 91.25 144 LEU A N 1
ATOM 1144 C CA . LEU A 1 144 ? -6.137 -2.518 -4.508 1 91.25 144 LEU A CA 1
ATOM 1145 C C . LEU A 1 144 ? -4.914 -3.428 -4.43 1 91.25 144 LEU A C 1
ATOM 1147 O O . LEU A 1 144 ? -3.871 -3.031 -3.906 1 91.25 144 LEU A O 1
ATOM 1151 N N . ASN A 1 145 ? -5.043 -4.535 -4.988 1 91 145 ASN A N 1
ATOM 1152 C CA . ASN A 1 145 ? -3.959 -5.512 -4.949 1 91 145 ASN A CA 1
ATOM 1153 C C . ASN A 1 145 ? -2.736 -5.02 -5.719 1 91 145 ASN A C 1
ATOM 1155 O O . ASN A 1 145 ? -1.601 -5.262 -5.309 1 91 145 ASN A O 1
ATOM 1159 N N . ASP A 1 146 ? -2.961 -4.344 -6.82 1 93.81 146 ASP A N 1
ATOM 1160 C CA . ASP A 1 146 ? -1.872 -3.754 -7.59 1 93.81 146 ASP A CA 1
ATOM 1161 C C . ASP A 1 146 ? -1.139 -2.688 -6.777 1 93.81 146 ASP A C 1
ATOM 1163 O O . ASP A 1 146 ? 0.093 -2.646 -6.766 1 93.81 146 ASP A O 1
ATOM 1167 N N . TYR A 1 147 ? -1.848 -1.896 -6.105 1 95.5 147 TYR A N 1
ATOM 1168 C CA . TYR A 1 147 ? -1.254 -0.859 -5.27 1 95.5 147 TYR A CA 1
ATOM 1169 C C . TYR A 1 147 ? -0.484 -1.473 -4.105 1 95.5 147 TYR A C 1
ATOM 1171 O O . TYR A 1 147 ? 0.615 -1.021 -3.773 1 95.5 147 TYR A O 1
ATOM 1179 N N . MET A 1 148 ? -1.074 -2.445 -3.473 1 96.44 148 MET A N 1
ATOM 1180 C CA . MET A 1 148 ? -0.406 -3.1 -2.352 1 96.44 148 MET A CA 1
ATOM 1181 C C . MET A 1 148 ? 0.895 -3.758 -2.801 1 96.44 148 MET A C 1
ATOM 1183 O O . MET A 1 148 ? 1.904 -3.691 -2.096 1 96.44 148 MET A O 1
ATOM 1187 N N . SER A 1 149 ? 0.85 -4.363 -3.936 1 96.12 149 SER A N 1
ATOM 1188 C CA . SER A 1 149 ? 2.062 -4.977 -4.473 1 96.12 149 SER A CA 1
ATOM 1189 C C . SER A 1 149 ? 3.141 -3.93 -4.73 1 96.12 149 SER A C 1
ATOM 1191 O O . SER A 1 149 ? 4.32 -4.164 -4.449 1 96.12 149 SER A O 1
ATOM 1193 N N . THR A 1 150 ? 2.75 -2.816 -5.242 1 96.62 150 THR A N 1
ATOM 1194 C CA . THR A 1 150 ? 3.693 -1.739 -5.52 1 96.62 150 THR A CA 1
ATOM 1195 C C . THR A 1 150 ? 4.281 -1.188 -4.223 1 96.62 150 THR A C 1
ATOM 1197 O O . THR A 1 150 ? 5.469 -0.857 -4.164 1 96.62 150 THR A O 1
ATOM 1200 N N . VAL A 1 151 ? 3.479 -1.105 -3.184 1 96.88 151 VAL A N 1
ATOM 1201 C CA . VAL A 1 151 ? 3.955 -0.673 -1.874 1 96.88 151 VAL A CA 1
ATOM 1202 C C . VAL A 1 151 ? 5.051 -1.615 -1.386 1 96.88 151 VAL A C 1
ATOM 1204 O O . VAL A 1 151 ? 6.07 -1.17 -0.851 1 96.88 151 VAL A O 1
ATOM 1207 N N . ILE A 1 152 ? 4.832 -2.867 -1.552 1 97.31 152 ILE A N 1
ATOM 1208 C CA . ILE A 1 152 ? 5.801 -3.871 -1.118 1 97.31 152 ILE A CA 1
ATOM 1209 C C . ILE A 1 152 ? 7.121 -3.664 -1.852 1 97.31 152 ILE A C 1
ATOM 1211 O O . ILE A 1 152 ? 8.188 -3.676 -1.233 1 97.31 152 ILE A O 1
ATOM 1215 N N . LEU A 1 153 ? 7.066 -3.422 -3.131 1 96.12 153 LEU A N 1
ATOM 1216 C CA . LEU A 1 153 ? 8.266 -3.205 -3.932 1 96.12 153 LEU A CA 1
ATOM 1217 C C . LEU A 1 153 ? 8.953 -1.905 -3.535 1 96.12 153 LEU A C 1
ATOM 1219 O O . LEU A 1 153 ? 10.188 -1.855 -3.436 1 96.12 153 LEU A O 1
ATOM 1223 N N . CYS A 1 154 ? 8.219 -0.877 -3.311 1 93.5 154 CYS A N 1
ATOM 1224 C CA . CYS A 1 154 ? 8.773 0.4 -2.879 1 93.5 154 CYS A CA 1
ATOM 1225 C C . CYS A 1 154 ? 9.414 0.279 -1.498 1 93.5 154 CYS A C 1
ATOM 1227 O O . CYS A 1 154 ? 10.453 0.885 -1.233 1 93.5 154 CYS A O 1
ATOM 1229 N N . GLU A 1 155 ? 8.734 -0.452 -0.605 1 93.69 155 GLU A N 1
ATOM 1230 C CA . GLU A 1 155 ? 9.305 -0.696 0.717 1 93.69 155 GLU A CA 1
ATOM 1231 C C . GLU A 1 155 ? 10.641 -1.42 0.619 1 93.69 155 GLU A C 1
ATOM 1233 O O . GLU A 1 155 ? 11.594 -1.069 1.318 1 93.69 155 GLU A O 1
ATOM 1238 N N . LEU A 1 156 ? 10.641 -2.422 -0.217 1 94.38 156 LEU A N 1
ATOM 1239 C CA . LEU A 1 156 ? 11.883 -3.146 -0.442 1 94.38 156 LEU A CA 1
ATOM 1240 C C . LEU A 1 156 ? 12.984 -2.201 -0.923 1 94.38 156 LEU A C 1
ATOM 1242 O O . LEU A 1 156 ? 14.094 -2.209 -0.387 1 94.38 156 LEU A O 1
ATOM 1246 N N . TYR A 1 157 ? 12.641 -1.392 -1.867 1 91.62 157 TYR A N 1
ATOM 1247 C CA . TYR A 1 157 ? 13.57 -0.396 -2.395 1 91.62 157 TYR A CA 1
ATOM 1248 C C . TYR A 1 157 ? 14.055 0.532 -1.289 1 91.62 157 TYR A C 1
ATOM 1250 O O . TYR A 1 157 ? 15.258 0.808 -1.188 1 91.62 157 TYR A O 1
ATOM 1258 N N . SER A 1 158 ? 13.18 1.031 -0.542 1 88.94 158 SER A N 1
ATOM 1259 C CA . SER A 1 158 ? 13.516 1.973 0.522 1 88.94 158 SER A CA 1
ATOM 1260 C C . SER A 1 158 ? 14.414 1.325 1.571 1 88.94 158 SER A C 1
ATOM 1262 O O . SER A 1 158 ? 15.328 1.967 2.098 1 88.94 158 SER A O 1
ATOM 1264 N N . GLN A 1 159 ? 14.141 0.106 1.968 1 88.12 159 GLN A N 1
ATOM 1265 C CA . GLN A 1 159 ? 14.969 -0.587 2.947 1 88.12 159 GLN A CA 1
ATOM 1266 C C . GLN A 1 159 ? 16.406 -0.738 2.445 1 88.12 159 GLN A C 1
ATOM 1268 O O . GLN A 1 159 ? 17.344 -0.685 3.232 1 88.12 159 GLN A O 1
ATOM 1273 N N . LEU A 1 160 ? 16.531 -0.959 1.161 1 86.38 160 LEU A N 1
ATOM 1274 C CA . LEU A 1 160 ? 17.844 -1.236 0.585 1 86.38 160 LEU A CA 1
ATOM 1275 C C . LEU A 1 160 ? 18.641 0.05 0.405 1 86.38 160 LEU A C 1
ATOM 1277 O O . LEU A 1 160 ? 19.859 0.051 0.544 1 86.38 160 LEU A O 1
ATOM 1281 N N . PHE A 1 161 ? 18.031 1.058 0.065 1 77.19 161 PHE A N 1
ATOM 1282 C CA . PHE A 1 161 ? 18.781 2.217 -0.394 1 77.19 161 PHE A CA 1
ATOM 1283 C C . PHE A 1 161 ? 18.578 3.404 0.537 1 77.19 161 PHE A C 1
ATOM 1285 O O . PHE A 1 161 ? 19.266 4.422 0.422 1 77.19 161 PHE A O 1
ATOM 1292 N N . HIS A 1 162 ? 17.5 3.346 1.174 1 66.31 162 HIS A N 1
ATOM 1293 C CA . HIS A 1 162 ? 17.375 4.469 2.098 1 66.31 162 HIS A CA 1
ATOM 1294 C C . HIS A 1 162 ? 18.328 4.324 3.27 1 66.31 162 HIS A C 1
ATOM 1296 O O . HIS A 1 162 ? 18.359 3.291 3.939 1 66.31 162 HIS A O 1
ATOM 1302 N N . THR A 1 163 ? 19.531 4.738 3.123 1 51.03 163 THR A N 1
ATOM 1303 C CA . THR A 1 163 ? 20.547 4.84 4.16 1 51.03 163 THR A CA 1
ATOM 1304 C C . THR A 1 163 ? 19.938 5.324 5.473 1 51.03 163 THR A C 1
ATOM 1306 O O . THR A 1 163 ? 19.188 6.297 5.492 1 51.03 163 THR A O 1
ATOM 1309 N N . GLU A 1 164 ? 19.797 4.258 6.438 1 47.19 164 GLU A N 1
ATOM 1310 C CA . GLU A 1 164 ? 19.594 4.816 7.773 1 47.19 164 GLU A CA 1
ATOM 1311 C C . GLU A 1 164 ? 20.297 6.168 7.91 1 47.19 164 GLU A C 1
ATOM 1313 O O . GLU A 1 164 ? 21.516 6.262 7.754 1 47.19 164 GLU A O 1
ATOM 1318 N N . THR A 1 165 ? 20.062 7.07 7.375 1 39.94 165 THR A N 1
ATOM 1319 C CA . THR A 1 165 ? 20.891 8.195 7.797 1 39.94 165 THR A CA 1
ATOM 1320 C C . THR A 1 165 ? 21.516 7.93 9.164 1 39.94 165 THR A C 1
ATOM 1322 O O . THR A 1 165 ? 20.828 7.473 10.086 1 39.94 165 THR A O 1
ATOM 1325 N N . SER A 1 166 ? 22.938 7.629 9.391 1 35.59 166 SER A N 1
ATOM 1326 C CA . SER A 1 166 ? 23.766 7.543 10.594 1 35.59 166 SER A CA 1
ATOM 1327 C C . SER A 1 166 ? 23.016 8.055 11.812 1 35.59 166 SER A C 1
ATOM 1329 O O . SER A 1 166 ? 22.016 8.766 11.688 1 35.59 166 SER A O 1
ATOM 1331 N N . LEU A 1 167 ? 23.75 7.984 13.195 1 37.84 167 LEU A N 1
ATOM 1332 C CA . LEU A 1 167 ? 23.484 8.664 14.453 1 37.84 167 LEU A CA 1
ATOM 1333 C C . LEU A 1 167 ? 22.688 9.953 14.219 1 37.84 167 LEU A C 1
ATOM 1335 O O . LEU A 1 167 ? 21.891 10.359 15.07 1 37.84 167 LEU A O 1
ATOM 1339 N N . GLY A 1 168 ? 22.969 10.688 13.32 1 40.38 168 GLY A N 1
ATOM 1340 C CA . GLY A 1 168 ? 22.422 11.953 12.836 1 40.38 168 GLY A CA 1
ATOM 1341 C C . GLY A 1 168 ? 21.078 11.797 12.148 1 40.38 168 GLY A C 1
ATOM 1342 O O . GLY A 1 168 ? 20.359 12.781 11.961 1 40.38 168 GLY A O 1
ATOM 1343 N N . SER A 1 169 ? 20.703 10.68 11.578 1 45.06 169 SER A N 1
ATOM 1344 C CA . SER A 1 169 ? 19.516 10.391 10.773 1 45.06 169 SER A CA 1
ATOM 1345 C C . SER A 1 169 ? 18.312 10.047 11.648 1 45.06 169 SER A C 1
ATOM 1347 O O . SER A 1 169 ? 17.188 10.43 11.344 1 45.06 169 SER A O 1
ATOM 1349 N N . ILE A 1 170 ? 18.594 9.102 12.602 1 42.94 170 ILE A N 1
ATOM 1350 C CA . ILE A 1 170 ? 17.594 8.883 13.633 1 42.94 170 ILE A CA 1
ATOM 1351 C C . ILE A 1 170 ? 17.172 10.227 14.227 1 42.94 170 ILE A C 1
ATOM 1353 O O . ILE A 1 170 ? 15.977 10.477 14.43 1 42.94 170 ILE A O 1
ATOM 1357 N N . LYS A 1 171 ? 18.359 10.906 14.812 1 45.03 171 LYS A N 1
ATOM 1358 C CA . LYS A 1 171 ? 18.109 12.281 15.258 1 45.03 171 LYS A CA 1
ATOM 1359 C C . LYS A 1 171 ? 17.375 13.086 14.188 1 45.03 171 LYS A C 1
ATOM 1361 O O . LYS A 1 171 ? 16.469 13.844 14.5 1 45.03 171 LYS A O 1
ATOM 1366 N N . LYS A 1 172 ? 17.781 12.742 12.953 1 51.34 172 LYS A N 1
ATOM 1367 C CA . LYS A 1 172 ? 17.172 13.406 11.805 1 51.34 172 LYS A CA 1
ATOM 1368 C C . LYS A 1 172 ? 15.734 12.914 11.594 1 51.34 172 LYS A C 1
ATOM 1370 O O . LYS A 1 172 ? 14.844 13.711 11.297 1 51.34 172 LYS A O 1
ATOM 1375 N N . THR A 1 173 ? 15.594 11.586 11.984 1 51.66 173 THR A N 1
ATOM 1376 C CA . THR A 1 173 ? 14.25 11.047 11.812 1 51.66 173 THR A CA 1
ATOM 1377 C C . THR A 1 173 ? 13.312 11.602 12.883 1 51.66 173 THR A C 1
ATOM 1379 O O . THR A 1 173 ? 12.172 11.961 12.586 1 51.66 173 THR A O 1
ATOM 1382 N N . ARG A 1 174 ? 13.961 11.484 14.234 1 54.19 174 ARG A N 1
ATOM 1383 C CA . ARG A 1 174 ? 13.156 12.086 15.297 1 54.19 174 ARG A CA 1
ATOM 1384 C C . ARG A 1 174 ? 12.961 13.578 15.055 1 54.19 174 ARG A C 1
ATOM 1386 O O . ARG A 1 174 ? 11.875 14.109 15.281 1 54.19 174 ARG A O 1
ATOM 1393 N N . GLN A 1 175 ? 14.109 14.094 14.734 1 62.28 175 GLN A N 1
ATOM 1394 C CA . GLN A 1 175 ? 14.023 15.508 14.406 1 62.28 175 GLN A CA 1
ATOM 1395 C C . GLN A 1 175 ? 13.109 15.742 13.203 1 62.28 175 GLN A C 1
ATOM 1397 O O . GLN A 1 175 ? 12.336 16.703 13.18 1 62.28 175 GLN A O 1
ATOM 1402 N N . GLU A 1 176 ? 13.164 14.781 12.336 1 63.72 176 GLU A N 1
ATOM 1403 C CA . GLU A 1 176 ? 12.297 14.898 11.172 1 63.72 176 GLU A CA 1
ATOM 1404 C C . GLU A 1 176 ? 10.836 14.664 11.547 1 63.72 176 GLU A C 1
ATOM 1406 O O . GLU A 1 176 ? 9.938 15.359 11.055 1 63.72 176 GLU A O 1
ATOM 1411 N N . GLN A 1 177 ? 10.711 13.719 12.406 1 62.31 177 GLN A N 1
ATOM 1412 C CA . GLN A 1 177 ? 9.352 13.508 12.891 1 62.31 177 GLN A CA 1
ATOM 1413 C C . GLN A 1 177 ? 8.828 14.734 13.633 1 62.31 177 GLN A C 1
ATOM 1415 O O . GLN A 1 177 ? 7.684 15.141 13.445 1 62.31 177 GLN A O 1
ATOM 1420 N N . LEU A 1 178 ? 9.727 15.133 14.57 1 67.12 178 LEU A N 1
ATOM 1421 C CA . LEU A 1 178 ? 9.352 16.344 15.281 1 67.12 178 LEU A CA 1
ATOM 1422 C C . LEU A 1 178 ? 9.062 17.484 14.297 1 67.12 178 LEU A C 1
ATOM 1424 O O . LEU A 1 178 ? 8.078 18.203 14.461 1 67.12 178 LEU A O 1
ATOM 1428 N N . TYR A 1 179 ? 9.953 17.484 13.32 1 75.19 179 TYR A N 1
ATOM 1429 C CA . TYR A 1 179 ? 9.727 18.469 12.273 1 75.19 179 TYR A CA 1
ATOM 1430 C C . TYR A 1 179 ? 8.359 18.281 11.633 1 75.19 179 TYR A C 1
ATOM 1432 O O . TYR A 1 179 ? 7.594 19.234 11.492 1 75.19 179 TYR A O 1
ATOM 1440 N N . HIS A 1 180 ? 8.07 17.078 11.391 1 67.5 180 HIS A N 1
ATOM 1441 C CA . HIS A 1 180 ? 6.789 16.797 10.742 1 67.5 180 HIS A CA 1
ATOM 1442 C C . HIS A 1 180 ? 5.621 17.078 11.68 1 67.5 180 HIS A C 1
ATOM 1444 O O . HIS A 1 180 ? 4.586 17.594 11.258 1 67.5 180 HIS A O 1
ATOM 1450 N N . ASP A 1 181 ? 5.82 16.734 12.891 1 69.12 181 ASP A N 1
ATOM 1451 C CA . ASP A 1 181 ? 4.789 17.016 13.883 1 69.12 181 ASP A CA 1
ATOM 1452 C C . ASP A 1 181 ? 4.527 18.516 14 1 69.12 181 ASP A C 1
ATOM 1454 O O . ASP A 1 181 ? 3.379 18.953 14.117 1 69.12 181 ASP A O 1
ATOM 1458 N N . ILE A 1 182 ? 5.648 19.234 13.984 1 78.5 182 ILE A N 1
ATOM 1459 C CA . ILE A 1 182 ? 5.543 20.688 14.094 1 78.5 182 ILE A CA 1
ATOM 1460 C C . ILE A 1 182 ? 4.84 21.25 12.859 1 78.5 182 ILE A C 1
ATOM 1462 O O . ILE A 1 182 ? 3.949 22.094 12.969 1 78.5 182 ILE A O 1
ATOM 1466 N N . VAL A 1 183 ? 5.27 20.641 11.781 1 76.12 183 VAL A N 1
ATOM 1467 C CA . VAL A 1 183 ? 4.672 21.078 10.523 1 76.12 183 VAL A CA 1
ATOM 1468 C C . VAL A 1 183 ? 3.168 20.812 10.539 1 76.12 183 VAL A C 1
ATOM 1470 O O . VAL A 1 183 ? 2.367 21.672 10.195 1 76.12 183 VAL A O 1
ATOM 1473 N N . ASP A 1 184 ? 2.848 19.734 11 1 69 184 ASP A N 1
ATOM 1474 C CA . ASP A 1 184 ? 1.438 19.359 11.078 1 69 184 ASP A CA 1
ATOM 1475 C C . ASP A 1 184 ? 0.678 20.281 12.031 1 69 184 ASP A C 1
ATOM 1477 O O . ASP A 1 184 ? -0.432 20.719 11.727 1 69 184 ASP A O 1
ATOM 1481 N N . TYR A 1 185 ? 1.297 20.469 13.109 1 73.12 185 TYR A N 1
ATOM 1482 C CA . TYR A 1 185 ? 0.679 21.344 14.102 1 73.12 185 TYR A CA 1
ATOM 1483 C C . TYR A 1 185 ? 0.425 22.734 13.523 1 73.12 185 TYR A C 1
ATOM 1485 O O . TYR A 1 185 ? -0.653 23.297 13.711 1 73.12 185 TYR A O 1
ATOM 1493 N N . ILE A 1 186 ? 1.514 23.203 12.828 1 78.56 186 ILE A N 1
ATOM 1494 C CA . ILE A 1 186 ? 1.407 24.547 12.281 1 78.56 186 ILE A CA 1
ATOM 1495 C C . ILE A 1 186 ? 0.319 24.594 11.211 1 78.56 186 ILE A C 1
ATOM 1497 O O . ILE A 1 186 ? -0.476 25.531 11.156 1 78.56 186 ILE A O 1
ATOM 1501 N N . LYS A 1 187 ? 0.312 23.594 10.406 1 70.38 187 LYS A N 1
ATOM 1502 C CA . LYS A 1 187 ? -0.696 23.516 9.352 1 70.38 187 LYS A CA 1
ATOM 1503 C C . LYS A 1 187 ? -2.102 23.453 9.938 1 70.38 187 LYS A C 1
ATOM 1505 O O . LYS A 1 187 ? -3.031 24.062 9.422 1 70.38 187 LYS A O 1
ATOM 1510 N N . TRP A 1 188 ? -2.119 22.859 11.039 1 63.12 188 TRP A N 1
ATOM 1511 C CA . TRP A 1 188 ? -3.398 22.672 11.711 1 63.12 188 TRP A CA 1
ATOM 1512 C C . TRP A 1 188 ? -3.818 23.938 12.445 1 63.12 188 TRP A C 1
ATOM 1514 O O . TRP A 1 188 ? -5.012 24.203 12.602 1 63.12 188 TRP A O 1
ATOM 1524 N N . SER A 1 189 ? -2.877 24.688 12.812 1 67.56 189 SER A N 1
ATOM 1525 C CA . SER A 1 189 ? -3.162 25.844 13.633 1 67.56 189 SER A CA 1
ATOM 1526 C C . SER A 1 189 ? -2.979 27.141 12.844 1 67.56 189 SER A C 1
ATOM 1528 O O . SER A 1 189 ? -2.748 28.203 13.422 1 67.56 189 SER A O 1
ATOM 1530 N N . ARG A 1 190 ? -3.039 26.984 11.516 1 69.81 190 ARG A N 1
ATOM 1531 C CA . ARG A 1 190 ? -2.646 28.109 10.68 1 69.81 190 ARG A CA 1
ATOM 1532 C C . ARG A 1 190 ? -3.605 29.281 10.859 1 69.81 190 ARG A C 1
ATOM 1534 O O . ARG A 1 190 ? -3.244 30.438 10.602 1 69.81 190 ARG A O 1
ATOM 1541 N N . GLY A 1 191 ? -4.777 29.047 11.25 1 66.44 191 GLY A N 1
ATOM 1542 C CA . GLY A 1 191 ? -5.742 30.125 11.484 1 66.44 191 GLY A CA 1
ATOM 1543 C C . GLY A 1 191 ? -5.582 30.781 12.844 1 66.44 191 GLY A C 1
ATOM 1544 O O . GLY A 1 191 ? -6.203 31.812 13.109 1 66.44 191 GLY A O 1
ATOM 1545 N N . GLU A 1 192 ? -4.805 30.188 13.633 1 69.69 192 GLU A N 1
ATOM 1546 C CA . GLU A 1 192 ? -4.598 30.703 14.977 1 69.69 192 GLU A CA 1
ATOM 1547 C C . GLU A 1 192 ? -3.225 31.359 15.109 1 69.69 192 GLU A C 1
ATOM 1549 O O . GLU A 1 192 ? -2.377 31.219 14.227 1 69.69 192 GLU A O 1
ATOM 1554 N N . THR A 1 193 ? -3.232 32.281 16.109 1 72.38 193 THR A N 1
ATOM 1555 C CA . THR A 1 193 ? -1.919 32.844 16.422 1 72.38 193 THR A CA 1
ATOM 1556 C C . THR A 1 193 ? -1.043 31.797 17.125 1 72.38 193 THR A C 1
ATOM 1558 O O . THR A 1 193 ? -1.374 31.344 18.219 1 72.38 193 THR A O 1
ATOM 1561 N N . VAL A 1 194 ? -0.182 31.219 16.359 1 75.5 194 VAL A N 1
ATOM 1562 C CA . VAL A 1 194 ? 0.734 30.234 16.922 1 75.5 194 VAL A CA 1
ATOM 1563 C C . VAL A 1 194 ? 2.107 30.859 17.125 1 75.5 194 VAL A C 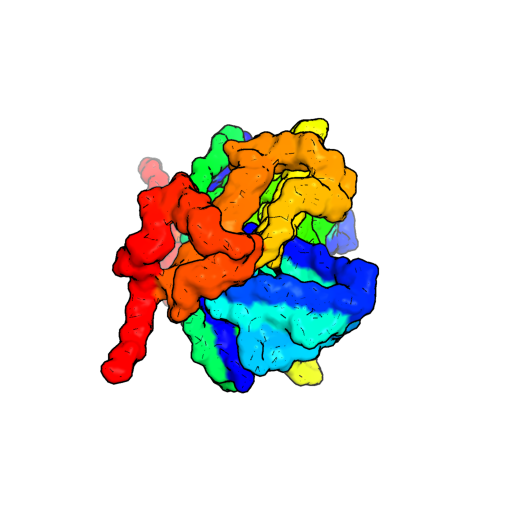1
ATOM 1565 O O . VAL A 1 194 ? 2.672 31.453 16.203 1 75.5 194 VAL A O 1
ATOM 1568 N N . LYS A 1 195 ? 2.494 30.891 18.391 1 80.88 195 LYS A N 1
ATOM 1569 C CA . LYS A 1 195 ? 3.836 31.359 18.703 1 80.88 195 LYS A CA 1
ATOM 1570 C C . LYS A 1 195 ? 4.824 30.203 18.812 1 80.88 195 LYS A C 1
ATOM 1572 O O . LYS A 1 195 ? 4.449 29.094 19.156 1 80.88 195 LYS A O 1
ATOM 1577 N N . VAL A 1 196 ? 5.992 30.547 18.391 1 86.81 196 VAL A N 1
ATOM 1578 C CA . VAL A 1 196 ? 7.066 29.562 18.469 1 86.81 196 VAL A CA 1
ATOM 1579 C C . VAL A 1 196 ? 7.133 28.984 19.875 1 86.81 196 VAL A C 1
ATOM 1581 O O . VAL A 1 196 ? 7.32 27.781 20.047 1 86.81 196 VAL A O 1
ATOM 1584 N N . SER A 1 197 ? 6.926 29.859 20.844 1 85 197 SER A N 1
ATOM 1585 C CA . SER A 1 197 ? 6.988 29.438 22.234 1 85 197 SER A CA 1
ATOM 1586 C C . SER A 1 197 ? 5.902 28.406 22.547 1 85 197 SER A C 1
ATOM 1588 O O . SER A 1 197 ? 6.141 27.438 23.266 1 85 197 SER A O 1
ATOM 1590 N N . GLN A 1 198 ? 4.766 28.641 22.016 1 80.38 198 GLN A N 1
ATOM 1591 C CA . GLN A 1 198 ? 3.645 27.734 22.219 1 80.38 198 GLN A CA 1
ATOM 1592 C C . GLN A 1 198 ? 3.92 26.359 21.594 1 80.38 198 GLN A C 1
ATOM 1594 O O . GLN A 1 198 ? 3.611 25.328 22.203 1 80.38 198 GLN A O 1
ATOM 1599 N N . ILE A 1 199 ? 4.492 26.375 20.438 1 81.81 199 ILE A N 1
ATOM 1600 C CA . ILE A 1 199 ? 4.816 25.141 19.734 1 81.81 199 ILE A CA 1
ATOM 1601 C C . ILE A 1 199 ? 5.879 24.375 20.516 1 81.81 199 ILE A C 1
ATOM 1603 O O . ILE A 1 199 ? 5.766 23.156 20.688 1 81.81 199 ILE A O 1
ATOM 1607 N N . ALA A 1 200 ? 6.855 25.109 20.938 1 77.75 200 ALA A N 1
ATOM 1608 C CA . ALA A 1 200 ? 7.926 24.5 21.719 1 77.75 200 ALA A CA 1
ATOM 1609 C C . ALA A 1 200 ? 7.375 23.828 22.969 1 77.75 200 ALA A C 1
ATOM 1611 O O . ALA A 1 200 ? 7.734 22.703 23.297 1 77.75 200 ALA A O 1
ATOM 1612 N N . GLN A 1 201 ? 6.523 24.562 23.625 1 73.62 201 GLN A N 1
ATOM 1613 C CA . GLN A 1 201 ? 5.902 24.047 24.828 1 73.62 201 GLN A CA 1
ATOM 1614 C C . GLN A 1 201 ? 5.07 22.797 24.531 1 73.62 201 GLN A C 1
ATOM 1616 O O . GLN A 1 201 ? 5.141 21.797 25.25 1 73.62 201 GLN A O 1
ATOM 1621 N N . LEU A 1 202 ? 4.359 22.875 23.547 1 71.38 202 LEU A N 1
ATOM 1622 C CA . LEU A 1 202 ? 3.465 21.797 23.156 1 71.38 202 LEU A CA 1
ATOM 1623 C C . LEU A 1 202 ? 4.246 20.516 22.875 1 71.38 202 LEU A C 1
ATOM 1625 O O . LEU A 1 202 ? 3.799 19.422 23.234 1 71.38 202 LEU A O 1
ATOM 1629 N N . PHE A 1 203 ? 5.344 20.578 22.219 1 73.31 203 PHE A N 1
ATOM 1630 C CA . PHE A 1 203 ? 6.102 19.406 21.781 1 73.31 203 PHE A CA 1
ATOM 1631 C C . PHE A 1 203 ? 7.211 19.078 22.781 1 73.31 203 PHE A C 1
ATOM 1633 O O . PHE A 1 203 ? 7.969 18.125 22.594 1 73.31 203 PHE A O 1
ATOM 1640 N N . GLY A 1 204 ? 7.324 19.984 23.844 1 67.5 204 GLY A N 1
ATOM 1641 C CA . GLY A 1 204 ? 8.211 19.719 24.953 1 67.5 204 GLY A CA 1
ATOM 1642 C C . GLY A 1 204 ? 9.664 20.047 24.656 1 67.5 204 GLY A C 1
ATOM 1643 O O . GLY A 1 204 ? 10.57 19.344 25.109 1 67.5 204 GLY A O 1
ATOM 1644 N N . TYR A 1 205 ? 9.891 20.938 23.891 1 74.31 205 TYR A N 1
ATOM 1645 C CA . TYR A 1 205 ? 11.25 21.359 23.562 1 74.31 205 TYR A CA 1
ATOM 1646 C C . TYR A 1 205 ? 11.453 22.828 23.875 1 74.31 205 TYR A C 1
ATOM 1648 O O . TYR A 1 205 ? 10.492 23.578 24.094 1 74.31 205 TYR A O 1
ATOM 1656 N N . ASN A 1 206 ? 12.648 23.25 24.094 1 77.94 206 ASN A N 1
ATOM 1657 C CA . ASN A 1 206 ? 12.938 24.688 24.219 1 77.94 206 ASN A CA 1
ATOM 1658 C C . ASN A 1 206 ? 12.844 25.391 22.859 1 77.94 206 ASN A C 1
ATOM 1660 O O . ASN A 1 206 ? 13.062 24.766 21.812 1 77.94 206 ASN A O 1
ATOM 1664 N N . GLU A 1 207 ? 12.469 26.641 22.922 1 84.5 207 GLU A N 1
ATOM 1665 C CA . GLU A 1 207 ? 12.227 27.438 21.719 1 84.5 207 GLU A CA 1
ATOM 1666 C C . GLU A 1 207 ? 13.453 27.453 20.812 1 84.5 207 GLU A C 1
ATOM 1668 O O . GLU A 1 207 ? 13.336 27.328 19.594 1 84.5 207 GLU A O 1
ATOM 1673 N N . LYS A 1 208 ? 14.578 27.547 21.438 1 84.75 208 LYS A N 1
ATOM 1674 C CA . LYS A 1 208 ? 15.82 27.641 20.672 1 84.75 208 LYS A CA 1
ATOM 1675 C C . LYS A 1 208 ? 16.078 26.344 19.906 1 84.75 208 LYS A C 1
ATOM 1677 O O . LYS A 1 208 ? 16.391 26.375 18.703 1 84.75 208 LYS A O 1
ATOM 1682 N N . TYR A 1 209 ? 16.016 25.297 20.594 1 80.19 209 TYR A N 1
ATOM 1683 C CA . TYR A 1 209 ? 16.234 24 19.984 1 80.19 209 TYR A CA 1
ATOM 1684 C C . TYR A 1 209 ? 15.234 23.75 18.859 1 80.19 209 TYR A C 1
ATOM 1686 O O . TYR A 1 209 ? 15.609 23.359 17.75 1 80.19 209 TYR A O 1
ATOM 1694 N N . LEU A 1 210 ? 13.953 23.984 19.172 1 84.94 210 LEU A N 1
ATOM 1695 C CA . LEU A 1 210 ? 12.898 23.719 18.203 1 84.94 210 LEU A CA 1
ATOM 1696 C C . LEU A 1 210 ? 13.055 24.594 16.953 1 84.94 210 LEU A C 1
ATOM 1698 O O . LEU A 1 210 ? 12.875 24.125 15.836 1 84.94 210 LEU A O 1
ATOM 1702 N N . SER A 1 211 ? 13.359 25.797 17.219 1 87.44 211 SER A N 1
ATOM 1703 C CA . SER A 1 211 ? 13.562 26.719 16.109 1 87.44 211 SER A CA 1
ATOM 1704 C C . SER A 1 211 ? 14.734 26.281 15.242 1 87.44 211 SER A C 1
ATOM 1706 O O . SER A 1 211 ? 14.641 26.312 14.008 1 87.44 211 SER A O 1
ATOM 1708 N N . HIS A 1 212 ? 15.766 25.828 15.883 1 85.62 212 HIS A N 1
ATOM 1709 C CA . HIS A 1 212 ? 16.938 25.391 15.148 1 85.62 212 HIS A CA 1
ATOM 1710 C C . HIS A 1 212 ? 16.656 24.109 14.367 1 85.62 212 HIS A C 1
ATOM 1712 O O . HIS A 1 212 ? 17.031 23.984 13.195 1 85.62 212 HIS A O 1
ATOM 1718 N N . LEU A 1 213 ? 16.094 23.25 15.062 1 81.44 213 LEU A N 1
ATOM 1719 C CA . LEU A 1 213 ? 15.734 21.984 14.422 1 81.44 213 LEU A CA 1
ATOM 1720 C C . LEU A 1 213 ? 14.883 22.234 13.18 1 81.44 213 LEU A C 1
ATOM 1722 O O . LEU A 1 213 ? 15.164 21.688 12.109 1 81.44 213 LEU A O 1
ATOM 1726 N N . PHE A 1 214 ? 13.82 23.031 13.414 1 86.75 214 PHE A N 1
ATOM 1727 C CA . PHE A 1 214 ? 12.891 23.297 12.32 1 86.75 214 PHE A CA 1
ATOM 1728 C C . PHE A 1 214 ? 13.617 23.938 11.148 1 86.75 214 PHE A C 1
ATOM 1730 O O . PHE A 1 214 ? 13.484 23.5 10.008 1 86.75 214 PHE A O 1
ATOM 1737 N N . SER A 1 215 ? 14.43 24.906 11.461 1 87.56 215 SER A N 1
ATOM 1738 C CA . SER A 1 215 ? 15.117 25.641 10.406 1 87.56 215 SER A CA 1
ATOM 1739 C C . SER A 1 215 ? 16.141 24.766 9.688 1 87.56 215 SER A C 1
ATOM 1741 O O . SER A 1 215 ? 16.328 24.906 8.484 1 87.56 215 SER A O 1
ATOM 1743 N N . SER A 1 216 ? 16.719 23.906 10.43 1 80.62 216 SER A N 1
ATOM 1744 C CA . SER A 1 216 ? 17.734 23.031 9.859 1 80.62 216 SER A CA 1
ATOM 1745 C C . SER A 1 216 ? 17.141 22.062 8.844 1 80.62 216 SER A C 1
ATOM 1747 O O . SER A 1 216 ? 17.812 21.672 7.887 1 80.62 216 SER A O 1
ATOM 1749 N N . ILE A 1 217 ? 15.945 21.859 9.078 1 75.38 217 ILE A N 1
ATOM 1750 C CA . ILE A 1 217 ? 15.289 20.891 8.195 1 75.38 217 ILE A CA 1
ATOM 1751 C C . ILE A 1 217 ? 14.516 21.641 7.113 1 75.38 217 ILE A C 1
ATOM 1753 O O . ILE A 1 217 ? 14.609 21.297 5.93 1 75.38 217 ILE A O 1
ATOM 1757 N N . ALA A 1 218 ? 13.711 22.609 7.523 1 78.31 218 ALA A N 1
ATOM 1758 C CA . ALA A 1 218 ? 12.789 23.312 6.641 1 78.31 218 ALA A CA 1
ATOM 1759 C C . ALA A 1 218 ? 13.531 24.312 5.75 1 78.31 218 ALA A C 1
ATOM 1761 O O . ALA A 1 218 ? 13.031 24.703 4.691 1 78.31 218 ALA A O 1
ATOM 1762 N N . GLY A 1 219 ? 14.75 24.781 6.188 1 81 219 GLY A N 1
ATOM 1763 C CA . GLY A 1 219 ? 15.5 25.812 5.469 1 81 219 GLY A CA 1
ATOM 1764 C C . GLY A 1 219 ? 14.984 27.203 5.727 1 81 219 GLY A C 1
ATOM 1765 O O . GLY A 1 219 ? 15.539 28.188 5.215 1 81 219 GLY A O 1
ATOM 1766 N N . VAL A 1 220 ? 13.883 27.359 6.402 1 84.75 220 VAL A N 1
ATOM 1767 C CA . VAL A 1 220 ? 13.336 28.641 6.836 1 84.75 220 VAL A CA 1
ATOM 1768 C C . VAL A 1 220 ? 13.062 28.609 8.336 1 84.75 220 VAL A C 1
ATOM 1770 O O . VAL A 1 220 ? 12.938 27.531 8.922 1 84.75 220 VAL A O 1
ATOM 1773 N N . SER A 1 221 ? 13.102 29.781 8.922 1 90.06 221 SER A N 1
ATOM 1774 C CA . SER A 1 221 ? 12.844 29.812 10.359 1 90.06 221 SER A CA 1
ATOM 1775 C C . SER A 1 221 ? 11.422 29.391 10.68 1 90.06 221 SER A C 1
ATOM 1777 O O . SER A 1 221 ? 10.523 29.516 9.852 1 90.06 221 SER A O 1
ATOM 1779 N N . LEU A 1 222 ? 11.281 28.859 11.859 1 89.62 222 LEU A N 1
ATOM 1780 C CA . LEU A 1 222 ? 9.969 28.453 12.328 1 89.62 222 LEU A CA 1
ATOM 1781 C C . LEU A 1 222 ? 8.969 29.609 12.258 1 89.62 222 LEU A C 1
ATOM 1783 O O . LEU A 1 222 ? 7.84 29.422 11.805 1 89.62 222 LEU A O 1
ATOM 1787 N N . LYS A 1 223 ? 9.43 30.766 12.672 1 88.31 223 LYS A N 1
ATOM 1788 C CA . LYS A 1 223 ? 8.586 31.953 12.617 1 88.31 223 LYS A CA 1
ATOM 1789 C C . LYS A 1 223 ? 8.156 32.25 11.188 1 88.31 223 LYS A C 1
ATOM 1791 O O . LYS A 1 223 ? 6.984 32.531 10.93 1 88.31 223 LYS A O 1
ATOM 1796 N N . GLN A 1 224 ? 9.109 32.188 10.297 1 87.56 224 GLN A N 1
ATOM 1797 C CA . GLN A 1 224 ? 8.812 32.438 8.891 1 87.56 224 GLN A CA 1
ATOM 1798 C C . GLN A 1 224 ? 7.848 31.391 8.328 1 87.56 224 GLN A C 1
ATOM 1800 O O . GLN A 1 224 ? 6.941 31.734 7.566 1 87.56 224 GLN A O 1
ATOM 1805 N N . TYR A 1 225 ? 8.078 30.156 8.734 1 88.69 225 TYR A N 1
ATOM 1806 C CA . TYR A 1 225 ? 7.211 29.094 8.25 1 88.69 225 TYR A CA 1
ATOM 1807 C C . TYR A 1 225 ? 5.777 29.297 8.727 1 88.69 225 TYR A C 1
ATOM 1809 O O . TYR A 1 225 ? 4.832 29.125 7.957 1 88.69 225 TYR A O 1
ATOM 1817 N N . ILE A 1 226 ? 5.652 29.672 9.961 1 87.56 226 ILE A N 1
ATOM 1818 C CA . ILE A 1 226 ? 4.34 29.938 10.539 1 87.56 226 ILE A CA 1
ATOM 1819 C C . ILE A 1 226 ? 3.639 31.031 9.75 1 87.56 226 ILE A C 1
ATOM 1821 O O . ILE A 1 226 ? 2.467 30.906 9.391 1 87.56 226 ILE A O 1
ATOM 1825 N N . LEU A 1 227 ? 4.406 32.031 9.445 1 86.69 227 LEU A N 1
ATOM 1826 C CA . LEU A 1 227 ? 3.861 33.156 8.719 1 86.69 227 LEU A CA 1
ATOM 1827 C C . LEU A 1 227 ? 3.479 32.781 7.297 1 86.69 227 LEU A C 1
ATOM 1829 O O . LEU A 1 227 ? 2.432 33.188 6.793 1 86.69 227 LEU A O 1
ATOM 1833 N N . GLN A 1 228 ? 4.32 32.031 6.688 1 86.31 228 GLN A N 1
ATOM 1834 C CA . GLN A 1 228 ? 4.055 31.562 5.328 1 86.31 228 GLN A CA 1
ATOM 1835 C C . GLN A 1 228 ? 2.768 30.75 5.262 1 86.31 228 GLN A C 1
ATOM 1837 O O . GLN A 1 228 ? 1.957 30.938 4.352 1 86.31 228 GLN A O 1
ATOM 1842 N N . GLN A 1 229 ? 2.666 29.875 6.215 1 83.88 229 GLN A N 1
ATOM 1843 C CA . GLN A 1 229 ? 1.463 29.047 6.254 1 83.88 229 GLN A CA 1
ATOM 1844 C C . GLN A 1 229 ? 0.218 29.906 6.477 1 83.88 229 GLN A C 1
ATOM 1846 O O . GLN A 1 229 ? -0.832 29.641 5.883 1 83.88 229 GLN A O 1
ATOM 1851 N N . LYS A 1 230 ? 0.348 30.859 7.289 1 84.62 230 LYS A N 1
ATOM 1852 C CA . LYS A 1 230 ? -0.743 31.797 7.527 1 84.62 230 LYS A CA 1
ATOM 1853 C C . LYS A 1 230 ? -1.119 32.531 6.246 1 84.62 230 LYS A C 1
ATOM 1855 O O . LYS A 1 230 ? -2.303 32.719 5.941 1 84.62 230 LYS A O 1
ATOM 1860 N N . MET A 1 231 ? -0.147 32.875 5.492 1 87.44 231 MET A N 1
ATOM 1861 C CA . MET A 1 231 ? -0.402 33.625 4.262 1 87.44 231 MET A CA 1
ATOM 1862 C C . MET A 1 231 ? -0.997 32.719 3.189 1 87.44 231 MET A C 1
ATOM 1864 O O . MET A 1 231 ? -1.776 33.156 2.35 1 87.44 231 MET A O 1
ATOM 1868 N N . GLU A 1 232 ? -0.591 31.5 3.234 1 83.12 232 GLU A N 1
ATOM 1869 C CA . GLU A 1 232 ? -1.213 30.562 2.307 1 83.12 232 GLU A CA 1
ATOM 1870 C C . GLU A 1 232 ? -2.715 30.453 2.551 1 83.12 232 GLU A C 1
ATOM 1872 O O . GLU A 1 232 ? -3.502 30.422 1.604 1 83.12 232 GLU A O 1
ATOM 1877 N N . LEU A 1 233 ? -3.031 30.375 3.777 1 78.25 233 LEU A N 1
ATOM 1878 C CA . LEU A 1 233 ? -4.449 30.375 4.125 1 78.25 233 LEU A CA 1
ATOM 1879 C C . LEU A 1 233 ? -5.105 31.688 3.697 1 78.25 233 LEU A C 1
ATOM 1881 O O . LEU A 1 233 ? -6.223 31.688 3.18 1 78.25 233 LEU A O 1
ATOM 1885 N N . ALA A 1 234 ? -4.402 32.688 3.904 1 85.69 234 ALA A N 1
ATOM 1886 C CA . ALA A 1 234 ? -4.898 34 3.492 1 85.69 234 ALA A CA 1
ATOM 1887 C C . ALA A 1 234 ? -5.207 34.031 1.997 1 85.69 234 ALA A C 1
ATOM 1889 O O . ALA A 1 234 ? -6.254 34.5 1.58 1 85.69 234 ALA A O 1
ATOM 1890 N N . LYS A 1 235 ? -4.27 33.469 1.268 1 81.94 235 LYS A N 1
ATOM 1891 C CA . LYS A 1 235 ? -4.473 33.406 -0.177 1 81.94 235 LYS A CA 1
ATOM 1892 C C . LYS A 1 235 ? -5.773 32.688 -0.517 1 81.94 235 LYS A C 1
ATOM 1894 O O . LYS A 1 235 ? -6.547 33.156 -1.354 1 81.94 235 LYS A O 1
ATOM 1899 N N . PHE A 1 236 ? -5.93 31.688 0.136 1 76.12 236 PHE A N 1
ATOM 1900 C CA . PHE A 1 236 ? -7.121 30.875 -0.081 1 76.12 236 PHE A CA 1
ATOM 1901 C C . PHE A 1 236 ? -8.375 31.656 0.287 1 76.12 236 PHE A C 1
ATOM 1903 O O . PHE A 1 236 ? -9.344 31.672 -0.479 1 76.12 236 PHE A O 1
ATOM 1910 N N . LEU A 1 237 ? -8.367 32.219 1.454 1 78.38 237 LEU A N 1
ATOM 1911 C CA . LEU A 1 237 ? -9.523 33 1.93 1 78.38 237 LEU A CA 1
ATOM 1912 C C . LEU A 1 237 ? -9.82 34.156 1.009 1 78.38 237 LEU A C 1
ATOM 1914 O O . LEU A 1 237 ? -10.984 34.469 0.747 1 78.38 237 LEU A O 1
ATOM 1918 N N . LEU A 1 238 ? -8.781 34.719 0.492 1 83.94 238 LEU A N 1
ATOM 1919 C CA . LEU A 1 238 ? -8.922 35.906 -0.358 1 83.94 238 LEU A CA 1
ATOM 1920 C C . LEU A 1 238 ? -9.5 35.531 -1.72 1 83.94 238 LEU A C 1
ATOM 1922 O O . LEU A 1 238 ? -10.273 36.281 -2.305 1 83.94 238 LEU A O 1
ATOM 1926 N N . THR A 1 239 ? -9.172 34.312 -2.156 1 78.69 239 THR A N 1
ATOM 1927 C CA . THR A 1 239 ? -9.539 33.969 -3.525 1 78.69 239 THR A CA 1
ATOM 1928 C C . THR A 1 239 ? -10.789 33.094 -3.545 1 78.69 239 THR A C 1
ATOM 1930 O O . THR A 1 239 ? -11.539 33.094 -4.52 1 78.69 239 THR A O 1
ATOM 1933 N N . ASP A 1 240 ? -11.031 32.438 -2.453 1 69.75 240 ASP A N 1
ATOM 1934 C CA . ASP A 1 240 ? -12.055 31.391 -2.518 1 69.75 240 ASP A CA 1
ATOM 1935 C C . ASP A 1 240 ? -13.234 31.719 -1.607 1 69.75 240 ASP A C 1
ATOM 1937 O O . ASP A 1 240 ? -14.164 30.922 -1.468 1 69.75 240 ASP A O 1
ATOM 1941 N N . THR A 1 241 ? -13.102 32.844 -0.917 1 69.12 241 THR A N 1
ATOM 1942 C CA . THR A 1 241 ? -14.211 33.312 -0.086 1 69.12 241 THR A CA 1
ATOM 1943 C C . THR A 1 241 ? -14.539 34.781 -0.368 1 69.12 241 THR A C 1
ATOM 1945 O O . THR A 1 241 ? -13.789 35.438 -1.073 1 69.12 241 THR A O 1
ATOM 1948 N N . ASN A 1 242 ? -15.727 35.188 0.122 1 75.25 242 ASN A N 1
ATOM 1949 C CA . ASN A 1 242 ? -16.125 36.594 -0.044 1 75.25 242 ASN A CA 1
ATOM 1950 C C . ASN A 1 242 ? -15.812 37.406 1.198 1 75.25 242 ASN A C 1
ATOM 1952 O O . ASN A 1 242 ? -16.375 38.5 1.386 1 75.25 242 ASN A O 1
ATOM 1956 N N . GLN A 1 243 ? -14.984 36.906 1.966 1 82.44 243 GLN A N 1
ATOM 1957 C CA . GLN A 1 243 ? -14.617 37.656 3.172 1 82.44 243 GLN A CA 1
ATOM 1958 C C . GLN A 1 243 ? -13.805 38.906 2.832 1 82.44 243 GLN A C 1
ATOM 1960 O O . GLN A 1 243 ? -12.969 38.875 1.932 1 82.44 243 GLN A O 1
ATOM 1965 N N . ASN A 1 244 ? -14.234 40 3.469 1 87.62 244 ASN A N 1
ATOM 1966 C CA . ASN A 1 244 ? -13.438 41.188 3.234 1 87.62 244 ASN A CA 1
ATOM 1967 C C . ASN A 1 244 ? -12.094 41.125 3.957 1 87.62 244 ASN A C 1
ATOM 1969 O O . ASN A 1 244 ? -11.844 40.188 4.719 1 87.62 244 ASN A O 1
ATOM 1973 N N . ILE A 1 245 ? -11.266 42.062 3.748 1 90.88 245 ILE A N 1
ATOM 1974 C CA . ILE A 1 245 ? -9.883 42.062 4.211 1 90.88 245 ILE A CA 1
ATOM 1975 C C . ILE A 1 245 ? -9.844 42.031 5.738 1 90.88 245 ILE A C 1
ATOM 1977 O O . ILE A 1 245 ? -9.023 41.344 6.336 1 90.88 245 ILE A O 1
ATOM 1981 N N . SER A 1 246 ? -10.781 42.781 6.305 1 91.38 246 SER A N 1
ATOM 1982 C CA . SER A 1 246 ? -10.844 42.844 7.762 1 91.38 246 SER A CA 1
ATOM 1983 C C . SER A 1 246 ? -11.219 41.469 8.359 1 91.38 246 SER A C 1
ATOM 1985 O O . SER A 1 246 ? -10.641 41.062 9.359 1 91.38 246 SER A O 1
ATOM 1987 N N . GLU A 1 247 ? -12.102 40.812 7.723 1 86.94 247 GLU A N 1
ATOM 1988 C CA . GLU A 1 247 ? -12.547 39.5 8.164 1 86.94 247 GLU A CA 1
ATOM 1989 C C . GLU A 1 247 ? -11.43 38.469 8.047 1 86.94 247 GLU A C 1
ATOM 1991 O O . GLU A 1 247 ? -11.234 37.656 8.945 1 86.94 247 GLU A O 1
ATOM 1996 N N . VAL A 1 248 ? -10.797 38.594 6.941 1 87.62 248 VAL A N 1
ATOM 1997 C CA . VAL A 1 248 ? -9.672 37.688 6.711 1 87.62 248 VAL A CA 1
ATOM 1998 C C . VAL A 1 248 ? -8.594 37.906 7.762 1 87.62 248 VAL A C 1
ATOM 2000 O O . VAL A 1 248 ? -8.039 36.969 8.32 1 87.62 248 VAL A O 1
ATOM 2003 N N . SER A 1 249 ? -8.344 39.156 8.055 1 89 249 SER A N 1
ATOM 2004 C CA . SER A 1 249 ? -7.344 39.531 9.039 1 89 249 SER A CA 1
ATOM 2005 C C . SER A 1 249 ? -7.676 38.938 10.414 1 89 249 SER A C 1
ATOM 2007 O O . SER A 1 249 ? -6.809 38.375 11.078 1 89 249 SER A O 1
ATOM 2009 N N . VAL A 1 250 ? -8.938 39.062 10.781 1 82.88 250 VAL A N 1
ATOM 2010 C CA . VAL A 1 250 ? -9.398 38.562 12.078 1 82.88 250 VAL A CA 1
ATOM 2011 C C . VAL A 1 250 ? -9.312 37.062 12.125 1 82.88 250 VAL A C 1
ATOM 2013 O O . VAL A 1 250 ? -8.883 36.469 13.133 1 82.88 250 VAL A O 1
ATOM 2016 N N . LYS A 1 251 ? -9.617 36.469 11.109 1 79.5 251 LYS A N 1
ATOM 2017 C CA . LYS A 1 251 ? -9.602 35 11.023 1 79.5 251 LYS A CA 1
ATOM 2018 C C . LYS A 1 251 ? -8.188 34.469 11.164 1 79.5 251 LYS A C 1
ATOM 2020 O O . LYS A 1 251 ? -7.984 33.344 11.672 1 79.5 251 LYS A O 1
ATOM 2025 N N . LEU A 1 252 ? -7.344 35.25 10.727 1 84.12 252 LEU A N 1
ATOM 2026 C CA . LEU A 1 252 ? -5.945 34.844 10.758 1 84.12 252 LEU A CA 1
ATOM 2027 C C . LEU A 1 252 ? -5.281 35.25 12.062 1 84.12 252 LEU A C 1
ATOM 2029 O O . LEU A 1 252 ? -4.082 35.062 12.25 1 84.12 252 LEU A O 1
ATOM 2033 N N . GLY A 1 253 ? -5.973 35.938 12.945 1 81.19 253 GLY A N 1
ATOM 2034 C CA . GLY A 1 253 ? -5.5 36.219 14.289 1 81.19 253 GLY A CA 1
ATOM 2035 C C . GLY A 1 253 ? -4.805 37.562 14.391 1 81.19 253 GLY A C 1
ATOM 2036 O O . GLY A 1 253 ? -4.113 37.844 15.375 1 81.19 253 GLY A O 1
ATOM 2037 N N . TYR A 1 254 ? -4.969 38.344 13.43 1 86.5 254 TYR A N 1
ATOM 2038 C CA . TYR A 1 254 ? -4.391 39.688 13.508 1 86.5 254 TYR A CA 1
ATOM 2039 C C . TYR A 1 254 ? -5.336 40.656 14.219 1 86.5 254 TYR A C 1
ATOM 2041 O O . TYR A 1 254 ? -6.551 40.625 14.008 1 86.5 254 TYR A O 1
ATOM 2049 N N . SER A 1 255 ? -4.754 41.438 15.102 1 82.56 255 SER A N 1
ATOM 2050 C CA . SER A 1 255 ? -5.547 42.438 15.805 1 82.56 255 SER A CA 1
ATOM 2051 C C . SER A 1 255 ? -5.816 43.625 14.922 1 82.56 255 SER A C 1
ATOM 2053 O O . SER A 1 255 ? -6.781 44.375 15.141 1 82.56 255 SER A O 1
ATOM 2055 N N . ASP A 1 256 ? -4.973 43.906 13.953 1 87 256 ASP A N 1
ATOM 2056 C CA . ASP A 1 256 ? -5.113 45.031 13.062 1 87 256 ASP A CA 1
ATOM 2057 C C . ASP A 1 256 ? -4.867 44.625 11.609 1 87 256 ASP A C 1
ATOM 2059 O O . ASP A 1 256 ? -3.891 43.938 11.312 1 87 256 ASP A O 1
ATOM 2063 N N . SER A 1 257 ? -5.762 45.062 10.75 1 90.81 257 SER A N 1
ATOM 2064 C CA . SER A 1 257 ? -5.684 44.75 9.328 1 90.81 257 SER A CA 1
ATOM 2065 C C . SER A 1 257 ? -4.406 45.281 8.703 1 90.81 257 SER A C 1
ATOM 2067 O O . SER A 1 257 ? -3.896 44.719 7.734 1 90.81 257 SER A O 1
ATOM 2069 N N . HIS A 1 258 ? -3.961 46.375 9.375 1 91.75 258 HIS A N 1
ATOM 2070 C CA . HIS A 1 258 ? -2.754 46.969 8.836 1 91.75 258 HIS A CA 1
ATOM 2071 C C . HIS A 1 258 ? -1.566 46.031 8.922 1 91.75 258 HIS A C 1
ATOM 2073 O O . HIS A 1 258 ? -0.798 45.906 7.965 1 91.75 258 HIS A O 1
ATOM 2079 N N . ASN A 1 259 ? -1.476 45.344 10.031 1 91.12 259 ASN A N 1
ATOM 2080 C CA . ASN A 1 259 ? -0.376 44.406 10.227 1 91.12 259 ASN A CA 1
ATOM 2081 C C . ASN A 1 259 ? -0.489 43.219 9.281 1 91.12 259 ASN A C 1
ATOM 2083 O O . ASN A 1 259 ? 0.518 42.719 8.773 1 91.12 259 ASN A O 1
ATOM 2087 N N . PHE A 1 260 ? -1.689 42.812 9.078 1 93.19 260 PHE A N 1
ATOM 2088 C CA . PHE A 1 260 ? -1.936 41.719 8.148 1 93.19 260 PHE A CA 1
ATOM 2089 C C . PHE A 1 260 ? -1.522 42.125 6.73 1 93.19 260 PHE A C 1
ATOM 2091 O O . PHE A 1 260 ? -0.801 41.375 6.062 1 93.19 260 PHE A O 1
ATOM 2098 N N . MET A 1 261 ? -1.963 43.25 6.32 1 93.06 261 MET A N 1
ATOM 2099 C CA . MET A 1 261 ? -1.689 43.719 4.961 1 93.06 261 MET A CA 1
ATOM 2100 C C . MET A 1 261 ? -0.188 43.844 4.719 1 93.06 261 MET A C 1
ATOM 2102 O O . MET A 1 261 ? 0.308 43.469 3.658 1 93.06 261 MET A O 1
ATOM 2106 N N . LYS A 1 262 ? 0.506 44.344 5.723 1 92.94 262 LYS A N 1
ATOM 2107 C CA . LYS A 1 262 ? 1.955 44.5 5.621 1 92.94 262 LYS A CA 1
ATOM 2108 C C . LYS A 1 262 ? 2.641 43.125 5.504 1 92.94 262 LYS A C 1
ATOM 2110 O O . LYS A 1 262 ? 3.523 42.938 4.664 1 92.94 262 LYS A O 1
ATOM 2115 N N . ALA A 1 263 ? 2.256 42.25 6.336 1 90.69 263 ALA A N 1
ATOM 2116 C CA . ALA A 1 263 ? 2.846 40.906 6.336 1 90.69 263 ALA A CA 1
ATOM 2117 C C . ALA A 1 263 ? 2.562 40.188 5.02 1 90.69 263 ALA A C 1
ATOM 2119 O O . ALA A 1 263 ? 3.445 39.531 4.461 1 90.69 263 ALA A O 1
ATOM 2120 N N . PHE A 1 264 ? 1.319 40.312 4.551 1 94 264 PHE A N 1
ATOM 2121 C CA . PHE A 1 264 ? 0.917 39.656 3.311 1 94 264 PHE A CA 1
ATOM 2122 C C . PHE A 1 264 ? 1.729 40.188 2.135 1 94 264 PHE A C 1
ATOM 2124 O O . PHE A 1 264 ? 2.262 39.406 1.342 1 94 264 PHE A O 1
ATOM 2131 N N . LYS A 1 265 ? 1.851 41.438 2.107 1 93.38 265 LYS A N 1
ATOM 2132 C CA . LYS A 1 265 ? 2.623 42.062 1.027 1 93.38 265 LYS A CA 1
ATOM 2133 C C . LYS A 1 265 ? 4.086 41.625 1.087 1 93.38 265 LYS A C 1
ATOM 2135 O O . LYS A 1 265 ? 4.703 41.344 0.052 1 93.38 265 LYS A O 1
ATOM 2140 N N . LYS A 1 266 ? 4.621 41.562 2.234 1 91.88 266 LYS A N 1
ATOM 2141 C CA . LYS A 1 266 ? 6.016 41.188 2.426 1 91.88 266 LYS A CA 1
ATOM 2142 C C . LYS A 1 266 ? 6.273 39.75 1.946 1 91.88 266 LYS A C 1
ATOM 2144 O O . LYS A 1 266 ? 7.289 39.5 1.309 1 91.88 266 LYS A O 1
ATOM 2149 N N . ILE A 1 267 ? 5.355 38.906 2.184 1 89 267 ILE A N 1
ATOM 2150 C CA . ILE A 1 267 ? 5.562 37.5 1.93 1 89 267 ILE A CA 1
ATOM 2151 C C . ILE A 1 267 ? 5.117 37.156 0.509 1 89 267 ILE A C 1
ATOM 2153 O O . ILE A 1 267 ? 5.805 36.406 -0.202 1 89 267 ILE A O 1
ATOM 2157 N N . VAL A 1 268 ? 3.957 37.688 0.007 1 88.62 268 VAL A N 1
ATOM 2158 C CA . VAL A 1 268 ? 3.326 37.312 -1.251 1 88.62 268 VAL A CA 1
ATOM 2159 C C . VAL A 1 268 ? 3.764 38.25 -2.361 1 88.62 268 VAL A C 1
ATOM 2161 O O . VAL A 1 268 ? 3.777 37.875 -3.537 1 88.62 268 VAL A O 1
ATOM 2164 N N . GLY A 1 269 ? 4.082 39.469 -1.958 1 89.69 269 GLY A N 1
ATOM 2165 C CA . GLY A 1 269 ? 4.555 40.438 -2.928 1 89.69 269 GLY A CA 1
ATOM 2166 C C . GLY A 1 269 ? 3.455 41.375 -3.432 1 89.69 269 GLY A C 1
ATOM 2167 O O . GLY A 1 269 ? 3.732 42.375 -4.07 1 89.69 269 GLY A O 1
ATOM 2168 N N . LEU A 1 270 ? 2.176 41 -3.195 1 90.5 270 LEU A N 1
ATOM 2169 C CA . LEU A 1 270 ? 1.009 41.812 -3.535 1 90.5 270 LEU A CA 1
ATOM 2170 C C . LEU A 1 270 ? 0.202 42.125 -2.285 1 90.5 270 LEU A C 1
ATOM 2172 O O . LEU A 1 270 ? 0.269 41.406 -1.284 1 90.5 270 LEU A O 1
ATOM 2176 N N . THR A 1 271 ? -0.487 43.25 -2.402 1 93.25 271 THR A N 1
ATOM 2177 C CA . THR A 1 271 ? -1.441 43.5 -1.332 1 93.25 271 THR A CA 1
ATOM 2178 C C . THR A 1 271 ? -2.596 42.5 -1.379 1 93.25 271 THR A C 1
ATOM 2180 O O . THR A 1 271 ? -2.871 41.906 -2.426 1 93.25 271 THR A O 1
ATOM 2183 N N . PRO A 1 272 ? -3.146 42.312 -0.174 1 92.75 272 PRO A N 1
ATOM 2184 C CA . PRO A 1 272 ? -4.301 41.406 -0.183 1 92.75 272 PRO A CA 1
ATOM 2185 C C . PRO A 1 272 ? -5.332 41.781 -1.245 1 92.75 272 PRO A C 1
ATOM 2187 O O . PRO A 1 272 ? -5.844 40.906 -1.947 1 92.75 272 PRO A O 1
ATOM 2190 N N . SER A 1 273 ? -5.602 43.031 -1.401 1 90.62 273 SER A N 1
ATOM 2191 C CA . SER A 1 273 ? -6.57 43.5 -2.387 1 90.62 273 SER A CA 1
ATOM 2192 C C . SER A 1 273 ? -6.102 43.219 -3.807 1 90.62 273 SER A C 1
ATOM 2194 O O . SER A 1 273 ? -6.879 42.75 -4.641 1 90.62 273 SER A O 1
ATOM 2196 N N . ASP A 1 274 ? -4.902 43.469 -4.082 1 90.44 274 ASP A N 1
ATOM 2197 C CA . ASP A 1 274 ? -4.344 43.219 -5.402 1 90.44 274 ASP A CA 1
ATOM 2198 C C . ASP A 1 274 ? -4.359 41.719 -5.711 1 90.44 274 ASP A C 1
ATOM 2200 O O . ASP A 1 274 ? -4.625 41.312 -6.848 1 90.44 274 ASP A O 1
ATOM 2204 N N . PHE A 1 275 ? -4.027 41 -4.676 1 89.81 275 PHE A N 1
ATOM 2205 C CA . PHE A 1 275 ? -3.996 39.562 -4.855 1 89.81 275 PHE A CA 1
ATOM 2206 C C . PHE A 1 275 ? -5.383 39 -5.188 1 89.81 275 PHE A C 1
ATOM 2208 O O . PHE A 1 275 ? -5.543 38.219 -6.113 1 89.81 275 PHE A O 1
ATOM 2215 N N . ARG A 1 276 ? -6.34 39.344 -4.395 1 87.25 276 ARG A N 1
ATOM 2216 C CA . ARG A 1 276 ? -7.719 38.938 -4.645 1 87.25 276 ARG A CA 1
ATOM 2217 C C . ARG A 1 276 ? -8.156 39.312 -6.055 1 87.25 276 ARG A C 1
ATOM 2219 O O . ARG A 1 276 ? -8.781 38.531 -6.758 1 87.25 276 ARG A O 1
ATOM 2226 N N . ASN A 1 277 ? -7.848 40.531 -6.477 1 83 277 ASN A N 1
ATOM 2227 C CA . ASN A 1 277 ? -8.219 41.031 -7.801 1 83 277 ASN A CA 1
ATOM 2228 C C . ASN A 1 277 ? -7.562 40.188 -8.906 1 83 277 ASN A C 1
ATOM 2230 O O . ASN A 1 277 ? -8.156 39.969 -9.961 1 83 277 ASN A O 1
ATOM 2234 N N . ALA A 1 278 ? -6.484 39.781 -8.539 1 80 278 ALA A N 1
ATOM 2235 C CA . ALA A 1 278 ? -5.703 39.094 -9.555 1 80 278 ALA A CA 1
ATOM 2236 C C . ALA A 1 278 ? -6.105 37.625 -9.641 1 80 278 ALA A C 1
ATOM 2238 O O . ALA A 1 278 ? -6.055 37 -10.719 1 80 278 ALA A O 1
ATOM 2239 N N . TYR A 1 279 ? -6.492 37.094 -8.523 1 72.69 279 TYR A N 1
ATOM 2240 C CA . TYR A 1 279 ? -6.594 35.625 -8.508 1 72.69 279 TYR A CA 1
ATOM 2241 C C . TYR A 1 279 ? -7.996 35.188 -8.109 1 72.69 279 TYR A C 1
ATOM 2243 O O . TYR A 1 279 ? -8.273 33.969 -8.039 1 72.69 279 TYR A O 1
ATOM 2251 N N . ALA A 1 280 ? -8.805 36.125 -7.633 1 63.84 280 ALA A N 1
ATOM 2252 C CA . ALA A 1 280 ? -10.148 35.75 -7.219 1 63.84 280 ALA A CA 1
ATOM 2253 C C . ALA A 1 280 ? -10.812 34.844 -8.273 1 63.84 280 ALA A C 1
ATOM 2255 O O . ALA A 1 280 ? -10.742 35.125 -9.469 1 63.84 280 ALA A O 1
ATOM 2256 N N . LYS A 1 281 ? -11.125 33.781 -7.91 1 55.19 281 LYS A N 1
ATOM 2257 C CA . LYS A 1 281 ? -12.016 32.969 -8.734 1 55.19 281 LYS A CA 1
ATOM 2258 C C . LYS A 1 281 ? -13.445 33.5 -8.703 1 55.19 281 LYS A C 1
ATOM 2260 O O . LYS A 1 281 ? -14.047 33.594 -7.633 1 55.19 281 LYS A O 1
ATOM 2265 N N . ARG A 1 282 ? -13.836 34.594 -9.414 1 40.38 282 ARG A N 1
ATOM 2266 C CA . ARG A 1 282 ? -15.07 35.344 -9.5 1 40.38 282 ARG A CA 1
ATOM 2267 C C . ARG A 1 282 ? -16.297 34.469 -9.375 1 40.38 282 ARG A C 1
ATOM 2269 O O . ARG A 1 282 ? -16.609 33.688 -10.289 1 40.38 282 ARG A O 1
ATOM 2276 N N . LEU A 1 283 ? -16.531 33.625 -8.359 1 37.91 283 LEU A N 1
ATOM 2277 C CA . LEU A 1 283 ? -17.969 33.406 -8.477 1 37.91 283 LEU A CA 1
ATOM 2278 C C . LEU A 1 283 ? -18.719 34.75 -8.484 1 37.91 283 LEU A C 1
ATOM 2280 O O . LEU A 1 283 ? -18.656 35.5 -7.516 1 37.91 283 LEU A O 1
ATOM 2284 N N . LEU A 1 284 ? -18.562 35.531 -9.484 1 34.81 284 LEU A N 1
ATOM 2285 C CA . LEU A 1 284 ? -19.453 36.656 -9.727 1 34.81 284 LEU A CA 1
ATOM 2286 C C . LEU A 1 284 ? -20.891 36.281 -9.391 1 34.81 284 LEU A C 1
ATOM 2288 O O . LEU A 1 284 ? -21.5 35.438 -10.055 1 34.81 284 LEU A O 1
ATOM 2292 N N . PHE A 1 285 ? -21.297 36.062 -8.203 1 29.66 285 PHE A N 1
ATOM 2293 C CA . PHE A 1 285 ? -22.734 36.281 -8.047 1 29.66 285 PHE A CA 1
ATOM 2294 C C . PHE A 1 285 ? -23.125 37.688 -8.43 1 29.66 285 PHE A C 1
ATOM 2296 O O . PHE A 1 285 ? -22.594 38.656 -7.871 1 29.66 285 PHE A O 1
ATOM 2303 N N . TYR A 1 286 ? -23.188 38 -9.781 1 29.25 286 TYR A N 1
ATOM 2304 C CA . TYR A 1 286 ? -24.031 39.125 -10.219 1 29.25 286 TYR A CA 1
ATOM 2305 C C . TYR A 1 286 ? -25.328 39.156 -9.422 1 29.25 286 TYR A C 1
ATOM 2307 O O . TYR A 1 286 ? -26.047 38.156 -9.32 1 29.25 286 TYR A O 1
ATOM 2315 N N . GLU A 1 287 ? -25.5 40 -8.312 1 23.92 287 GLU A N 1
ATOM 2316 C CA . GLU A 1 287 ? -26.844 40.562 -8.188 1 23.92 287 GLU A CA 1
ATOM 2317 C C . GLU A 1 287 ? -27.219 41.344 -9.445 1 23.92 287 GLU A C 1
ATOM 2319 O O . GLU A 1 287 ? -26.391 42.062 -10.016 1 23.92 287 GLU A O 1
ATOM 2324 N N . MET B 1 1 ? -26.594 9.922 0.372 1 73.19 1 MET B N 1
ATOM 2325 C CA . MET B 1 1 ? -25.422 10.336 1.132 1 73.19 1 MET B CA 1
ATOM 2326 C C . MET B 1 1 ? -24.297 10.797 0.2 1 73.19 1 MET B C 1
ATOM 2328 O O . MET B 1 1 ? -24.203 10.344 -0.941 1 73.19 1 MET B O 1
ATOM 2332 N N . ILE B 1 2 ? -23.578 11.953 0.515 1 86 2 ILE B N 1
ATOM 2333 C CA . ILE B 1 2 ? -22.531 12.578 -0.286 1 86 2 ILE B CA 1
ATOM 2334 C C . ILE B 1 2 ? -21.312 11.672 -0.335 1 86 2 ILE B C 1
ATOM 2336 O O . ILE B 1 2 ? -20.906 11.094 0.681 1 86 2 ILE B O 1
ATOM 2340 N N . ALA B 1 3 ? -20.906 11.422 -1.565 1 89.56 3 ALA B N 1
ATOM 2341 C CA . ALA B 1 3 ? -19.688 10.656 -1.773 1 89.56 3 ALA B CA 1
ATOM 2342 C C . ALA B 1 3 ? -18.75 11.375 -2.744 1 89.56 3 ALA B C 1
ATOM 2344 O O . ALA B 1 3 ? -19.172 12.273 -3.471 1 89.56 3 ALA B O 1
ATOM 2345 N N . TYR B 1 4 ? -17.516 11.039 -2.641 1 90.44 4 TYR B N 1
ATOM 2346 C CA . TYR B 1 4 ? -16.516 11.656 -3.492 1 90.44 4 TYR B CA 1
ATOM 2347 C C . TYR B 1 4 ? -15.867 10.625 -4.41 1 90.44 4 TYR B C 1
ATOM 2349 O O . TYR B 1 4 ? -15.492 9.539 -3.963 1 90.44 4 TYR B O 1
ATOM 2357 N N . GLU B 1 5 ? -15.82 10.992 -5.602 1 88.69 5 GLU B N 1
ATOM 2358 C CA . GLU B 1 5 ? -15.141 10.156 -6.586 1 88.69 5 GLU B CA 1
ATOM 2359 C C . GLU B 1 5 ? -13.688 10.57 -6.758 1 88.69 5 GLU B C 1
ATOM 2361 O O . GLU B 1 5 ? -13.391 11.742 -6.988 1 88.69 5 GLU B O 1
ATOM 2366 N N . LEU B 1 6 ? -12.758 9.648 -6.617 1 90.06 6 LEU B N 1
ATOM 2367 C CA . LEU B 1 6 ? -11.32 9.898 -6.746 1 90.06 6 LEU B CA 1
ATOM 2368 C C . LEU B 1 6 ? -10.719 9.039 -7.852 1 90.06 6 LEU B C 1
ATOM 2370 O O . LEU B 1 6 ? -10.922 7.828 -7.879 1 90.06 6 LEU B O 1
ATOM 2374 N N . ALA B 1 7 ? -10.055 9.695 -8.75 1 88.25 7 ALA B N 1
ATOM 2375 C CA . ALA B 1 7 ? -9.281 8.945 -9.734 1 88.25 7 ALA B CA 1
ATOM 2376 C C . ALA B 1 7 ? -8.023 8.344 -9.109 1 88.25 7 ALA B C 1
ATOM 2378 O O . ALA B 1 7 ? -7.277 9.039 -8.422 1 88.25 7 ALA B O 1
ATOM 2379 N N . ILE B 1 8 ? -7.797 7.039 -9.359 1 89.56 8 ILE B N 1
ATOM 2380 C CA . ILE B 1 8 ? -6.633 6.398 -8.75 1 89.56 8 ILE B CA 1
ATOM 2381 C C . ILE B 1 8 ? -5.832 5.66 -9.82 1 89.56 8 ILE B C 1
ATOM 2383 O O . ILE B 1 8 ? -5.262 4.602 -9.547 1 89.56 8 ILE B O 1
ATOM 2387 N N . ASP B 1 9 ? -5.891 6.121 -11.008 1 88.31 9 ASP B N 1
ATOM 2388 C CA . ASP B 1 9 ? -5.004 5.594 -12.039 1 88.31 9 ASP B CA 1
ATOM 2389 C C . ASP B 1 9 ? -3.539 5.832 -11.68 1 88.31 9 ASP B C 1
ATOM 2391 O O . ASP B 1 9 ? -2.66 5.07 -12.094 1 88.31 9 ASP B O 1
ATOM 2395 N N . THR B 1 10 ? -3.297 6.914 -11.023 1 91.5 10 THR B N 1
ATOM 2396 C CA . THR B 1 10 ? -2.043 7.195 -10.336 1 91.5 10 THR B CA 1
ATOM 2397 C C . THR B 1 10 ? -2.289 7.441 -8.852 1 91.5 10 THR B C 1
ATOM 2399 O O . THR B 1 10 ? -3.41 7.746 -8.445 1 91.5 10 THR B O 1
ATOM 2402 N N . PRO B 1 11 ? -1.296 7.211 -8.078 1 93.69 11 PRO B N 1
ATOM 2403 C CA . PRO B 1 11 ? -1.509 7.398 -6.641 1 93.69 11 PRO B CA 1
ATOM 2404 C C . PRO B 1 11 ? -1.897 8.836 -6.285 1 93.69 11 PRO B C 1
ATOM 2406 O O . PRO B 1 11 ? -1.509 9.773 -6.98 1 93.69 11 PRO B O 1
ATOM 2409 N N . VAL B 1 12 ? -2.711 8.953 -5.227 1 94.06 12 VAL B N 1
ATOM 2410 C CA . VAL B 1 12 ? -2.926 10.273 -4.645 1 94.06 12 VAL B CA 1
ATOM 2411 C C . VAL B 1 12 ? -1.623 10.789 -4.039 1 94.06 12 VAL B C 1
ATOM 2413 O O . VAL B 1 12 ? -0.68 10.023 -3.832 1 94.06 12 VAL B O 1
ATOM 2416 N N . GLU B 1 13 ? -1.593 12.047 -3.818 1 89.44 13 GLU B N 1
ATOM 2417 C CA . GLU B 1 13 ? -0.399 12.648 -3.23 1 89.44 13 GLU B CA 1
ATOM 2418 C C . GLU B 1 13 ? -0.594 12.922 -1.743 1 89.44 13 GLU B C 1
ATOM 2420 O O . GLU B 1 13 ? -1.419 13.758 -1.364 1 89.44 13 GLU B O 1
ATOM 2425 N N . LEU B 1 14 ? 0.197 12.219 -0.97 1 89.5 14 LEU B N 1
ATOM 2426 C CA . LEU B 1 14 ? 0.115 12.438 0.47 1 89.5 14 LEU B CA 1
ATOM 2427 C C . LEU B 1 14 ? 0.745 13.773 0.853 1 89.5 14 LEU B C 1
ATOM 2429 O O . LEU B 1 14 ? 1.82 14.125 0.36 1 89.5 14 LEU B O 1
ATOM 2433 N N . ALA B 1 15 ? 0.049 14.484 1.658 1 81.69 15 ALA B N 1
ATOM 2434 C CA . ALA B 1 15 ? 0.622 15.711 2.203 1 81.69 15 ALA B CA 1
ATOM 2435 C C . ALA B 1 15 ? 1.201 15.477 3.594 1 81.69 15 ALA B C 1
ATOM 2437 O O . ALA B 1 15 ? 2.404 15.641 3.807 1 81.69 15 ALA B O 1
ATOM 2438 N N . ILE B 1 16 ? 0.37 15.078 4.473 1 79.25 16 ILE B N 1
ATOM 2439 C CA . ILE B 1 16 ? 0.772 14.844 5.855 1 79.25 16 ILE B CA 1
ATOM 2440 C C . ILE B 1 16 ? -0.18 13.844 6.508 1 79.25 16 ILE B C 1
ATOM 2442 O O . ILE B 1 16 ? -1.318 13.68 6.062 1 79.25 16 ILE B O 1
ATOM 2446 N N . THR B 1 17 ? 0.352 13.109 7.562 1 85.12 17 THR B N 1
ATOM 2447 C CA . THR B 1 17 ? -0.446 12.141 8.297 1 85.12 17 THR B CA 1
ATOM 2448 C C . THR B 1 17 ? -0.039 12.109 9.773 1 85.12 17 THR B C 1
ATOM 2450 O O . THR B 1 17 ? 1.002 12.648 10.141 1 85.12 17 THR B O 1
ATOM 2453 N N . GLY B 1 18 ? -0.976 11.539 10.586 1 81.5 18 GLY B N 1
ATOM 2454 C CA . GLY B 1 18 ? -0.633 11.445 11.992 1 81.5 18 GLY B CA 1
ATOM 2455 C C . GLY B 1 18 ? -1.712 10.781 12.828 1 81.5 18 GLY B C 1
ATOM 2456 O O . GLY B 1 18 ? -2.707 10.289 12.289 1 81.5 18 GLY B O 1
ATOM 2457 N N . LYS B 1 19 ? -1.354 10.648 14.047 1 83.94 19 LYS B N 1
ATOM 2458 C CA . LYS B 1 19 ? -2.283 10.203 15.078 1 83.94 19 LYS B CA 1
ATOM 2459 C C . LYS B 1 19 ? -2.516 11.297 16.125 1 83.94 19 LYS B C 1
ATOM 2461 O O . LYS B 1 19 ? -1.574 11.977 16.547 1 83.94 19 LYS B O 1
ATOM 2466 N N . PHE B 1 20 ? -3.803 11.5 16.375 1 80.81 20 PHE B N 1
ATOM 2467 C CA . PHE B 1 20 ? -4.156 12.484 17.391 1 80.81 20 PHE B CA 1
ATOM 2468 C C . PHE B 1 20 ? -4.824 11.812 18.578 1 80.81 20 PHE B C 1
ATOM 2470 O O . PHE B 1 20 ? -5.645 10.906 18.406 1 80.81 20 PHE B O 1
ATOM 2477 N N . VAL B 1 21 ? -4.449 12.234 19.75 1 76.81 21 VAL B N 1
ATOM 2478 C CA . VAL B 1 21 ? -5.098 11.859 21 1 76.81 21 VAL B CA 1
ATOM 2479 C C . VAL B 1 21 ? -5.512 13.109 21.766 1 76.81 21 VAL B C 1
ATOM 2481 O O . VAL B 1 21 ? -4.668 13.945 22.094 1 76.81 21 VAL B O 1
ATOM 2484 N N . ALA B 1 22 ? -6.836 13.227 22 1 75.06 22 ALA B N 1
ATOM 2485 C CA . ALA B 1 22 ? -7.309 14.391 22.75 1 75.06 22 ALA B CA 1
ATOM 2486 C C . ALA B 1 22 ? -6.68 14.438 24.141 1 75.06 22 ALA B C 1
ATOM 2488 O O . ALA B 1 22 ? -6.641 13.43 24.844 1 75.06 22 ALA B O 1
ATOM 2489 N N . PRO B 1 23 ? -6.195 15.555 24.531 1 68.56 23 PRO B N 1
ATOM 2490 C CA . PRO B 1 23 ? -5.57 15.656 25.844 1 68.56 23 PRO B CA 1
ATOM 2491 C C . PRO B 1 23 ? -6.57 15.5 26.984 1 68.56 23 PRO B C 1
ATOM 2493 O O . PRO B 1 23 ? -6.211 15.008 28.062 1 68.56 23 PRO B O 1
ATOM 2496 N N . ASP B 1 24 ? -7.723 15.977 26.766 1 73.56 24 ASP B N 1
ATOM 2497 C CA . ASP B 1 24 ? -8.812 15.828 27.719 1 73.56 24 ASP B CA 1
ATOM 2498 C C . ASP B 1 24 ? -10.172 15.836 27.016 1 73.56 24 ASP B C 1
ATOM 2500 O O . ASP B 1 24 ? -10.234 15.945 25.797 1 73.56 24 ASP B O 1
ATOM 2504 N N . ALA B 1 25 ? -11.234 15.648 27.812 1 81.81 25 ALA B N 1
ATOM 2505 C CA . ALA B 1 25 ? -12.57 15.477 27.25 1 81.81 25 ALA B CA 1
ATOM 2506 C C . ALA B 1 25 ? -13.102 16.797 26.703 1 81.81 25 ALA B C 1
ATOM 2508 O O . ALA B 1 25 ? -14.094 16.812 25.953 1 81.81 25 ALA B O 1
ATOM 2509 N N . ASN B 1 26 ? -12.484 17.906 27.016 1 80.19 26 ASN B N 1
ATOM 2510 C CA . ASN B 1 26 ? -12.977 19.219 26.609 1 80.19 26 ASN B CA 1
ATOM 2511 C C . ASN B 1 26 ? -12.258 19.719 25.359 1 80.19 26 ASN B C 1
ATOM 2513 O O . ASN B 1 26 ? -12.508 20.828 24.891 1 80.19 26 ASN B O 1
ATOM 2517 N N . TRP B 1 27 ? -11.477 18.859 24.812 1 73.56 27 TRP B N 1
ATOM 2518 C CA . TRP B 1 27 ? -10.727 19.266 23.641 1 73.56 27 TRP B CA 1
ATOM 2519 C C . TRP B 1 27 ? -11.656 19.5 22.453 1 73.56 27 TRP B C 1
ATOM 2521 O O . TRP B 1 27 ? -12.562 18.703 22.188 1 73.56 27 TRP B O 1
ATOM 2531 N N . ILE B 1 28 ? -11.453 20.609 21.781 1 77.19 28 ILE B N 1
ATOM 2532 C CA . ILE B 1 28 ? -12.234 20.953 20.594 1 77.19 28 ILE B CA 1
ATOM 2533 C C . ILE B 1 28 ? -11.32 21.031 19.375 1 77.19 28 ILE B C 1
ATOM 2535 O O . ILE B 1 28 ? -10.25 21.641 19.422 1 77.19 28 ILE B O 1
ATOM 2539 N N . HIS B 1 29 ? -11.734 20.359 18.328 1 80.06 29 HIS B N 1
ATOM 2540 C CA . HIS B 1 29 ? -10.945 20.375 17.094 1 80.06 29 HIS B CA 1
ATOM 2541 C C . HIS B 1 29 ? -10.789 21.797 16.562 1 80.06 29 HIS B C 1
ATOM 2543 O O . HIS B 1 29 ? -11.727 22.594 16.625 1 80.06 29 HIS B O 1
ATOM 2549 N N . LEU B 1 30 ? -9.734 22.094 15.961 1 67.81 30 LEU B N 1
ATOM 2550 C CA . LEU B 1 30 ? -9.438 23.438 15.461 1 67.81 30 LEU B CA 1
ATOM 2551 C C . LEU B 1 30 ? -10.328 23.781 14.273 1 67.81 30 LEU B C 1
ATOM 2553 O O . LEU B 1 30 ? -10.836 22.891 13.594 1 67.81 30 LEU B O 1
ATOM 2557 N N . SER B 1 31 ? -10.594 25.062 14.039 1 70.25 31 SER B N 1
ATOM 2558 C CA . SER B 1 31 ? -11.352 25.547 12.891 1 70.25 31 SER B CA 1
ATOM 2559 C C . SER B 1 31 ? -10.43 25.969 11.75 1 70.25 31 SER B C 1
ATOM 2561 O O . SER B 1 31 ? -9.422 26.641 11.977 1 70.25 31 SER B O 1
ATOM 2563 N N . ARG B 1 32 ? -10.75 25.438 10.547 1 67 32 ARG B N 1
ATOM 2564 C CA . ARG B 1 32 ? -9.938 25.766 9.375 1 67 32 ARG B CA 1
ATOM 2565 C C . ARG B 1 32 ? -10.695 25.469 8.086 1 67 32 ARG B C 1
ATOM 2567 O O . ARG B 1 32 ? -11.727 24.797 8.109 1 67 32 ARG B O 1
ATOM 2574 N N . THR B 1 33 ? -10.172 26.047 7.07 1 72.81 33 THR B N 1
ATOM 2575 C CA . THR B 1 33 ? -10.617 25.656 5.738 1 72.81 33 THR B CA 1
ATOM 2576 C C . THR B 1 33 ? -9.617 24.688 5.094 1 72.81 33 THR B C 1
ATOM 2578 O O . THR B 1 33 ? -8.43 25 4.992 1 72.81 33 THR B O 1
ATOM 2581 N N . LEU B 1 34 ? -10.086 23.625 4.664 1 76.44 34 LEU B N 1
ATOM 2582 C CA . LEU B 1 34 ? -9.211 22.609 4.105 1 76.44 34 LEU B CA 1
ATOM 2583 C C . LEU B 1 34 ? -8.742 23 2.709 1 76.44 34 LEU B C 1
ATOM 2585 O O . LEU B 1 34 ? -9.516 23.547 1.919 1 76.44 34 LEU B O 1
ATOM 2589 N N . THR B 1 35 ? -7.473 22.656 2.434 1 71.75 35 THR B N 1
ATOM 2590 C CA . THR B 1 35 ? -6.926 22.922 1.107 1 71.75 35 THR B CA 1
ATOM 2591 C C . THR B 1 35 ? -6.781 21.625 0.319 1 71.75 35 THR B C 1
ATOM 2593 O O . THR B 1 35 ? -6.566 21.641 -0.894 1 71.75 35 THR B O 1
ATOM 2596 N N . ASP B 1 36 ? -6.848 20.578 0.973 1 82.06 36 ASP B N 1
ATOM 2597 C CA . ASP B 1 36 ? -6.789 19.25 0.39 1 82.06 36 ASP B CA 1
ATOM 2598 C C . ASP B 1 36 ? -7.773 18.297 1.081 1 82.06 36 ASP B C 1
ATOM 2600 O O . ASP B 1 36 ? -8.586 18.734 1.899 1 82.06 36 ASP B O 1
ATOM 2604 N N . TYR B 1 37 ? -7.805 17.078 0.652 1 90.88 37 TYR B N 1
ATOM 2605 C CA . TYR B 1 37 ? -8.68 16.109 1.302 1 90.88 37 TYR B CA 1
ATOM 2606 C C . TYR B 1 37 ? -8.141 15.727 2.674 1 90.88 37 TYR B C 1
ATOM 2608 O O . TYR B 1 37 ? -6.93 15.656 2.875 1 90.88 37 TYR B O 1
ATOM 2616 N N . GLU B 1 38 ? -9.031 15.484 3.543 1 90.62 38 GLU B N 1
ATOM 2617 C CA . GLU B 1 38 ? -8.648 14.93 4.836 1 90.62 38 GLU B CA 1
ATOM 2618 C C . GLU B 1 38 ? -9.5 13.719 5.188 1 90.62 38 GLU B C 1
ATOM 2620 O O . GLU B 1 38 ? -10.734 13.789 5.164 1 90.62 38 GLU B O 1
ATOM 2625 N N . LEU B 1 39 ? -8.859 12.609 5.449 1 96.38 39 LEU B N 1
ATOM 2626 C CA . LEU B 1 39 ? -9.508 11.422 5.992 1 96.38 39 LEU B CA 1
ATOM 2627 C C . LEU B 1 39 ? -9.203 11.266 7.477 1 96.38 39 LEU B C 1
ATOM 2629 O O . LEU B 1 39 ? -8.039 11.328 7.883 1 96.38 39 LEU B O 1
ATOM 2633 N N . MET B 1 40 ? -10.211 11.125 8.297 1 94.94 40 MET B N 1
ATOM 2634 C CA . MET B 1 40 ? -10.055 10.844 9.719 1 94.94 40 MET B CA 1
ATOM 2635 C C . MET B 1 40 ? -10.734 9.523 10.086 1 94.94 40 MET B C 1
ATOM 2637 O O . MET B 1 40 ? -11.883 9.289 9.719 1 94.94 40 MET B O 1
ATOM 2641 N N . VAL B 1 41 ? -10.055 8.695 10.773 1 97.19 41 VAL B N 1
ATOM 2642 C CA . VAL B 1 41 ? -10.586 7.43 11.281 1 97.19 41 VAL B CA 1
ATOM 2643 C C . VAL B 1 41 ? -10.508 7.414 12.805 1 97.19 41 VAL B C 1
ATOM 2645 O O . VAL B 1 41 ? -9.414 7.363 13.375 1 97.19 41 VAL B O 1
ATOM 2648 N N . VAL B 1 42 ? -11.602 7.387 13.43 1 96.88 42 VAL B N 1
ATOM 2649 C CA . VAL B 1 42 ? -11.641 7.484 14.891 1 96.88 42 VAL B CA 1
ATOM 2650 C C . VAL B 1 42 ? -11.383 6.109 15.5 1 96.88 42 VAL B C 1
ATOM 2652 O O . VAL B 1 42 ? -12.023 5.121 15.125 1 96.88 42 VAL B O 1
ATOM 2655 N N . THR B 1 43 ? -10.484 6.086 16.406 1 94.69 43 THR B N 1
ATOM 2656 C CA . THR B 1 43 ? -10.07 4.812 16.984 1 94.69 43 THR B CA 1
ATOM 2657 C C . THR B 1 43 ? -10.555 4.691 18.438 1 94.69 43 THR B C 1
ATOM 2659 O O . THR B 1 43 ? -10.562 3.6 19 1 94.69 43 THR B O 1
ATOM 2662 N N . GLU B 1 44 ? -10.852 5.781 19.047 1 92.38 44 GLU B N 1
ATOM 2663 C CA . GLU B 1 44 ? -11.391 5.809 20.406 1 92.38 44 GLU B CA 1
ATOM 2664 C C . GLU B 1 44 ? -12.297 7.02 20.609 1 92.38 44 GLU B C 1
ATOM 2666 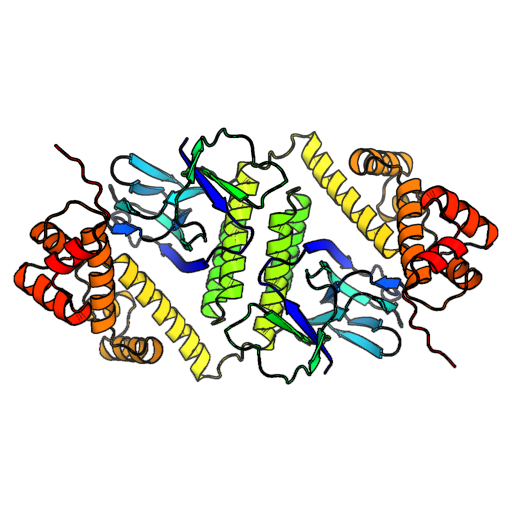O O . GLU B 1 44 ? -11.984 8.117 20.141 1 92.38 44 GLU B O 1
ATOM 2671 N N . GLY B 1 45 ? -13.461 6.777 21.297 1 95.75 45 GLY B N 1
ATOM 2672 C CA . GLY B 1 45 ? -14.336 7.887 21.656 1 95.75 45 GLY B CA 1
ATOM 2673 C C . GLY B 1 45 ? -15.133 8.422 20.484 1 95.75 45 GLY B C 1
ATOM 2674 O O . GLY B 1 45 ? -15.508 7.664 19.578 1 95.75 45 GLY B O 1
ATOM 2675 N N . VAL B 1 46 ? -15.531 9.688 20.625 1 97.12 46 VAL B N 1
ATOM 2676 C CA . VAL B 1 46 ? -16.359 10.32 19.609 1 97.12 46 VAL B CA 1
ATOM 2677 C C . VAL B 1 46 ? -15.758 11.68 19.234 1 97.12 46 VAL B C 1
ATOM 2679 O O . VAL B 1 46 ? -15.461 12.492 20.109 1 97.12 46 VAL B O 1
ATOM 2682 N N . LEU B 1 47 ? -15.5 11.914 17.969 1 94.81 47 LEU B N 1
ATOM 2683 C CA . LEU B 1 47 ? -15.047 13.188 17.422 1 94.81 47 LEU B CA 1
ATOM 2684 C C . LEU B 1 47 ? -16.234 14.023 16.938 1 94.81 47 LEU B C 1
ATOM 2686 O O . LEU B 1 47 ? -17 13.586 16.078 1 94.81 47 LEU B O 1
ATOM 2690 N N . HIS B 1 48 ? -16.422 15.164 17.547 1 96.19 48 HIS B N 1
ATOM 2691 C CA . HIS B 1 48 ? -17.469 16.094 17.141 1 96.19 48 HIS B CA 1
ATOM 2692 C C . HIS B 1 48 ? -16.922 17.156 16.203 1 96.19 48 HIS B C 1
ATOM 2694 O O . HIS B 1 48 ? -16.266 18.109 16.625 1 96.19 48 HIS B O 1
ATOM 2700 N N . LEU B 1 49 ? -17.25 17.031 14.938 1 94.19 49 LEU B N 1
ATOM 2701 C CA . LEU B 1 49 ? -16.688 17.875 13.898 1 94.19 49 LEU B CA 1
ATOM 2702 C C . LEU B 1 49 ? -17.766 18.375 12.945 1 94.19 49 LEU B C 1
ATOM 2704 O O . LEU B 1 49 ? -18.766 17.688 12.742 1 94.19 49 LEU B O 1
ATOM 2708 N N . ALA B 1 50 ? -17.625 19.516 12.398 1 93.62 50 ALA B N 1
ATOM 2709 C CA . ALA B 1 50 ? -18.578 20.078 11.445 1 93.62 50 ALA B CA 1
ATOM 2710 C C . ALA B 1 50 ? -17.891 20.484 10.148 1 93.62 50 ALA B C 1
ATOM 2712 O O . ALA B 1 50 ? -16.703 20.844 10.156 1 93.62 50 ALA B O 1
ATOM 2713 N N . ASP B 1 51 ? -18.594 20.297 9.078 1 90.94 51 ASP B N 1
ATOM 2714 C CA . ASP B 1 51 ? -18.188 20.812 7.785 1 90.94 51 ASP B CA 1
ATOM 2715 C C . ASP B 1 51 ? -19.078 21.969 7.348 1 90.94 51 ASP B C 1
ATOM 2717 O O . ASP B 1 51 ? -19.906 21.812 6.453 1 90.94 51 ASP B O 1
ATOM 2721 N N . GLY B 1 52 ? -18.812 23.156 7.848 1 87.06 52 GLY B N 1
ATOM 2722 C CA . GLY B 1 52 ? -19.719 24.266 7.637 1 87.06 52 GLY B CA 1
ATOM 2723 C C . GLY B 1 52 ? -21.031 24.125 8.398 1 87.06 52 GLY B C 1
ATOM 2724 O O . GLY B 1 52 ? -21.047 24.266 9.625 1 87.06 52 GLY B O 1
ATOM 2725 N N . LYS B 1 53 ? -22.047 23.641 7.641 1 84.5 53 LYS B N 1
ATOM 2726 C CA . LYS B 1 53 ? -23.359 23.625 8.289 1 84.5 53 LYS B CA 1
ATOM 2727 C C . LYS B 1 53 ? -23.672 22.234 8.852 1 84.5 53 LYS B C 1
ATOM 2729 O O . LYS B 1 53 ? -24.484 22.109 9.773 1 84.5 53 LYS B O 1
ATOM 2734 N N . GLN B 1 54 ? -23.078 21.25 8.336 1 92.94 54 GLN B N 1
ATOM 2735 C CA . GLN B 1 54 ? -23.422 19.906 8.766 1 92.94 54 GLN B CA 1
ATOM 2736 C C . GLN B 1 54 ? -22.5 19.438 9.891 1 92.94 54 GLN B C 1
ATOM 2738 O O . GLN B 1 54 ? -21.281 19.625 9.828 1 92.94 54 GLN B O 1
ATOM 2743 N N . ARG B 1 55 ? -23.156 18.906 10.945 1 95.69 55 ARG B N 1
ATOM 2744 C CA . ARG B 1 55 ? -22.422 18.406 12.102 1 95.69 55 ARG B CA 1
ATOM 2745 C C . ARG B 1 55 ? -22.328 16.891 12.062 1 95.69 55 ARG B C 1
ATOM 2747 O O . ARG B 1 55 ? -23.281 16.203 11.68 1 95.69 55 ARG B O 1
ATOM 2754 N N . PHE B 1 56 ? -21.141 16.344 12.469 1 96 56 PHE B N 1
ATOM 2755 C CA . PHE B 1 56 ? -20.891 14.906 12.492 1 96 56 PHE B CA 1
ATOM 2756 C C . PHE B 1 56 ? -20.406 14.469 13.875 1 96 56 PHE B C 1
ATOM 2758 O O . PHE B 1 56 ? -19.547 15.117 14.469 1 96 56 PHE B O 1
ATOM 2765 N N . ASP B 1 57 ? -21.016 13.469 14.391 1 97.69 57 ASP B N 1
ATOM 2766 C CA . ASP B 1 57 ? -20.484 12.703 15.508 1 97.69 57 ASP B CA 1
ATOM 2767 C C . ASP B 1 57 ? -19.844 11.398 15.023 1 97.69 57 ASP B C 1
ATOM 2769 O O . ASP B 1 57 ? -20.547 10.422 14.758 1 97.69 57 ASP B O 1
ATOM 2773 N N . VAL B 1 58 ? -18.562 11.438 14.945 1 97.5 58 VAL B N 1
ATOM 2774 C CA . VAL B 1 58 ? -17.812 10.305 14.383 1 97.5 58 VAL B CA 1
ATOM 2775 C C . VAL B 1 58 ? -17.312 9.414 15.516 1 97.5 58 VAL B C 1
ATOM 2777 O O . VAL B 1 58 ? -16.375 9.789 16.234 1 97.5 58 VAL B O 1
ATOM 2780 N N . ALA B 1 59 ? -17.828 8.25 15.633 1 97.75 59 ALA B N 1
ATOM 2781 C CA . ALA B 1 59 ? -17.531 7.355 16.734 1 97.75 59 ALA B CA 1
ATOM 2782 C C . ALA B 1 59 ? -16.438 6.367 16.359 1 97.75 59 ALA B C 1
ATOM 2784 O O . ALA B 1 59 ? -16.016 6.297 15.203 1 97.75 59 ALA B O 1
ATOM 2785 N N . GLU B 1 60 ? -15.969 5.672 17.422 1 97.31 60 GLU B N 1
ATOM 2786 C CA . GLU B 1 60 ? -14.969 4.625 17.203 1 97.31 60 GLU B CA 1
ATOM 2787 C C . GLU B 1 60 ? -15.391 3.684 16.078 1 97.31 60 GLU B C 1
ATOM 2789 O O . GLU B 1 60 ? -16.531 3.195 16.062 1 97.31 60 GLU B O 1
ATOM 2794 N N . GLY B 1 61 ? -14.5 3.51 15.109 1 97.31 61 GLY B N 1
ATOM 2795 C CA . GLY B 1 61 ? -14.797 2.625 13.992 1 97.31 61 GLY B CA 1
ATOM 2796 C C . GLY B 1 61 ? -15.422 3.344 12.812 1 97.31 61 GLY B C 1
ATOM 2797 O O . GLY B 1 61 ? -15.633 2.746 11.758 1 97.31 61 GLY B O 1
ATOM 2798 N N . GLU B 1 62 ? -15.688 4.559 13 1 97.56 62 GLU B N 1
ATOM 2799 C CA . GLU B 1 62 ? -16.234 5.359 11.914 1 97.56 62 GLU B CA 1
ATOM 2800 C C . GLU B 1 62 ? -15.172 6.301 11.336 1 97.56 62 GLU B C 1
ATOM 2802 O O . GLU B 1 62 ? -14.133 6.52 11.953 1 97.56 62 GLU B O 1
ATOM 2807 N N . TYR B 1 63 ? -15.453 6.738 10.102 1 97.94 63 TYR B N 1
ATOM 2808 C CA . TYR B 1 63 ? -14.531 7.656 9.445 1 97.94 63 TYR B CA 1
ATOM 2809 C C . TYR B 1 63 ? -15.258 8.875 8.891 1 97.94 63 TYR B C 1
ATOM 2811 O O . TYR B 1 63 ? -16.484 8.852 8.742 1 97.94 63 TYR B O 1
ATOM 2819 N N . LEU B 1 64 ? -14.57 9.93 8.688 1 97.12 64 LEU B N 1
ATOM 2820 C CA . LEU B 1 64 ? -15.031 11.141 8.016 1 97.12 64 LEU B CA 1
ATOM 2821 C C . LEU B 1 64 ? -14.039 11.57 6.934 1 97.12 64 LEU B C 1
ATOM 2823 O O . LEU B 1 64 ? -12.836 11.609 7.172 1 97.12 64 LEU B O 1
ATOM 2827 N N . LEU B 1 65 ? -14.508 11.75 5.742 1 96.31 65 LEU B N 1
ATOM 2828 C CA . LEU B 1 65 ? -13.727 12.219 4.605 1 96.31 65 LEU B CA 1
ATOM 2829 C C . LEU B 1 65 ? -14.203 13.594 4.148 1 96.31 65 LEU B C 1
ATOM 2831 O O . LEU B 1 65 ? -15.352 13.75 3.727 1 96.31 65 LEU B O 1
ATOM 2835 N N . LEU B 1 66 ? -13.297 14.57 4.219 1 93.44 66 LEU B N 1
ATOM 2836 C CA . LEU B 1 66 ? -13.664 15.938 3.865 1 93.44 66 LEU B CA 1
ATOM 2837 C C . LEU B 1 66 ? -12.883 16.422 2.65 1 93.44 66 LEU B C 1
ATOM 2839 O O . LEU B 1 66 ? -11.664 16.219 2.58 1 93.44 66 LEU B O 1
ATOM 2843 N N . PRO B 1 67 ? -13.516 17.031 1.707 1 91.38 67 PRO B N 1
ATOM 2844 C CA . PRO B 1 67 ? -12.852 17.531 0.503 1 91.38 67 PRO B CA 1
ATOM 2845 C C . PRO B 1 67 ? -12.219 18.906 0.71 1 91.38 67 PRO B C 1
ATOM 2847 O O . PRO B 1 67 ? -12.461 19.547 1.729 1 91.38 67 PRO B O 1
ATOM 2850 N N . PRO B 1 68 ? -11.383 19.297 -0.271 1 82.56 68 PRO B N 1
ATOM 2851 C CA . PRO B 1 68 ? -10.82 20.656 -0.201 1 82.56 68 PRO B CA 1
ATOM 2852 C C . PRO B 1 68 ? -11.898 21.734 -0.138 1 82.56 68 PRO B C 1
ATOM 2854 O O . PRO B 1 68 ? -13.016 21.531 -0.606 1 82.56 68 PRO B O 1
ATOM 2857 N N . SER B 1 69 ? -11.57 22.859 0.527 1 78.56 69 SER B N 1
ATOM 2858 C CA . SER B 1 69 ? -12.406 24.062 0.652 1 78.56 69 SER B CA 1
ATOM 2859 C C . SER B 1 69 ? -13.477 23.875 1.724 1 78.56 69 SER B C 1
ATOM 2861 O O . SER B 1 69 ? -14.312 24.75 1.923 1 78.56 69 SER B O 1
ATOM 2863 N N . THR B 1 70 ? -13.43 22.75 2.369 1 85.75 70 THR B N 1
ATOM 2864 C CA . THR B 1 70 ? -14.352 22.516 3.477 1 85.75 70 THR B CA 1
ATOM 2865 C C . THR B 1 70 ? -14 23.422 4.66 1 85.75 70 THR B C 1
ATOM 2867 O O . THR B 1 70 ? -12.836 23.531 5.035 1 85.75 70 THR B O 1
ATOM 2870 N N . GLU B 1 71 ? -15.047 24.062 5.176 1 82.38 71 GLU B N 1
ATOM 2871 C CA . GLU B 1 71 ? -14.891 24.766 6.445 1 82.38 71 GLU B CA 1
ATOM 2872 C C . GLU B 1 71 ? -15.039 23.812 7.629 1 82.38 71 GLU B C 1
ATOM 2874 O O . GLU B 1 71 ? -16.156 23.469 8.008 1 82.38 71 GLU B O 1
ATOM 2879 N N . GLN B 1 72 ? -13.969 23.453 8.188 1 85.12 72 GLN B N 1
ATOM 2880 C CA . GLN B 1 72 ? -13.914 22.438 9.234 1 85.12 72 GLN B CA 1
ATOM 2881 C C . GLN B 1 72 ? -13.781 23.078 10.617 1 85.12 72 GLN B C 1
ATOM 2883 O O . GLN B 1 72 ? -12.984 24 10.797 1 85.12 72 GLN B O 1
ATOM 2888 N N . TYR B 1 73 ? -14.586 22.688 11.609 1 81.81 73 TYR B N 1
ATOM 2889 C CA . TYR B 1 73 ? -14.422 23.141 12.992 1 81.81 73 TYR B CA 1
ATOM 2890 C C . TYR B 1 73 ? -15.047 22.141 13.969 1 81.81 73 TYR B C 1
ATOM 2892 O O . TYR B 1 73 ? -15.984 21.422 13.617 1 81.81 73 TYR B O 1
ATOM 2900 N N . GLY B 1 74 ? -14.5 22.078 15.172 1 89.19 74 GLY B N 1
ATOM 2901 C CA . GLY B 1 74 ? -15.117 21.312 16.234 1 89.19 74 GLY B CA 1
ATOM 2902 C C . GLY B 1 74 ? -16.297 22.016 16.875 1 89.19 74 GLY B C 1
ATOM 2903 O O . GLY B 1 74 ? -16.156 23.141 17.375 1 89.19 74 GLY B O 1
ATOM 2904 N N . TYR B 1 75 ? -17.469 21.422 16.891 1 91.81 75 TYR B N 1
ATOM 2905 C CA . TYR B 1 75 ? -18.641 22.141 17.406 1 91.81 75 TYR B CA 1
ATOM 2906 C C . TYR B 1 75 ? -18.891 21.812 18.859 1 91.81 75 TYR B C 1
ATOM 2908 O O . TYR B 1 75 ? -19.688 22.469 19.531 1 91.81 75 TYR B O 1
ATOM 2916 N N . LYS B 1 76 ? -18.156 20.797 19.375 1 93.19 76 LYS B N 1
ATOM 2917 C CA . LYS B 1 76 ? -18.234 20.406 20.781 1 93.19 76 LYS B CA 1
ATOM 2918 C C . LYS B 1 76 ? -16.969 19.719 21.234 1 93.19 76 LYS B C 1
ATOM 2920 O O . LYS B 1 76 ? -16.141 19.297 20.406 1 93.19 76 LYS B O 1
ATOM 2925 N N . GLY B 1 77 ? -16.781 19.688 22.547 1 90.38 77 GLY B N 1
ATOM 2926 C CA . GLY B 1 77 ? -15.656 18.922 23.078 1 90.38 77 GLY B CA 1
ATOM 2927 C C . GLY B 1 77 ? -15.688 17.469 22.688 1 90.38 77 GLY B C 1
ATOM 2928 O O . GLY B 1 77 ? -16.766 16.844 22.641 1 90.38 77 GLY B O 1
ATOM 2929 N N . SER B 1 78 ? -14.438 16.984 22.406 1 88.62 78 SER B N 1
ATOM 2930 C CA . SER B 1 78 ? -14.336 15.594 21.969 1 88.62 78 SER B CA 1
ATOM 2931 C C . SER B 1 78 ? -13.305 14.828 22.781 1 88.62 78 SER B C 1
ATOM 2933 O O . SER B 1 78 ? -12.133 15.203 22.828 1 88.62 78 SER B O 1
ATOM 2935 N N . ALA B 1 79 ? -13.68 13.836 23.469 1 88.19 79 ALA B N 1
ATOM 2936 C CA . ALA B 1 79 ? -12.773 12.836 24.047 1 88.19 79 ALA B CA 1
ATOM 2937 C C . ALA B 1 79 ? -12.531 11.695 23.062 1 88.19 79 ALA B C 1
ATOM 2939 O O . ALA B 1 79 ? -13.289 10.719 23.031 1 88.19 79 ALA B O 1
ATOM 2940 N N . CYS B 1 80 ? -11.453 11.938 22.25 1 88.56 80 CYS B N 1
ATOM 2941 C CA . CYS B 1 80 ? -11.32 10.984 21.156 1 88.56 80 CYS B CA 1
ATOM 2942 C C . CYS B 1 80 ? -9.859 10.805 20.766 1 88.56 80 CYS B C 1
ATOM 2944 O O . CYS B 1 80 ? -8.992 11.531 21.234 1 88.56 80 CYS B O 1
ATOM 2946 N N . SER B 1 81 ? -9.562 9.75 20.062 1 88.19 81 SER B N 1
ATOM 2947 C CA . 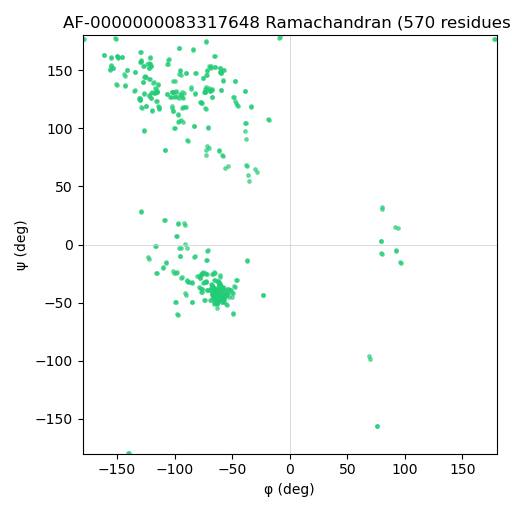SER B 1 81 ? -8.328 9.508 19.312 1 88.19 81 SER B CA 1
ATOM 2948 C C . SER B 1 81 ? -8.625 9.125 17.875 1 88.19 81 SER B C 1
ATOM 2950 O O . SER B 1 81 ? -9.609 8.438 17.594 1 88.19 81 SER B O 1
ATOM 2952 N N . PHE B 1 82 ? -7.859 9.617 17 1 90.12 82 PHE B N 1
ATOM 2953 C CA . PHE B 1 82 ? -8.102 9.266 15.602 1 90.12 82 PHE B CA 1
ATOM 2954 C C . PHE B 1 82 ? -6.816 9.352 14.789 1 90.12 82 PHE B C 1
ATOM 2956 O O . PHE B 1 82 ? -5.883 10.062 15.164 1 90.12 82 PHE B O 1
ATOM 2963 N N . TYR B 1 83 ? -6.73 8.562 13.75 1 91.12 83 TYR B N 1
ATOM 2964 C CA . TYR B 1 83 ? -5.734 8.742 12.703 1 91.12 83 TYR B CA 1
ATOM 2965 C C . TYR B 1 83 ? -6.254 9.656 11.594 1 91.12 83 TYR B C 1
ATOM 2967 O O . TYR B 1 83 ? -7.457 9.688 11.328 1 91.12 83 TYR B O 1
ATOM 2975 N N . TRP B 1 84 ? -5.379 10.383 11.008 1 89.5 84 TRP B N 1
ATOM 2976 C CA . TRP B 1 84 ? -5.777 11.281 9.93 1 89.5 84 TRP B CA 1
ATOM 2977 C C . TRP B 1 84 ? -4.727 11.297 8.82 1 89.5 84 TRP B C 1
ATOM 2979 O O . TRP B 1 84 ? -3.555 11.008 9.062 1 89.5 84 TRP B O 1
ATOM 2989 N N . LEU B 1 85 ? -5.109 11.523 7.586 1 90.5 85 LEU B N 1
ATOM 2990 C CA . LEU B 1 85 ? -4.176 11.797 6.5 1 90.5 85 LEU B CA 1
ATOM 2991 C C . LEU B 1 85 ? -4.746 12.836 5.543 1 90.5 85 LEU B C 1
ATOM 2993 O O . LEU B 1 85 ? -5.949 12.836 5.266 1 90.5 85 LEU B O 1
ATOM 2997 N N . HIS B 1 86 ? -3.93 13.789 5.129 1 85.12 86 HIS B N 1
ATOM 2998 C CA . HIS B 1 86 ? -4.211 14.789 4.105 1 85.12 86 HIS B CA 1
ATOM 2999 C C . HIS B 1 86 ? -3.615 14.383 2.76 1 85.12 86 HIS B C 1
ATOM 3001 O O . HIS B 1 86 ? -2.467 13.938 2.693 1 85.12 86 HIS B O 1
ATOM 3007 N N . PHE B 1 87 ? -4.398 14.469 1.779 1 90.25 87 PHE B N 1
ATOM 3008 C CA . PHE B 1 87 ? -3.9 14.078 0.465 1 90.25 87 PHE B CA 1
ATOM 3009 C C . PHE B 1 87 ? -4.574 14.898 -0.632 1 90.25 87 PHE B C 1
ATOM 3011 O O . PHE B 1 87 ? -5.629 15.492 -0.41 1 90.25 87 PHE B O 1
ATOM 3018 N N . SER B 1 88 ? -3.957 14.938 -1.774 1 88.44 88 SER B N 1
ATOM 3019 C CA . SER B 1 88 ? -4.531 15.562 -2.959 1 88.44 88 SER B CA 1
ATOM 3020 C C . SER B 1 88 ? -4.73 14.555 -4.082 1 88.44 88 SER B C 1
ATOM 3022 O O . SER B 1 88 ? -3.932 13.625 -4.242 1 88.44 88 SER B O 1
ATOM 3024 N N . ALA B 1 89 ? -5.832 14.695 -4.734 1 86.31 89 ALA B N 1
ATOM 3025 C CA . ALA B 1 89 ? -6.086 13.906 -5.941 1 86.31 89 ALA B CA 1
ATOM 3026 C C . ALA B 1 89 ? -5.703 14.688 -7.195 1 86.31 89 ALA B C 1
ATOM 3028 O O . ALA B 1 89 ? -5.637 15.922 -7.172 1 86.31 89 ALA B O 1
ATOM 3029 N N . ARG B 1 90 ? -5.32 13.953 -8.133 1 76.62 90 ARG B N 1
ATOM 3030 C CA . ARG B 1 90 ? -4.887 14.602 -9.375 1 76.62 90 ARG B CA 1
ATOM 3031 C C . ARG B 1 90 ? -5.957 15.547 -9.898 1 76.62 90 ARG B C 1
ATOM 3033 O O . ARG B 1 90 ? -5.645 16.625 -10.406 1 76.62 90 ARG B O 1
ATOM 3040 N N . GLU B 1 91 ? -7.164 15.031 -9.711 1 72.19 91 GLU B N 1
ATOM 3041 C CA . GLU B 1 91 ? -8.25 15.867 -10.203 1 72.19 91 GLU B CA 1
ATOM 3042 C C . GLU B 1 91 ? -8.477 17.078 -9.297 1 72.19 91 GLU B C 1
ATOM 3044 O O . GLU B 1 91 ? -8.414 16.953 -8.07 1 72.19 91 GLU B O 1
ATOM 3049 N N . GLN B 1 92 ? -8.547 18.094 -9.875 1 61.31 92 GLN B N 1
ATOM 3050 C CA . GLN B 1 92 ? -8.719 19.344 -9.141 1 61.31 92 GLN B CA 1
ATOM 3051 C C . GLN B 1 92 ? -10.164 19.5 -8.656 1 61.31 92 GLN B C 1
ATOM 3053 O O . GLN B 1 92 ? -10.414 20.141 -7.629 1 61.31 92 GLN B O 1
ATOM 3058 N N . THR B 1 93 ? -10.984 18.844 -9.383 1 69.38 93 THR B N 1
ATOM 3059 C CA . THR B 1 93 ? -12.383 19.078 -9.039 1 69.38 93 THR B CA 1
ATOM 3060 C C . THR B 1 93 ? -12.938 17.906 -8.211 1 69.38 93 THR B C 1
ATOM 3062 O O . THR B 1 93 ? -12.727 16.75 -8.555 1 69.38 93 THR B O 1
ATOM 3065 N N . VAL B 1 94 ? -13.562 18.344 -7.16 1 77.31 94 VAL B N 1
ATOM 3066 C CA . VAL B 1 94 ? -14.227 17.359 -6.301 1 77.31 94 VAL B CA 1
ATOM 3067 C C . VAL B 1 94 ? -15.484 16.844 -6.988 1 77.31 94 VAL B C 1
ATOM 3069 O O . VAL B 1 94 ? -16.375 17.625 -7.348 1 77.31 94 VAL B O 1
ATOM 3072 N N . ARG B 1 95 ? -15.586 15.633 -7.293 1 74.31 95 ARG B N 1
ATOM 3073 C CA . ARG B 1 95 ? -16.781 15.016 -7.863 1 74.31 95 ARG B CA 1
ATOM 3074 C C . ARG B 1 95 ? -17.656 14.406 -6.773 1 74.31 95 ARG B C 1
ATOM 3076 O O . ARG B 1 95 ? -17.266 13.438 -6.121 1 74.31 95 ARG B O 1
ATOM 3083 N N . ILE B 1 96 ? -18.719 15.086 -6.555 1 74.44 96 ILE B N 1
ATOM 3084 C CA . ILE B 1 96 ? -19.672 14.633 -5.555 1 74.44 96 ILE B CA 1
ATOM 3085 C C . ILE B 1 96 ? -20.719 13.727 -6.211 1 74.44 96 ILE B C 1
ATOM 3087 O O . ILE B 1 96 ? -21.297 14.086 -7.238 1 74.44 96 ILE B O 1
ATOM 3091 N N . VAL B 1 97 ? -20.75 12.531 -5.758 1 73.94 97 VAL B N 1
ATOM 3092 C CA . VAL B 1 97 ? -21.734 11.594 -6.301 1 73.94 97 VAL B CA 1
ATOM 3093 C C . VAL B 1 97 ? -22.625 11.078 -5.18 1 73.94 97 VAL B C 1
ATOM 3095 O O . VAL B 1 97 ? -22.312 11.25 -3.998 1 73.94 97 VAL B O 1
ATOM 3098 N N . ASP B 1 98 ? -23.797 10.547 -5.652 1 69.25 98 ASP B N 1
ATOM 3099 C CA . ASP B 1 98 ? -24.641 9.867 -4.672 1 69.25 98 ASP B CA 1
ATOM 3100 C C . ASP B 1 98 ? -24.094 8.492 -4.328 1 69.25 98 ASP B C 1
ATOM 3102 O O . ASP B 1 98 ? -23.641 7.758 -5.211 1 69.25 98 ASP B O 1
ATOM 3106 N N . SER B 1 99 ? -23.828 8.281 -3.096 1 60.53 99 SER B N 1
ATOM 3107 C CA . SER B 1 99 ? -23.219 7.055 -2.594 1 60.53 99 SER B CA 1
ATOM 3108 C C . SER B 1 99 ? -23.906 5.824 -3.176 1 60.53 99 SER B C 1
ATOM 3110 O O . SER B 1 99 ? -23.328 4.738 -3.219 1 60.53 99 SER B O 1
ATOM 3112 N N . GLU B 1 100 ? -25.172 5.938 -3.467 1 55.94 100 GLU B N 1
ATOM 3113 C CA . GLU B 1 100 ? -25.922 4.809 -4.023 1 55.94 100 GLU B CA 1
ATOM 3114 C C . GLU B 1 100 ? -25.5 4.527 -5.461 1 55.94 100 GLU B C 1
ATOM 3116 O O . GLU B 1 100 ? -25.953 3.564 -6.074 1 55.94 100 GLU B O 1
ATOM 3121 N N . CYS B 1 101 ? -24.734 5.312 -5.875 1 49.56 101 CYS B N 1
ATOM 3122 C CA . CYS B 1 101 ? -24.406 5.133 -7.285 1 49.56 101 CYS B CA 1
ATOM 3123 C C . CYS B 1 101 ? -23.516 3.912 -7.484 1 49.56 101 CYS B C 1
ATOM 3125 O O . CYS B 1 101 ? -22.656 3.625 -6.648 1 49.56 101 CYS B O 1
ATOM 3127 N N . LYS B 1 102 ? -23.953 3.25 -8.5 1 50.22 102 LYS B N 1
ATOM 3128 C CA . LYS B 1 102 ? -23.359 1.989 -8.938 1 50.22 102 LYS B CA 1
ATOM 3129 C C . LYS B 1 102 ? -21.828 2.088 -9 1 50.22 102 LYS B C 1
ATOM 3131 O O . LYS B 1 102 ? -21.281 3.141 -9.336 1 50.22 102 LYS B O 1
ATOM 3136 N N . LEU B 1 103 ? -21.234 1.311 -8.336 1 51.69 103 LEU B N 1
ATOM 3137 C CA . LEU B 1 103 ? -19.781 1.099 -8.328 1 51.69 103 LEU B CA 1
ATOM 3138 C C . LEU B 1 103 ? -19.203 1.324 -9.719 1 51.69 103 LEU B C 1
ATOM 3140 O O . LEU B 1 103 ? -19.812 0.952 -10.727 1 51.69 103 LEU B O 1
ATOM 3144 N N . PRO B 1 104 ? -18.297 2.311 -9.773 1 47.88 104 PRO B N 1
ATOM 3145 C CA . PRO B 1 104 ? -17.719 2.553 -11.094 1 47.88 104 PRO B CA 1
ATOM 3146 C C . PRO B 1 104 ? -17.453 1.262 -11.867 1 47.88 104 PRO B C 1
ATOM 3148 O O . PRO B 1 104 ? -17.203 0.217 -11.266 1 47.88 104 PRO B O 1
ATOM 3151 N N . ASP B 1 105 ? -17.922 1.3 -13.164 1 44.84 105 ASP B N 1
ATOM 3152 C CA . ASP B 1 105 ? -17.641 0.25 -14.141 1 44.84 105 ASP B CA 1
ATOM 3153 C C . ASP B 1 105 ? -16.156 -0.102 -14.148 1 44.84 105 ASP B C 1
ATOM 3155 O O . ASP B 1 105 ? -15.312 0.715 -13.766 1 44.84 105 ASP B O 1
ATOM 3159 N N . LYS B 1 106 ? -15.844 -1.337 -14.281 1 47.44 106 LYS B N 1
ATOM 3160 C CA . LYS B 1 106 ? -14.547 -2.004 -14.375 1 47.44 106 LYS B CA 1
ATOM 3161 C C . LYS B 1 106 ? -13.555 -1.169 -15.18 1 47.44 106 LYS B C 1
ATOM 3163 O O . LYS B 1 106 ? -12.352 -1.414 -15.125 1 47.44 106 LYS B O 1
ATOM 3168 N N . GLN B 1 107 ? -13.961 -0.09 -15.945 1 50.47 107 GLN B N 1
ATOM 3169 C CA . GLN B 1 107 ? -13.086 0.413 -17 1 50.47 107 GLN B CA 1
ATOM 3170 C C . GLN B 1 107 ? -12.125 1.473 -16.469 1 50.47 107 GLN B C 1
ATOM 3172 O O . GLN B 1 107 ? -11.055 1.682 -17.031 1 50.47 107 GLN B O 1
ATOM 3177 N N . GLU B 1 108 ? -12.562 2.34 -15.367 1 60.69 108 GLU B N 1
ATOM 3178 C CA . GLU B 1 108 ? -11.578 3.328 -14.93 1 60.69 108 GLU B CA 1
ATOM 3179 C C . GLU B 1 108 ? -11.25 3.162 -13.445 1 60.69 108 GLU B C 1
ATOM 3181 O O . GLU B 1 108 ? -12.141 2.949 -12.625 1 60.69 108 GLU B O 1
ATOM 3186 N N . PRO B 1 109 ? -9.867 3.084 -13.203 1 79 109 PRO B N 1
ATOM 3187 C CA . PRO B 1 109 ? -9.516 2.957 -11.781 1 79 109 PRO B CA 1
ATOM 3188 C C . PRO B 1 109 ? -9.969 4.152 -10.953 1 79 109 PRO B C 1
ATOM 3190 O O . PRO B 1 109 ? -9.305 5.195 -10.953 1 79 109 PRO B O 1
ATOM 3193 N N . LYS B 1 110 ? -11.227 4.156 -10.578 1 84.69 110 LYS B N 1
ATOM 3194 C CA . LYS B 1 110 ? -11.781 5.164 -9.68 1 84.69 110 LYS B CA 1
ATOM 3195 C C . LYS B 1 110 ? -12.391 4.516 -8.438 1 84.69 110 LYS B C 1
ATOM 3197 O O . LYS B 1 110 ? -12.789 3.352 -8.477 1 84.69 110 LYS B O 1
ATOM 3202 N N . ILE B 1 111 ? -12.375 5.277 -7.406 1 86.69 111 ILE B N 1
ATOM 3203 C CA . ILE B 1 111 ? -13.086 4.844 -6.207 1 86.69 111 ILE B CA 1
ATOM 3204 C C . ILE B 1 111 ? -14.07 5.926 -5.77 1 86.69 111 ILE B C 1
ATOM 3206 O O . ILE B 1 111 ? -13.844 7.113 -6.012 1 86.69 111 ILE B O 1
ATOM 3210 N N . VAL B 1 112 ? -15.148 5.512 -5.277 1 87.94 112 VAL B N 1
ATOM 3211 C CA . VAL B 1 112 ? -16.156 6.406 -4.719 1 87.94 112 VAL B CA 1
ATOM 3212 C C . VAL B 1 112 ? -16.266 6.191 -3.213 1 87.94 112 VAL B C 1
ATOM 3214 O O . VAL B 1 112 ? -16.594 5.098 -2.76 1 87.94 112 VAL B O 1
ATOM 3217 N N . LEU B 1 113 ? -15.961 7.172 -2.496 1 91.56 113 LEU B N 1
ATOM 3218 C CA . LEU B 1 113 ? -15.977 7.062 -1.041 1 91.56 113 LEU B CA 1
ATOM 3219 C C . LEU B 1 113 ? -17.031 7.977 -0.439 1 91.56 113 LEU B C 1
ATOM 3221 O O . LEU B 1 113 ? -17.016 9.188 -0.662 1 91.56 113 LEU B O 1
ATOM 3225 N N . PRO B 1 114 ? -17.922 7.371 0.318 1 92.81 114 PRO B N 1
ATOM 3226 C CA . PRO B 1 114 ? -18.844 8.234 1.058 1 92.81 114 PRO B CA 1
ATOM 3227 C C . PRO B 1 114 ? -18.141 9.164 2.033 1 92.81 114 PRO B C 1
ATOM 3229 O O . PRO B 1 114 ? -17.078 8.82 2.557 1 92.81 114 PRO B O 1
ATOM 3232 N N . ARG B 1 115 ? -18.75 10.242 2.252 1 93.44 115 ARG B N 1
ATOM 3233 C CA . ARG B 1 115 ? -18.219 11.258 3.154 1 93.44 115 ARG B CA 1
ATOM 3234 C C . ARG B 1 115 ? -18.078 10.711 4.57 1 93.44 115 ARG B C 1
ATOM 3236 O O . ARG B 1 115 ? -17.172 11.109 5.309 1 93.44 115 ARG B O 1
ATOM 3243 N N . TYR B 1 116 ? -18.906 9.938 4.883 1 94.19 116 TYR B N 1
ATOM 3244 C CA . TYR B 1 116 ? -18.984 9.391 6.234 1 94.19 116 TYR B CA 1
ATOM 3245 C C . TYR B 1 116 ? -19.422 7.93 6.203 1 94.19 116 TYR B C 1
ATOM 3247 O O . TYR B 1 116 ? -20.188 7.523 5.324 1 94.19 116 TYR B O 1
ATOM 3255 N N . GLY B 1 117 ? -18.859 7.117 7.219 1 94 117 GLY B N 1
ATOM 3256 C CA . GLY B 1 117 ? -19.266 5.723 7.262 1 94 117 GLY B CA 1
ATOM 3257 C C . GLY B 1 117 ? -18.562 4.926 8.344 1 94 117 GLY B C 1
ATOM 3258 O O . GLY B 1 117 ? -17.719 5.461 9.062 1 94 117 GLY B O 1
ATOM 3259 N N . LYS B 1 118 ? -19 3.674 8.398 1 95.38 118 LYS B N 1
ATOM 3260 C CA . LYS B 1 118 ? -18.406 2.732 9.344 1 95.38 118 LYS B CA 1
ATOM 3261 C C . LYS B 1 118 ? -17.516 1.723 8.625 1 95.38 118 LYS B C 1
ATOM 3263 O O . LYS B 1 118 ? -17.906 1.148 7.609 1 95.38 118 LYS B O 1
ATOM 3268 N N . VAL B 1 119 ? -16.328 1.621 9.18 1 94.69 119 VAL B N 1
ATOM 3269 C CA . VAL B 1 119 ? -15.422 0.653 8.57 1 94.69 119 VAL B CA 1
ATOM 3270 C C . VAL B 1 119 ? -15.742 -0.748 9.094 1 94.69 119 VAL B C 1
ATOM 3272 O O . VAL B 1 119 ? -16.141 -0.913 10.25 1 94.69 119 VAL B O 1
ATOM 3275 N N . LYS B 1 120 ? -15.562 -1.729 8.32 1 90.38 120 LYS B N 1
ATOM 3276 C CA . LYS B 1 120 ? -15.812 -3.115 8.703 1 90.38 120 LYS B CA 1
ATOM 3277 C C . LYS B 1 120 ? -14.688 -3.646 9.594 1 90.38 120 LYS B C 1
ATOM 3279 O O . LYS B 1 120 ? -14.945 -4.391 10.547 1 90.38 120 LYS B O 1
ATOM 3284 N N . SER B 1 121 ? -13.492 -3.33 9.289 1 92.44 121 SER B N 1
ATOM 3285 C CA . SER B 1 121 ? -12.344 -3.74 10.086 1 92.44 121 SER B CA 1
ATOM 3286 C C . SER B 1 121 ? -11.484 -2.541 10.477 1 92.44 121 SER B C 1
ATOM 3288 O O . SER B 1 121 ? -10.578 -2.154 9.742 1 92.44 121 SER B O 1
ATOM 3290 N N . LEU B 1 122 ? -11.703 -2.078 11.656 1 93.81 122 LEU B N 1
ATOM 3291 C CA . LEU B 1 122 ? -10.938 -0.947 12.18 1 93.81 122 LEU B CA 1
ATOM 3292 C C . LEU B 1 122 ? -9.477 -1.322 12.383 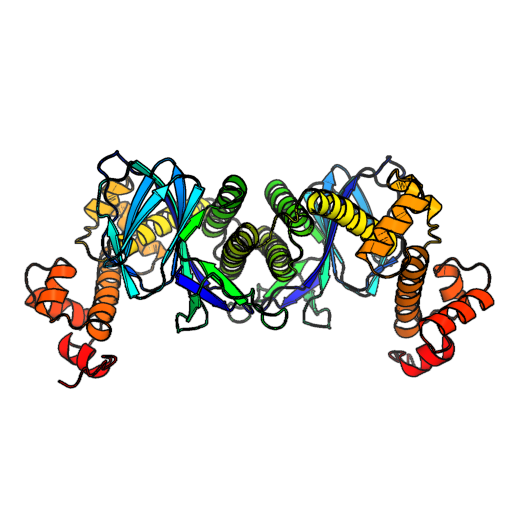1 93.81 122 LEU B C 1
ATOM 3294 O O . LEU B 1 122 ? -8.586 -0.508 12.133 1 93.81 122 LEU B O 1
ATOM 3298 N N . GLU B 1 123 ? -9.219 -2.475 12.797 1 90.94 123 GLU B N 1
ATOM 3299 C CA . GLU B 1 123 ? -7.863 -2.941 13.055 1 90.94 123 GLU B CA 1
ATOM 3300 C C . GLU B 1 123 ? -7 -2.865 11.797 1 90.94 123 GLU B C 1
ATOM 3302 O O . GLU B 1 123 ? -5.844 -2.445 11.859 1 90.94 123 GLU B O 1
ATOM 3307 N N . LYS B 1 124 ? -7.602 -3.26 10.75 1 91.56 124 LYS B N 1
ATOM 3308 C CA . LYS B 1 124 ? -6.883 -3.217 9.484 1 91.56 124 LYS B CA 1
ATOM 3309 C C . LYS B 1 124 ? -6.52 -1.783 9.102 1 91.56 124 LYS B C 1
ATOM 3311 O O . LYS B 1 124 ? -5.402 -1.518 8.656 1 91.56 124 LYS B O 1
ATOM 3316 N N . MET B 1 125 ? -7.41 -0.924 9.305 1 94.56 125 MET B N 1
ATOM 3317 C CA . MET B 1 125 ? -7.156 0.486 9.031 1 94.56 125 MET B CA 1
ATOM 3318 C C . MET B 1 125 ? -6.027 1.02 9.906 1 94.56 125 MET B C 1
ATOM 3320 O O . MET B 1 125 ? -5.137 1.718 9.414 1 94.56 125 MET B O 1
ATOM 3324 N N . ILE B 1 126 ? -6.059 0.688 11.133 1 92.5 126 ILE B N 1
ATOM 3325 C CA . ILE B 1 126 ? -5.066 1.157 12.086 1 92.5 126 ILE B CA 1
ATOM 3326 C C . ILE B 1 126 ? -3.68 0.666 11.672 1 92.5 126 ILE B C 1
ATOM 3328 O O . ILE B 1 126 ? -2.717 1.437 11.672 1 92.5 126 ILE B O 1
ATOM 3332 N N . VAL B 1 127 ? -3.578 -0.55 11.336 1 91.88 127 VAL B N 1
ATOM 3333 C CA . VAL B 1 127 ? -2.305 -1.132 10.93 1 91.88 127 VAL B CA 1
ATOM 3334 C C . VAL B 1 127 ? -1.75 -0.372 9.727 1 91.88 127 VAL B C 1
ATOM 3336 O O . VAL B 1 127 ? -0.572 -0.007 9.703 1 91.88 127 VAL B O 1
ATOM 3339 N N . MET B 1 128 ? -2.572 -0.131 8.766 1 95.31 128 MET B N 1
ATOM 3340 C CA . MET B 1 128 ? -2.148 0.552 7.543 1 95.31 128 MET B CA 1
ATOM 3341 C C . MET B 1 128 ? -1.734 1.989 7.844 1 95.31 128 MET B C 1
ATOM 3343 O O . MET B 1 128 ? -0.731 2.473 7.312 1 95.31 128 MET B O 1
ATOM 3347 N N . MET B 1 129 ? -2.486 2.627 8.703 1 93.06 129 MET B N 1
ATOM 3348 C CA . MET B 1 129 ? -2.16 4 9.078 1 93.06 129 MET B CA 1
ATOM 3349 C C . MET B 1 129 ? -0.836 4.062 9.836 1 93.06 129 MET B C 1
ATOM 3351 O O . MET B 1 129 ? -0.037 4.977 9.625 1 93.06 129 MET B O 1
ATOM 3355 N N . LYS B 1 130 ? -0.593 3.162 10.656 1 89.12 130 LYS B N 1
ATOM 3356 C CA . LYS B 1 130 ? 0.666 3.08 11.391 1 89.12 130 LYS B CA 1
ATOM 3357 C C . LYS B 1 130 ? 1.84 2.844 10.445 1 89.12 130 LYS B C 1
ATOM 3359 O O . LYS B 1 130 ? 2.902 3.449 10.602 1 89.12 130 LYS B O 1
ATOM 3364 N N . GLN B 1 131 ? 1.628 1.972 9.539 1 91.06 131 GLN B N 1
ATOM 3365 C CA . GLN B 1 131 ? 2.668 1.694 8.555 1 91.06 131 GLN B CA 1
ATOM 3366 C C . GLN B 1 131 ? 3.004 2.941 7.738 1 91.06 131 GLN B C 1
ATOM 3368 O O . GLN B 1 131 ? 4.172 3.197 7.438 1 91.06 131 GLN B O 1
ATOM 3373 N N . LEU B 1 132 ? 2.012 3.627 7.375 1 92.44 132 LEU B N 1
ATOM 3374 C CA . LEU B 1 132 ? 2.223 4.875 6.648 1 92.44 132 LEU B CA 1
ATOM 3375 C C . LEU B 1 132 ? 3.039 5.855 7.48 1 92.44 132 LEU B C 1
ATOM 3377 O O . LEU B 1 132 ? 3.992 6.461 6.98 1 92.44 132 LEU B O 1
ATOM 3381 N N . GLN B 1 133 ? 2.672 5.988 8.703 1 83.62 133 GLN B N 1
ATOM 3382 C CA . GLN B 1 133 ? 3.404 6.891 9.578 1 83.62 133 GLN B CA 1
ATOM 3383 C C . GLN B 1 133 ? 4.863 6.469 9.711 1 83.62 133 GLN B C 1
ATOM 3385 O O . GLN B 1 133 ? 5.766 7.312 9.688 1 83.62 133 GLN B O 1
ATOM 3390 N N . ASP B 1 134 ? 5.082 5.246 9.852 1 83.06 134 ASP B N 1
ATOM 3391 C CA . ASP B 1 134 ? 6.438 4.715 9.961 1 83.06 134 ASP B CA 1
ATOM 3392 C C . ASP B 1 134 ? 7.246 5.02 8.703 1 83.06 134 ASP B C 1
ATOM 3394 O O . ASP B 1 134 ? 8.43 5.352 8.781 1 83.06 134 ASP B O 1
ATOM 3398 N N . SER B 1 135 ? 6.562 4.809 7.617 1 86.62 135 SER B N 1
ATOM 3399 C CA . SER B 1 135 ? 7.223 5.09 6.348 1 86.62 135 SER B CA 1
ATOM 3400 C C . SER B 1 135 ? 7.613 6.562 6.242 1 86.62 135 SER B C 1
ATOM 3402 O O . SER B 1 135 ? 8.734 6.887 5.836 1 86.62 135 SER B O 1
ATOM 3404 N N . VAL B 1 136 ? 6.73 7.406 6.543 1 79.75 136 VAL B N 1
ATOM 3405 C CA . VAL B 1 136 ? 6.965 8.844 6.48 1 79.75 136 VAL B CA 1
ATOM 3406 C C . VAL B 1 136 ? 8.148 9.211 7.371 1 79.75 136 VAL B C 1
ATOM 3408 O O . VAL B 1 136 ? 8.969 10.062 7.008 1 79.75 136 VAL B O 1
ATOM 3411 N N . ARG B 1 137 ? 8.195 8.531 8.43 1 73.44 137 ARG B N 1
ATOM 3412 C CA . ARG B 1 137 ? 9.25 8.82 9.391 1 73.44 137 ARG B CA 1
ATOM 3413 C C . ARG B 1 137 ? 10.586 8.258 8.922 1 73.44 137 ARG B C 1
ATOM 3415 O O . ARG B 1 137 ? 11.641 8.875 9.125 1 73.44 137 ARG B O 1
ATOM 3422 N N . SER B 1 138 ? 10.547 7.121 8.336 1 73.81 138 SER B N 1
ATOM 3423 C CA . SER B 1 138 ? 11.758 6.359 8.055 1 73.81 138 SER B CA 1
ATOM 3424 C C . SER B 1 138 ? 12.359 6.75 6.711 1 73.81 138 SER B C 1
ATOM 3426 O O . SER B 1 138 ? 13.578 6.668 6.523 1 73.81 138 SER B O 1
ATOM 3428 N N . TYR B 1 139 ? 11.359 7.094 5.867 1 74.94 139 TYR B N 1
ATOM 3429 C CA . TYR B 1 139 ? 11.828 7.285 4.5 1 74.94 139 TYR B CA 1
ATOM 3430 C C . TYR B 1 139 ? 11.516 8.688 4.004 1 74.94 139 TYR B C 1
ATOM 3432 O O . TYR B 1 139 ? 10.508 9.289 4.402 1 74.94 139 TYR B O 1
ATOM 3440 N N . SER B 1 140 ? 12.312 9.297 3.289 1 62.34 140 SER B N 1
ATOM 3441 C CA . SER B 1 140 ? 12.062 10.609 2.703 1 62.34 140 SER B CA 1
ATOM 3442 C C . SER B 1 140 ? 11.445 10.492 1.315 1 62.34 140 SER B C 1
ATOM 3444 O O . SER B 1 140 ? 11.414 11.461 0.555 1 62.34 140 SER B O 1
ATOM 3446 N N . THR B 1 141 ? 10.914 9.375 1.012 1 70.44 141 THR B N 1
ATOM 3447 C CA . THR B 1 141 ? 10.406 9.188 -0.342 1 70.44 141 THR B CA 1
ATOM 3448 C C . THR B 1 141 ? 8.898 9.422 -0.389 1 70.44 141 THR B C 1
ATOM 3450 O O . THR B 1 141 ? 8.133 8.75 0.308 1 70.44 141 THR B O 1
ATOM 3453 N N . SER B 1 142 ? 8.5 10.25 -1.242 1 79.38 142 SER B N 1
ATOM 3454 C CA . SER B 1 142 ? 7.09 10.617 -1.39 1 79.38 142 SER B CA 1
ATOM 3455 C C . SER B 1 142 ? 6.32 9.539 -2.15 1 79.38 142 SER B C 1
ATOM 3457 O O . SER B 1 142 ? 5.145 9.305 -1.88 1 79.38 142 SER B O 1
ATOM 3459 N N . THR B 1 143 ? 6.988 8.875 -2.973 1 87.19 143 THR B N 1
ATOM 3460 C CA . THR B 1 143 ? 6.32 7.91 -3.834 1 87.19 143 THR B CA 1
ATOM 3461 C C . THR B 1 143 ? 5.715 6.777 -3.006 1 87.19 143 THR B C 1
ATOM 3463 O O . THR B 1 143 ? 4.535 6.457 -3.152 1 87.19 143 THR B O 1
ATOM 3466 N N . LEU B 1 144 ? 6.539 6.223 -2.143 1 91.31 144 LEU B N 1
ATOM 3467 C CA . LEU B 1 144 ? 6.039 5.152 -1.287 1 91.31 144 LEU B CA 1
ATOM 3468 C C . LEU B 1 144 ? 4.848 5.625 -0.46 1 91.31 144 LEU B C 1
ATOM 3470 O O . LEU B 1 144 ? 3.828 4.938 -0.38 1 91.31 144 LEU B O 1
ATOM 3474 N N . ASN B 1 145 ? 4.973 6.762 0.047 1 91.06 145 ASN B N 1
ATOM 3475 C CA . ASN B 1 145 ? 3.92 7.312 0.892 1 91.06 145 ASN B CA 1
ATOM 3476 C C . ASN B 1 145 ? 2.641 7.566 0.098 1 91.06 145 ASN B C 1
ATOM 3478 O O . ASN B 1 145 ? 1.538 7.363 0.609 1 91.06 145 ASN B O 1
ATOM 3482 N N . ASP B 1 146 ? 2.781 8 -1.124 1 93.88 146 ASP B N 1
ATOM 3483 C CA . ASP B 1 146 ? 1.633 8.195 -2.002 1 93.88 146 ASP B CA 1
ATOM 3484 C C . ASP B 1 146 ? 0.919 6.879 -2.277 1 93.88 146 ASP B C 1
ATOM 3486 O O . ASP B 1 146 ? -0.311 6.809 -2.229 1 93.88 146 ASP B O 1
ATOM 3490 N N . TYR B 1 147 ? 1.642 5.883 -2.516 1 95.56 147 TYR B N 1
ATOM 3491 C CA . TYR B 1 147 ? 1.069 4.566 -2.764 1 95.56 147 TYR B CA 1
ATOM 3492 C C . TYR B 1 147 ? 0.385 4.023 -1.514 1 95.56 147 TYR B C 1
ATOM 3494 O O . TYR B 1 147 ? -0.706 3.455 -1.594 1 95.56 147 TYR B O 1
ATOM 3502 N N . MET B 1 148 ? 1.042 4.152 -0.397 1 96.44 148 MET B N 1
ATOM 3503 C CA . MET B 1 148 ? 0.458 3.674 0.852 1 96.44 148 MET B CA 1
ATOM 3504 C C . MET B 1 148 ? -0.849 4.398 1.156 1 96.44 148 MET B C 1
ATOM 3506 O O . MET B 1 148 ? -1.815 3.779 1.604 1 96.44 148 MET B O 1
ATOM 3510 N N . SER B 1 149 ? -0.857 5.672 0.919 1 96.25 149 SER B N 1
ATOM 3511 C CA . SER B 1 149 ? -2.08 6.438 1.129 1 96.25 149 SER B CA 1
ATOM 3512 C C . SER B 1 149 ? -3.203 5.949 0.218 1 96.25 149 SER B C 1
ATOM 3514 O O . SER B 1 149 ? -4.355 5.844 0.645 1 96.25 149 SER B O 1
ATOM 3516 N N . THR B 1 150 ? -2.877 5.656 -0.997 1 96.69 150 THR B N 1
ATOM 3517 C CA . THR B 1 150 ? -3.865 5.168 -1.952 1 96.69 150 THR B CA 1
ATOM 3518 C C . THR B 1 150 ? -4.391 3.795 -1.535 1 96.69 150 THR B C 1
ATOM 3520 O O . THR B 1 150 ? -5.578 3.508 -1.685 1 96.69 150 THR B O 1
ATOM 3523 N N . VAL B 1 151 ? -3.527 2.953 -0.99 1 96.94 151 VAL B N 1
ATOM 3524 C CA . VAL B 1 151 ? -3.938 1.65 -0.479 1 96.94 151 VAL B CA 1
ATOM 3525 C C . VAL B 1 151 ? -4.977 1.831 0.625 1 96.94 151 VAL B C 1
ATOM 3527 O O . VAL B 1 151 ? -5.973 1.104 0.675 1 96.94 151 VAL B O 1
ATOM 3530 N N . ILE B 1 152 ? -4.727 2.752 1.479 1 97.31 152 ILE B N 1
ATOM 3531 C CA . ILE B 1 152 ? -5.637 3.018 2.588 1 97.31 152 ILE B CA 1
ATOM 3532 C C . ILE B 1 152 ? -7.008 3.418 2.047 1 97.31 152 ILE B C 1
ATOM 3534 O O . ILE B 1 152 ? -8.031 2.914 2.506 1 97.31 152 ILE B O 1
ATOM 3538 N N . LEU B 1 153 ? -7.031 4.27 1.059 1 96.12 153 LEU B N 1
ATOM 3539 C CA . LEU B 1 153 ? -8.281 4.719 0.459 1 96.12 153 LEU B CA 1
ATOM 3540 C C . LEU B 1 153 ? -8.984 3.57 -0.259 1 96.12 153 LEU B C 1
ATOM 3542 O O . LEU B 1 153 ? -10.211 3.424 -0.161 1 96.12 153 LEU B O 1
ATOM 3546 N N . CYS B 1 154 ? -8.266 2.773 -0.972 1 93.5 154 CYS B N 1
ATOM 3547 C CA . CYS B 1 154 ? -8.836 1.619 -1.66 1 93.5 154 CYS B CA 1
ATOM 3548 C C . CYS B 1 154 ? -9.375 0.604 -0.663 1 93.5 154 CYS B C 1
ATOM 3550 O O . CYS B 1 154 ? -10.414 -0.014 -0.904 1 93.5 154 CYS B O 1
ATOM 3552 N N . GLU B 1 155 ? -8.633 0.392 0.432 1 93.75 155 GLU B N 1
ATOM 3553 C CA . GLU B 1 155 ? -9.109 -0.498 1.485 1 93.75 155 GLU B CA 1
ATOM 3554 C C . GLU B 1 155 ? -10.438 -0.005 2.064 1 93.75 155 GLU B C 1
ATOM 3556 O O . GLU B 1 155 ? -11.352 -0.796 2.289 1 93.75 155 GLU B O 1
ATOM 3561 N N . LEU B 1 156 ? -10.453 1.275 2.316 1 94.31 156 LEU B N 1
ATOM 3562 C CA . LEU B 1 156 ? -11.688 1.869 2.811 1 94.31 156 LEU B CA 1
ATOM 3563 C C . LEU B 1 156 ? -12.844 1.614 1.84 1 94.31 156 LEU B C 1
ATOM 3565 O O . LEU B 1 156 ? -13.914 1.171 2.248 1 94.31 156 LEU B O 1
ATOM 3569 N N . TYR B 1 157 ? -12.586 1.851 0.605 1 91.5 157 TYR B N 1
ATOM 3570 C CA . TYR B 1 157 ? -13.57 1.607 -0.444 1 91.5 157 TYR B CA 1
ATOM 3571 C C . TYR B 1 157 ? -14.023 0.152 -0.441 1 91.5 157 TYR B C 1
ATOM 3573 O O . TYR B 1 157 ? -15.219 -0.133 -0.519 1 91.5 157 TYR B O 1
ATOM 3581 N N . SER B 1 158 ? -13.117 -0.723 -0.414 1 88.94 158 SER B N 1
ATOM 3582 C CA . SER B 1 158 ? -13.414 -2.15 -0.458 1 88.94 158 SER B CA 1
ATOM 3583 C C . SER B 1 158 ? -14.234 -2.584 0.756 1 88.94 158 SER B C 1
ATOM 3585 O O . SER B 1 158 ? -15.125 -3.42 0.642 1 88.94 158 SER B O 1
ATOM 3587 N N . GLN B 1 159 ? -13.898 -2.121 1.932 1 88.06 159 GLN B N 1
ATOM 3588 C CA . GLN B 1 159 ? -14.648 -2.467 3.135 1 88.06 159 GLN B CA 1
ATOM 3589 C C . GLN B 1 159 ? -16.109 -2.025 3.023 1 88.06 159 GLN B C 1
ATOM 3591 O O . GLN B 1 159 ? -17 -2.697 3.529 1 88.06 159 GLN B O 1
ATOM 3596 N N . LEU B 1 160 ? -16.281 -0.889 2.398 1 86.25 160 LEU B N 1
ATOM 3597 C CA . LEU B 1 160 ? -17.625 -0.305 2.332 1 86.25 160 LEU B CA 1
ATOM 3598 C C . LEU B 1 160 ? -18.469 -1.001 1.27 1 86.25 160 LEU B C 1
ATOM 3600 O O . LEU B 1 160 ? -19.672 -1.145 1.432 1 86.25 160 LEU B O 1
ATOM 3604 N N . PHE B 1 161 ? -17.906 -1.345 0.228 1 76.75 161 PHE B N 1
ATOM 3605 C CA . PHE B 1 161 ? -18.719 -1.747 -0.91 1 76.75 161 PHE B CA 1
ATOM 3606 C C . PHE B 1 161 ? -18.5 -3.215 -1.251 1 76.75 161 PHE B C 1
ATOM 3608 O O . PHE B 1 161 ? -19.219 -3.789 -2.066 1 76.75 161 PHE B O 1
ATOM 3615 N N . HIS B 1 162 ? -17.391 -3.631 -0.868 1 65.75 162 HIS B N 1
ATOM 3616 C CA . HIS B 1 162 ? -17.234 -5.051 -1.162 1 65.75 162 HIS B CA 1
ATOM 3617 C C . HIS B 1 162 ? -18.141 -5.898 -0.268 1 65.75 162 HIS B C 1
ATOM 3619 O O . HIS B 1 162 ? -18.109 -5.766 0.958 1 65.75 162 HIS B O 1
ATOM 3625 N N . THR B 1 163 ? -19.359 -6.051 -0.614 1 50.78 163 THR B N 1
ATOM 3626 C CA . THR B 1 163 ? -20.328 -6.949 0.004 1 50.78 163 THR B CA 1
ATOM 3627 C C . THR B 1 163 ? -19.656 -8.266 0.407 1 50.78 163 THR B C 1
ATOM 3629 O O . THR B 1 163 ? -18.922 -8.859 -0.381 1 50.78 163 THR B O 1
ATOM 3632 N N . GLU B 1 164 ? -19.422 -8.352 1.824 1 47.12 164 GLU B N 1
ATOM 3633 C CA . GLU B 1 164 ? -19.188 -9.734 2.213 1 47.12 164 GLU B CA 1
ATOM 3634 C C . GLU B 1 164 ? -19.906 -10.703 1.28 1 47.12 164 GLU B C 1
ATOM 3636 O O . GLU B 1 164 ? -21.125 -10.664 1.17 1 47.12 164 GLU B O 1
ATOM 3641 N N . THR B 1 165 ? -19.734 -10.82 0.221 1 39.5 165 THR B N 1
ATOM 3642 C CA . THR B 1 165 ? -20.578 -11.867 -0.344 1 39.5 165 THR B CA 1
ATOM 3643 C C . THR B 1 165 ? -21.109 -12.781 0.754 1 39.5 165 THR B C 1
ATOM 3645 O O . THR B 1 165 ? -20.375 -13.195 1.644 1 39.5 165 THR B O 1
ATOM 3648 N N . SER B 1 166 ? -22.531 -12.766 1.218 1 35.25 166 SER B N 1
ATOM 3649 C CA . SER B 1 166 ? -23.297 -13.672 2.078 1 35.25 166 SER B CA 1
ATOM 3650 C C . SER B 1 166 ? -22.5 -14.93 2.4 1 35.25 166 SER B C 1
ATOM 3652 O O . SER B 1 166 ? -21.531 -15.25 1.711 1 35.25 166 SER B O 1
ATOM 3654 N N . LEU B 1 167 ? -23.172 -15.992 3.348 1 37.56 167 LEU B N 1
ATOM 3655 C CA . LEU B 1 167 ? -22.875 -17.406 3.592 1 37.56 167 LEU B CA 1
ATOM 3656 C C . LEU B 1 167 ? -22.125 -18.016 2.406 1 37.56 167 LEU B C 1
ATOM 3658 O O . LEU B 1 167 ? -21.312 -18.906 2.58 1 37.56 167 LEU B O 1
ATOM 3662 N N . GLY B 1 168 ? -22.469 -17.781 1.263 1 40.03 168 GLY B N 1
ATOM 3663 C CA . GLY B 1 168 ? -21.984 -18.188 -0.049 1 40.03 168 GLY B CA 1
ATOM 3664 C C . GLY B 1 168 ? -20.672 -17.531 -0.436 1 40.03 168 GLY B C 1
ATOM 3665 O O . GLY B 1 168 ? -19.984 -18 -1.343 1 40.03 168 GLY B O 1
ATOM 3666 N N . SER B 1 169 ? -20.281 -16.375 0.047 1 44.81 169 SER B N 1
ATOM 3667 C CA . SER B 1 169 ? -19.141 -15.539 -0.304 1 44.81 169 SER B CA 1
ATOM 3668 C C . SER B 1 169 ? -17.875 -15.969 0.446 1 44.81 169 SER B C 1
ATOM 3670 O O . SER B 1 169 ? -16.781 -15.938 -0.104 1 44.81 169 SER B O 1
ATOM 3672 N N . ILE B 1 170 ? -18.078 -16.109 1.8 1 42.84 170 ILE B N 1
ATOM 3673 C CA . ILE B 1 170 ? -17 -16.75 2.562 1 42.84 170 ILE B CA 1
ATOM 3674 C C . ILE B 1 170 ? -16.578 -18.047 1.868 1 42.84 170 ILE B C 1
ATOM 3676 O O . ILE B 1 170 ? -15.383 -18.328 1.742 1 42.84 170 ILE B O 1
ATOM 3680 N N . LYS B 1 171 ? -17.75 -18.953 1.77 1 44.78 171 LYS B N 1
ATOM 3681 C CA . LYS B 1 171 ? -17.516 -20.141 0.968 1 44.78 171 LYS B CA 1
ATOM 3682 C C . LYS B 1 171 ? -16.859 -19.797 -0.363 1 44.78 171 LYS B C 1
ATOM 3684 O O . LYS B 1 171 ? -15.953 -20.5 -0.812 1 44.78 171 LYS B O 1
ATOM 3689 N N . LYS B 1 172 ? -17.328 -18.641 -0.855 1 50.97 172 LYS B N 1
ATOM 3690 C CA . LYS B 1 172 ? -16.797 -18.156 -2.121 1 50.97 172 LYS B CA 1
ATOM 3691 C C . LYS B 1 172 ? -15.367 -17.641 -1.952 1 50.97 172 LYS B C 1
ATOM 3693 O O . LYS B 1 172 ? -14.508 -17.891 -2.803 1 50.97 172 LYS B O 1
ATOM 3698 N N . THR B 1 173 ? -15.172 -17.094 -0.677 1 51.31 173 THR B N 1
ATOM 3699 C CA . THR B 1 173 ? -13.828 -16.578 -0.433 1 51.31 173 THR B CA 1
ATOM 3700 C C . THR B 1 173 ? -12.844 -17.734 -0.245 1 51.31 173 THR B C 1
ATOM 3702 O O . THR B 1 173 ? -11.727 -17.703 -0.767 1 51.31 173 THR B O 1
ATOM 3705 N N . ARG B 1 174 ? -13.414 -18.734 0.727 1 54.09 174 ARG B N 1
ATOM 3706 C CA . ARG B 1 174 ? -12.57 -19.906 0.879 1 54.09 174 ARG B CA 1
ATOM 3707 C C . ARG B 1 174 ? -12.422 -20.656 -0.443 1 54.09 174 ARG B C 1
ATOM 3709 O O . ARG B 1 174 ? -11.336 -21.141 -0.775 1 54.09 174 ARG B O 1
ATOM 3716 N N . GLN B 1 175 ? -13.594 -20.766 -0.972 1 61.94 175 GLN B N 1
ATOM 3717 C CA . GLN B 1 175 ? -13.562 -21.391 -2.287 1 61.94 175 GLN B CA 1
ATOM 3718 C C . GLN B 1 175 ? -12.727 -20.578 -3.268 1 61.94 175 GLN B C 1
ATOM 3720 O O . GLN B 1 175 ? -11.977 -21.141 -4.066 1 61.94 175 GLN B O 1
ATOM 3725 N N . GLU B 1 176 ? -12.805 -19.297 -3.064 1 63.66 176 GLU B N 1
ATOM 3726 C CA . GLU B 1 176 ? -12.008 -18.438 -3.934 1 63.66 176 GLU B CA 1
ATOM 3727 C C . GLU B 1 176 ? -10.523 -18.547 -3.594 1 63.66 176 GLU B C 1
ATOM 3729 O O . GLU B 1 176 ? -9.672 -18.578 -4.488 1 63.66 176 GLU B O 1
ATOM 3734 N N . GLN B 1 177 ? -10.328 -18.625 -2.328 1 62.12 177 GLN B N 1
ATOM 3735 C CA . GLN B 1 177 ? -8.938 -18.828 -1.932 1 62.12 177 GLN B CA 1
ATOM 3736 C C . GLN B 1 177 ? -8.406 -20.156 -2.443 1 62.12 177 GLN B C 1
ATOM 3738 O O . GLN B 1 177 ? -7.281 -20.234 -2.941 1 62.12 177 GLN B O 1
ATOM 3743 N N . LEU B 1 178 ? -9.258 -21.156 -2.113 1 66.81 178 LEU B N 1
ATOM 3744 C CA . LEU B 1 178 ? -8.875 -22.453 -2.635 1 66.81 178 LEU B CA 1
ATOM 3745 C C . LEU B 1 178 ? -8.664 -22.406 -4.145 1 66.81 178 LEU B C 1
ATOM 3747 O O . LEU B 1 178 ? -7.691 -22.953 -4.66 1 66.81 178 LEU B O 1
ATOM 3751 N N . TYR B 1 179 ? -9.602 -21.688 -4.711 1 74.69 179 TYR B N 1
ATOM 3752 C CA . TYR B 1 179 ? -9.453 -21.484 -6.148 1 74.69 179 TYR B CA 1
ATOM 3753 C C . TYR B 1 179 ? -8.117 -20.828 -6.473 1 74.69 179 TYR B C 1
ATOM 3755 O O . TYR B 1 179 ? -7.383 -21.297 -7.344 1 74.69 179 TYR B O 1
ATOM 3763 N N . HIS B 1 180 ? -7.805 -19.875 -5.703 1 67.06 180 HIS B N 1
ATOM 3764 C CA . HIS B 1 180 ? -6.559 -19.156 -5.965 1 67.06 180 HIS B CA 1
ATOM 3765 C C . HIS B 1 180 ? -5.352 -20.031 -5.652 1 67.06 180 HIS B C 1
ATOM 3767 O O . HIS B 1 180 ? -4.352 -20 -6.375 1 67.06 180 HIS B O 1
ATOM 3773 N N . ASP B 1 181 ? -5.477 -20.75 -4.621 1 69 181 ASP B N 1
ATOM 3774 C CA . ASP B 1 181 ? -4.402 -21.688 -4.27 1 69 181 ASP B CA 1
ATOM 3775 C C . ASP B 1 181 ? -4.176 -22.703 -5.375 1 69 181 ASP B C 1
ATOM 3777 O O . ASP B 1 181 ? -3.035 -23.047 -5.691 1 69 181 ASP B O 1
ATOM 3781 N N . ILE B 1 182 ? -5.309 -23.188 -5.891 1 78.38 182 ILE B N 1
ATOM 3782 C CA . ILE B 1 182 ? -5.238 -24.172 -6.957 1 78.38 182 ILE B CA 1
ATOM 3783 C C . ILE B 1 182 ? -4.613 -23.547 -8.203 1 78.38 182 ILE B C 1
ATOM 3785 O O . ILE B 1 182 ? -3.738 -24.141 -8.836 1 78.38 182 ILE B O 1
ATOM 3789 N N . VAL B 1 183 ? -5.09 -22.344 -8.391 1 75.88 183 VAL B N 1
ATOM 3790 C CA . VAL B 1 183 ? -4.57 -21.625 -9.547 1 75.88 183 VAL B CA 1
ATOM 3791 C C . VAL B 1 183 ? -3.062 -21.438 -9.398 1 75.88 183 VAL B C 1
ATOM 3793 O O . VAL B 1 183 ? -2.301 -21.688 -10.336 1 75.88 183 VAL B O 1
ATOM 3796 N N . ASP B 1 184 ? -2.686 -21.094 -8.289 1 68.56 184 ASP B N 1
ATOM 3797 C CA . ASP B 1 184 ? -1.266 -20.891 -8.023 1 68.56 184 ASP B CA 1
ATOM 3798 C C . ASP B 1 184 ? -0.481 -22.188 -8.18 1 68.56 184 ASP B C 1
ATOM 3800 O O . ASP B 1 184 ? 0.6 -22.203 -8.773 1 68.56 184 ASP B O 1
ATOM 3804 N N . TYR B 1 185 ? -1.04 -23.156 -7.617 1 73.12 185 TYR B N 1
ATOM 3805 C CA . TYR B 1 185 ? -0.395 -24.469 -7.707 1 73.12 185 TYR B CA 1
ATOM 3806 C C . TYR B 1 185 ? -0.206 -24.891 -9.156 1 73.12 185 TYR B C 1
ATOM 3808 O O . TYR B 1 185 ? 0.865 -25.359 -9.539 1 73.12 185 TYR B O 1
ATOM 3816 N N . ILE B 1 186 ? -1.344 -24.672 -9.906 1 78.38 186 ILE B N 1
ATOM 3817 C CA . ILE B 1 186 ? -1.3 -25.109 -11.305 1 78.38 186 ILE B CA 1
ATOM 3818 C C . ILE B 1 186 ? -0.269 -24.266 -12.062 1 78.38 186 ILE B C 1
ATOM 3820 O O . ILE B 1 186 ? 0.499 -24.797 -12.867 1 78.38 186 ILE B O 1
ATOM 3824 N N . LYS B 1 187 ? -0.276 -23.016 -11.797 1 70.31 187 LYS B N 1
ATOM 3825 C CA . LYS B 1 187 ? 0.679 -22.141 -12.461 1 70.31 187 LYS B CA 1
ATOM 3826 C C . LYS B 1 187 ? 2.115 -22.516 -12.102 1 70.31 187 LYS B C 1
ATOM 3828 O O . LYS B 1 187 ? 3 -22.484 -12.961 1 70.31 187 LYS B O 1
ATOM 3833 N N . TRP B 1 188 ? 2.199 -22.984 -10.945 1 62.97 188 TRP B N 1
ATOM 3834 C CA . TRP B 1 188 ? 3.516 -23.359 -10.445 1 62.97 188 TRP B CA 1
ATOM 3835 C C . TRP B 1 188 ? 3.943 -24.703 -10.992 1 62.97 188 TRP B C 1
ATOM 3837 O O . TRP B 1 188 ? 5.137 -24.969 -11.172 1 62.97 188 TRP B O 1
ATOM 3847 N N . SER B 1 189 ? 3 -25.484 -11.289 1 67.31 189 SER B N 1
ATOM 3848 C CA . SER B 1 189 ? 3.299 -26.859 -11.703 1 67.31 189 SER B CA 1
ATOM 3849 C C . SER B 1 189 ? 3.049 -27.047 -13.188 1 67.31 189 SER B C 1
ATOM 3851 O O . SER B 1 189 ? 2.816 -28.172 -13.641 1 67.31 189 SER B O 1
ATOM 3853 N N . ARG B 1 190 ? 3.045 -25.922 -13.906 1 69.5 190 ARG B N 1
ATOM 3854 C CA . ARG B 1 190 ? 2.586 -26 -15.289 1 69.5 190 ARG B CA 1
ATOM 3855 C C . ARG B 1 190 ? 3.521 -26.844 -16.141 1 69.5 190 ARG B C 1
ATOM 3857 O O . ARG B 1 190 ? 3.121 -27.375 -17.172 1 69.5 190 ARG B O 1
ATOM 3864 N N . GLY B 1 191 ? 4.715 -26.984 -15.766 1 66.25 191 GLY B N 1
ATOM 3865 C CA . GLY B 1 191 ? 5.66 -27.812 -16.5 1 66.25 191 GLY B CA 1
ATOM 3866 C C . GLY B 1 191 ? 5.555 -29.281 -16.156 1 66.25 191 GLY B C 1
ATOM 3867 O O . GLY B 1 191 ? 6.16 -30.125 -16.812 1 66.25 191 GLY B O 1
ATOM 3868 N N . GLU B 1 192 ? 4.836 -29.531 -15.148 1 69.62 192 GLU B N 1
ATOM 3869 C CA . GLU B 1 192 ? 4.684 -30.906 -14.695 1 69.62 192 GLU B CA 1
ATOM 3870 C C . GLU B 1 192 ? 3.303 -31.453 -15.047 1 69.62 192 GLU B C 1
ATOM 3872 O O . GLU B 1 192 ? 2.412 -30.703 -15.445 1 69.62 192 GLU B O 1
ATOM 3877 N N . THR B 1 193 ? 3.332 -32.812 -15.133 1 72.38 193 THR B N 1
ATOM 3878 C CA . THR B 1 193 ? 2.021 -33.438 -15.305 1 72.38 193 THR B CA 1
ATOM 3879 C C . THR B 1 193 ? 1.208 -33.344 -14.016 1 72.38 193 THR B C 1
ATOM 3881 O O . THR B 1 193 ? 1.603 -33.906 -12.992 1 72.38 193 THR B O 1
ATOM 3884 N N . VAL B 1 194 ? 0.333 -32.438 -14 1 75.38 194 VAL B N 1
ATOM 3885 C CA . VAL B 1 194 ? -0.529 -32.281 -12.828 1 75.38 194 VAL B CA 1
ATOM 3886 C C . VAL B 1 194 ? -1.905 -32.875 -13.117 1 75.38 194 VAL B C 1
ATOM 3888 O O . VAL B 1 194 ? -2.531 -32.531 -14.133 1 75.38 194 VAL B O 1
ATOM 3891 N N . LYS B 1 195 ? -2.219 -33.844 -12.32 1 80.88 195 LYS B N 1
ATOM 3892 C CA . LYS B 1 195 ? -3.555 -34.438 -12.43 1 80.88 195 LYS B CA 1
ATOM 3893 C C . LYS B 1 195 ? -4.512 -33.812 -11.414 1 80.88 195 LYS B C 1
ATOM 3895 O O . LYS B 1 195 ? -4.09 -33.375 -10.344 1 80.88 195 LYS B O 1
ATOM 3900 N N . VAL B 1 196 ? -5.719 -33.75 -11.891 1 86.69 196 VAL B N 1
ATOM 3901 C CA . VAL B 1 196 ? -6.762 -33.219 -11.016 1 86.69 196 VAL B CA 1
ATOM 3902 C C . VAL B 1 196 ? -6.738 -33.938 -9.68 1 86.69 196 VAL B C 1
ATOM 3904 O O . VAL B 1 196 ? -6.891 -33.312 -8.625 1 86.69 196 VAL B O 1
ATOM 3907 N N . SER B 1 197 ? -6.504 -35.25 -9.766 1 84.81 197 SER B N 1
ATOM 3908 C CA . SER B 1 197 ? -6.48 -36.062 -8.555 1 84.81 197 SER B CA 1
ATOM 3909 C C . SER B 1 197 ? -5.355 -35.625 -7.621 1 84.81 197 SER B C 1
ATOM 3911 O O . SER B 1 197 ? -5.535 -35.594 -6.402 1 84.81 197 SER B O 1
ATOM 3913 N N . GLN B 1 198 ? -4.25 -35.312 -8.18 1 80.19 198 GLN B N 1
ATOM 3914 C CA . GLN B 1 198 ? -3.096 -34.875 -7.41 1 80.19 198 GLN B CA 1
ATOM 3915 C C . GLN B 1 198 ? -3.373 -33.531 -6.727 1 80.19 198 GLN B C 1
ATOM 3917 O O . GLN B 1 198 ? -3.008 -33.344 -5.566 1 80.19 198 GLN B O 1
ATOM 3922 N N . ILE B 1 199 ? -4.008 -32.656 -7.445 1 81.56 199 ILE B N 1
ATOM 3923 C CA . ILE B 1 199 ? -4.34 -31.344 -6.91 1 81.56 199 ILE B CA 1
ATOM 3924 C C . ILE B 1 199 ? -5.34 -31.484 -5.766 1 81.56 199 ILE B C 1
ATOM 3926 O O . ILE B 1 199 ? -5.188 -30.859 -4.715 1 81.56 199 ILE B O 1
ATOM 3930 N N . ALA B 1 200 ? -6.305 -32.281 -6.016 1 77.62 200 ALA B N 1
ATOM 3931 C CA . ALA B 1 200 ? -7.32 -32.531 -4.992 1 77.62 200 ALA B CA 1
ATOM 3932 C C . ALA B 1 200 ? -6.688 -33.094 -3.715 1 77.62 200 ALA B C 1
ATOM 3934 O O . ALA B 1 200 ? -7.004 -32.625 -2.613 1 77.62 200 ALA B O 1
ATOM 3935 N N . GLN B 1 201 ? -5.84 -34.062 -3.934 1 73.5 201 GLN B N 1
ATOM 3936 C CA . GLN B 1 201 ? -5.145 -34.656 -2.797 1 73.5 201 GLN B CA 1
ATOM 3937 C C . GLN B 1 201 ? -4.301 -33.594 -2.064 1 73.5 201 GLN B C 1
ATOM 3939 O O . GLN B 1 201 ? -4.312 -33.531 -0.834 1 73.5 201 GLN B O 1
ATOM 3944 N N . LEU B 1 202 ? -3.631 -32.875 -2.773 1 71.25 202 LEU B N 1
ATOM 3945 C CA . LEU B 1 202 ? -2.73 -31.875 -2.23 1 71.25 202 LEU B CA 1
ATOM 3946 C C . LEU B 1 202 ? -3.494 -30.875 -1.364 1 71.25 202 LEU B C 1
ATOM 3948 O O . LEU B 1 202 ? -3.004 -30.469 -0.31 1 71.25 202 LEU B O 1
ATOM 3952 N N . PHE B 1 203 ? -4.621 -30.406 -1.786 1 73.25 203 PHE B N 1
ATOM 3953 C CA . PHE B 1 203 ? -5.371 -29.359 -1.103 1 73.25 203 PHE B CA 1
ATOM 3954 C C . PHE B 1 203 ? -6.414 -29.969 -0.169 1 73.25 203 PHE B C 1
ATOM 3956 O O . PHE B 1 203 ? -7.152 -29.234 0.497 1 73.25 203 PHE B O 1
ATOM 3963 N N . GLY B 1 204 ? -6.492 -31.344 -0.208 1 67.44 204 GLY B N 1
ATOM 3964 C CA . GLY B 1 204 ? -7.312 -32.062 0.751 1 67.44 204 GLY B CA 1
ATOM 3965 C C . GLY B 1 204 ? -8.781 -32.062 0.386 1 67.44 204 GLY B C 1
ATOM 3966 O O . GLY B 1 204 ? -9.648 -32 1.263 1 67.44 204 GLY B O 1
ATOM 3967 N N . TYR B 1 205 ? -9.07 -32.062 -0.774 1 74.06 205 TYR B N 1
ATOM 3968 C CA . TYR B 1 205 ? -10.453 -32.094 -1.229 1 74.06 205 TYR B CA 1
ATOM 3969 C C . TYR B 1 205 ? -10.68 -33.281 -2.168 1 74.06 205 TYR B C 1
ATOM 3971 O O . TYR B 1 205 ? -9.727 -33.875 -2.662 1 74.06 205 TYR B O 1
ATOM 3979 N N . ASN B 1 206 ? -11.875 -33.75 -2.289 1 77.69 206 ASN B N 1
ATOM 3980 C CA . ASN B 1 206 ? -12.195 -34.75 -3.311 1 77.69 206 ASN B CA 1
ATOM 3981 C C . ASN B 1 206 ? -12.195 -34.125 -4.707 1 77.69 206 ASN B C 1
ATOM 3983 O O . ASN B 1 206 ? -12.445 -32.938 -4.863 1 77.69 206 ASN B O 1
ATOM 3987 N N . GLU B 1 207 ? -11.844 -34.969 -5.68 1 84.25 207 GLU B N 1
ATOM 3988 C CA . GLU B 1 207 ? -11.688 -34.5 -7.062 1 84.25 207 GLU B CA 1
ATOM 3989 C C . GLU B 1 207 ? -12.961 -33.844 -7.574 1 84.25 207 GLU B C 1
ATOM 3991 O O . GLU B 1 207 ? -12.898 -32.812 -8.25 1 84.25 207 GLU B O 1
ATOM 3996 N N . LYS B 1 208 ? -14.062 -34.438 -7.199 1 84.12 208 LYS B N 1
ATOM 3997 C CA . LYS B 1 208 ? -15.336 -33.906 -7.684 1 84.12 208 LYS B CA 1
ATOM 3998 C C . LYS B 1 208 ? -15.609 -32.531 -7.145 1 84.12 208 LYS B C 1
ATOM 4000 O O . LYS B 1 208 ? -15.977 -31.609 -7.902 1 84.12 208 LYS B O 1
ATOM 4005 N N . TYR B 1 209 ? -15.477 -32.406 -5.902 1 80.19 209 TYR B N 1
ATOM 4006 C CA . TYR B 1 209 ? -15.695 -31.109 -5.27 1 80.19 209 TYR B CA 1
ATOM 4007 C C . TYR B 1 209 ? -14.75 -30.047 -5.832 1 80.19 209 TYR B C 1
ATOM 4009 O O . TYR B 1 209 ? -15.18 -28.953 -6.199 1 80.19 209 TYR B O 1
ATOM 4017 N N . LEU B 1 210 ? -13.461 -30.422 -5.867 1 84.69 210 LEU B N 1
ATOM 4018 C CA . LEU B 1 210 ? -12.453 -29.469 -6.32 1 84.69 210 LEU B CA 1
ATOM 4019 C C . LEU B 1 210 ? -12.703 -29.047 -7.77 1 84.69 210 LEU B C 1
ATOM 4021 O O . LEU B 1 210 ? -12.562 -27.875 -8.117 1 84.69 210 LEU B O 1
ATOM 4025 N N . SER B 1 211 ? -13.016 -30.016 -8.523 1 87.19 211 SER B N 1
ATOM 4026 C CA . SER B 1 211 ? -13.297 -29.734 -9.93 1 87.19 211 SER B CA 1
ATOM 4027 C C . SER B 1 211 ? -14.5 -28.812 -10.078 1 87.19 211 SER B C 1
ATOM 4029 O O . SER B 1 211 ? -14.477 -27.875 -10.883 1 87.19 211 SER B O 1
ATOM 4031 N N . HIS B 1 212 ? -15.492 -29.062 -9.273 1 85.06 212 HIS B N 1
ATOM 4032 C CA . HIS B 1 212 ? -16.703 -28.234 -9.328 1 85.06 212 HIS B CA 1
ATOM 4033 C C . HIS B 1 212 ? -16.422 -26.828 -8.844 1 85.06 212 HIS B C 1
ATOM 4035 O O . HIS B 1 212 ? -16.844 -25.844 -9.469 1 85.06 212 HIS B O 1
ATOM 4041 N N . LEU B 1 213 ? -15.789 -26.797 -7.766 1 81.31 213 LEU B N 1
ATOM 4042 C CA . LEU B 1 213 ? -15.438 -25.5 -7.215 1 81.31 213 LEU B CA 1
ATOM 4043 C C . LEU B 1 213 ? -14.656 -24.672 -8.227 1 81.31 213 LEU B C 1
ATOM 4045 O O . LEU B 1 213 ? -14.977 -23.5 -8.461 1 81.31 213 LEU B O 1
ATOM 4049 N N . PHE B 1 214 ? -13.602 -25.328 -8.758 1 86.56 214 PHE B N 1
ATOM 4050 C CA . PHE B 1 214 ? -12.742 -24.625 -9.703 1 86.56 214 PHE B CA 1
ATOM 4051 C C . PHE B 1 214 ? -13.547 -24.141 -10.898 1 86.56 214 PHE B C 1
ATOM 4053 O O . PHE B 1 214 ? -13.453 -22.969 -11.281 1 86.56 214 PHE B O 1
ATOM 4060 N N . SER B 1 215 ? -14.359 -25 -11.406 1 87.31 215 SER B N 1
ATOM 4061 C CA . SER B 1 215 ? -15.125 -24.672 -12.609 1 87.31 215 SER B CA 1
ATOM 4062 C C . SER B 1 215 ? -16.156 -23.578 -12.32 1 87.31 215 SER B C 1
ATOM 4064 O O . SER B 1 215 ? -16.422 -22.734 -13.18 1 87.31 215 SER B O 1
ATOM 4066 N N . SER B 1 216 ? -16.672 -23.625 -11.148 1 80.31 216 SER B N 1
ATOM 4067 C CA . SER B 1 216 ? -17.703 -22.656 -10.781 1 80.31 216 SER B CA 1
ATOM 4068 C C . SER B 1 216 ? -17.141 -21.25 -10.703 1 80.31 216 SER B C 1
ATOM 4070 O O . SER B 1 216 ? -17.844 -20.266 -10.961 1 80.31 216 SER B O 1
ATOM 4072 N N . ILE B 1 217 ? -15.914 -21.266 -10.461 1 75 217 ILE B N 1
ATOM 4073 C CA . ILE B 1 217 ? -15.289 -19.969 -10.305 1 75 217 ILE B CA 1
ATOM 4074 C C . ILE B 1 217 ? -14.578 -19.578 -11.602 1 75 217 ILE B C 1
ATOM 4076 O O . ILE B 1 217 ? -14.734 -18.453 -12.086 1 75 217 ILE B O 1
ATOM 4080 N N . ALA B 1 218 ? -13.773 -20.484 -12.133 1 78 218 ALA B N 1
ATOM 4081 C CA . ALA B 1 218 ? -12.914 -20.234 -13.281 1 78 218 ALA B CA 1
ATOM 4082 C C . ALA B 1 218 ? -13.734 -20.172 -14.57 1 78 218 ALA B C 1
ATOM 4084 O O . ALA B 1 218 ? -13.297 -19.594 -15.57 1 78 218 ALA B O 1
ATOM 4085 N N . GLY B 1 219 ? -14.953 -20.844 -14.586 1 80.69 219 GLY B N 1
ATOM 4086 C CA . GLY B 1 219 ? -15.758 -20.938 -15.789 1 80.69 219 GLY B CA 1
ATOM 4087 C C . GLY B 1 219 ? -15.266 -22.016 -16.75 1 80.69 219 GLY B C 1
ATOM 4088 O O . GLY B 1 219 ? -15.875 -22.25 -17.797 1 80.69 219 GLY B O 1
ATOM 4089 N N . VAL B 1 220 ? -14.148 -22.609 -16.516 1 84.44 220 VAL B N 1
ATOM 4090 C CA . VAL B 1 220 ? -13.609 -23.734 -17.266 1 84.44 220 VAL B CA 1
ATOM 4091 C C . VAL B 1 220 ? -13.258 -24.875 -16.312 1 84.44 220 VAL B C 1
ATOM 4093 O O . VAL B 1 220 ? -13.078 -24.656 -15.109 1 84.44 220 VAL B O 1
ATOM 4096 N N . SER B 1 221 ? -13.289 -26.062 -16.859 1 89.75 221 SER B N 1
ATOM 4097 C CA . SER B 1 221 ? -12.961 -27.203 -16 1 89.75 221 SER B CA 1
ATOM 4098 C C . SER B 1 221 ? -11.508 -27.141 -15.531 1 89.75 221 SER B C 1
ATOM 4100 O O . SER B 1 221 ? -10.656 -26.562 -16.203 1 89.75 221 SER B O 1
ATOM 4102 N N . LEU B 1 222 ? -11.289 -27.734 -14.391 1 89.5 222 LEU B N 1
ATOM 4103 C CA . LEU B 1 222 ? -9.945 -27.797 -13.844 1 89.5 222 LEU B CA 1
ATOM 4104 C C . LEU B 1 222 ? -8.984 -28.438 -14.836 1 89.5 222 LEU B C 1
ATOM 4106 O O . LEU B 1 222 ? -7.871 -27.953 -15.039 1 89.5 222 LEU B O 1
ATOM 4110 N N . LYS B 1 223 ? -9.445 -29.5 -15.453 1 88.12 223 LYS B N 1
ATOM 4111 C CA . LYS B 1 223 ? -8.641 -30.188 -16.453 1 88.12 223 LYS B CA 1
ATOM 4112 C C . LYS B 1 223 ? -8.297 -29.266 -17.609 1 88.12 223 LYS B C 1
ATOM 4114 O O . LYS B 1 223 ? -7.141 -29.203 -18.047 1 88.12 223 LYS B O 1
ATOM 4119 N N . GLN B 1 224 ? -9.281 -28.547 -18.047 1 87.5 224 GLN B N 1
ATOM 4120 C CA . GLN B 1 224 ? -9.07 -27.609 -19.156 1 87.5 224 GLN B CA 1
ATOM 4121 C C . GLN B 1 224 ? -8.109 -26.5 -18.75 1 87.5 224 GLN B C 1
ATOM 4123 O O . GLN B 1 224 ? -7.25 -26.094 -19.547 1 87.5 224 GLN B O 1
ATOM 4128 N N . TYR B 1 225 ? -8.289 -26.031 -17.516 1 88.38 225 TYR B N 1
ATOM 4129 C CA . TYR B 1 225 ? -7.422 -24.969 -17.047 1 88.38 225 TYR B CA 1
ATOM 4130 C C . TYR B 1 225 ? -5.973 -25.422 -16.969 1 88.38 225 TYR B C 1
ATOM 4132 O O . TYR B 1 225 ? -5.062 -24.703 -17.375 1 88.38 225 TYR B O 1
ATOM 4140 N N . ILE B 1 226 ? -5.793 -26.625 -16.5 1 87.44 226 ILE B N 1
ATOM 4141 C CA . ILE B 1 226 ? -4.461 -27.203 -16.406 1 87.44 226 ILE B CA 1
ATOM 4142 C C . ILE B 1 226 ? -3.828 -27.266 -17.797 1 87.44 226 ILE B C 1
ATOM 4144 O O . ILE B 1 226 ? -2.674 -26.875 -17.984 1 87.44 226 ILE B O 1
ATOM 4148 N N . LEU B 1 227 ? -4.625 -27.672 -18.719 1 86.5 227 LEU B N 1
ATOM 4149 C CA . LEU B 1 227 ? -4.145 -27.812 -20.094 1 86.5 227 LEU B CA 1
ATOM 4150 C C . LEU B 1 227 ? -3.828 -26.453 -20.703 1 86.5 227 LEU B C 1
ATOM 4152 O O . LEU B 1 227 ? -2.82 -26.297 -21.391 1 86.5 227 LEU B O 1
ATOM 4156 N N . GLN B 1 228 ? -4.688 -25.531 -20.469 1 86 228 GLN B N 1
ATOM 4157 C CA . GLN B 1 228 ? -4.484 -24.188 -20.969 1 86 228 GLN B CA 1
ATOM 4158 C C . GLN B 1 228 ? -3.18 -23.594 -20.453 1 86 228 GLN B C 1
ATOM 4160 O O . GLN B 1 228 ? -2.422 -22.969 -21.219 1 86 228 GLN B O 1
ATOM 4165 N N . GLN B 1 229 ? -3.008 -23.766 -19.188 1 83.38 229 GLN B N 1
ATOM 4166 C CA . GLN B 1 229 ? -1.783 -23.25 -18.578 1 83.38 229 GLN B CA 1
ATOM 4167 C C . GLN B 1 229 ? -0.55 -23.938 -19.172 1 83.38 229 GLN B C 1
ATOM 4169 O O . GLN B 1 229 ? 0.472 -23.281 -19.406 1 83.38 229 GLN B O 1
ATOM 4174 N N . LYS B 1 230 ? -0.652 -25.172 -19.406 1 84.19 230 LYS B N 1
ATOM 4175 C C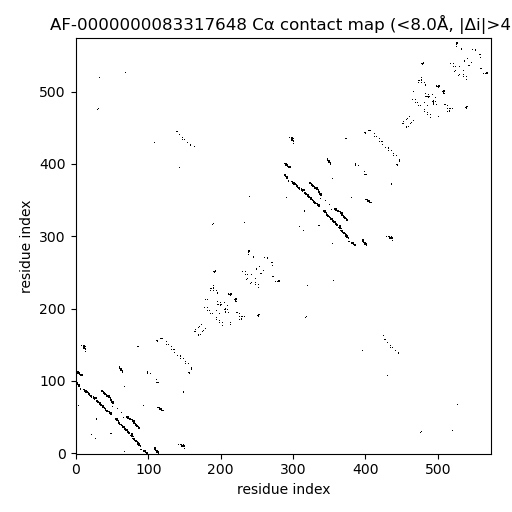A . LYS B 1 230 ? 0.424 -25.922 -20.047 1 84.19 230 LYS B CA 1
ATOM 4176 C C . LYS B 1 230 ? 0.712 -25.375 -21.438 1 84.19 230 LYS B C 1
ATOM 4178 O O . LYS B 1 230 ? 1.873 -25.219 -21.812 1 84.19 230 LYS B O 1
ATOM 4183 N N . MET B 1 231 ? -0.309 -25.016 -22.109 1 87.12 231 MET B N 1
ATOM 4184 C CA . MET B 1 231 ? -0.139 -24.531 -23.484 1 87.12 231 MET B CA 1
ATOM 4185 C C . MET B 1 231 ? 0.422 -23.109 -23.484 1 87.12 231 MET B C 1
ATOM 4187 O O . MET B 1 231 ? 1.146 -22.734 -24.406 1 87.12 231 MET B O 1
ATOM 4191 N N . GLU B 1 232 ? 0.037 -22.406 -22.5 1 82.69 232 GLU B N 1
ATOM 4192 C CA . GLU B 1 232 ? 0.634 -21.078 -22.391 1 82.69 232 GLU B CA 1
ATOM 4193 C C . GLU B 1 232 ? 2.15 -21.172 -22.234 1 82.69 232 GLU B C 1
ATOM 4195 O O . GLU B 1 232 ? 2.887 -20.391 -22.859 1 82.69 232 GLU B O 1
ATOM 4200 N N . LEU B 1 233 ? 2.541 -22.062 -21.422 1 77.88 233 LEU B N 1
ATOM 4201 C CA . LEU B 1 233 ? 3.973 -22.297 -21.281 1 77.88 233 LEU B CA 1
ATOM 4202 C C . LEU B 1 233 ? 4.57 -22.781 -22.594 1 77.88 233 LEU B C 1
ATOM 4204 O O . LEU B 1 233 ? 5.66 -22.344 -22.984 1 77.88 233 LEU B O 1
ATOM 4208 N N . ALA B 1 234 ? 3.855 -23.578 -23.203 1 85.38 234 ALA B N 1
ATOM 4209 C CA . ALA B 1 234 ? 4.297 -24.078 -24.5 1 85.38 234 ALA B CA 1
ATOM 4210 C C . ALA B 1 234 ? 4.523 -22.922 -25.469 1 85.38 234 ALA B C 1
ATOM 4212 O O . ALA B 1 234 ? 5.539 -22.891 -26.172 1 85.38 234 ALA B O 1
ATOM 4213 N N . LYS B 1 235 ? 3.557 -22.047 -25.469 1 81.69 235 LYS B N 1
ATOM 4214 C CA . LYS B 1 235 ? 3.686 -20.875 -26.344 1 81.69 235 LYS B CA 1
ATOM 4215 C C . LYS B 1 235 ? 4.984 -20.125 -26.062 1 81.69 235 LYS B C 1
ATOM 4217 O O . LYS B 1 235 ? 5.703 -19.75 -26.984 1 81.69 235 LYS B O 1
ATOM 4222 N N . PHE B 1 236 ? 5.203 -19.984 -24.891 1 75.19 236 PHE B N 1
ATOM 4223 C CA . PHE B 1 236 ? 6.406 -19.281 -24.453 1 75.19 236 PHE B CA 1
ATOM 4224 C C . PHE B 1 236 ? 7.66 -20.031 -24.891 1 75.19 236 PHE B C 1
ATOM 4226 O O . PHE B 1 236 ? 8.586 -19.422 -25.453 1 75.19 236 PHE B O 1
ATOM 4233 N N . LEU B 1 237 ? 7.691 -21.297 -24.594 1 77.94 237 LEU B N 1
ATOM 4234 C CA . LEU B 1 237 ? 8.852 -22.109 -24.938 1 77.94 237 LEU B CA 1
ATOM 4235 C C . LEU B 1 237 ? 9.078 -22.141 -26.453 1 77.94 237 LEU B C 1
ATOM 4237 O O . LEU B 1 237 ? 10.219 -22.109 -26.922 1 77.94 237 LEU B O 1
ATOM 4241 N N . LEU B 1 238 ? 7.992 -22.109 -27.156 1 83.31 238 LEU B N 1
ATOM 4242 C CA . LEU B 1 238 ? 8.062 -22.188 -28.609 1 83.31 238 LEU B CA 1
ATOM 4243 C C . LEU B 1 238 ? 8.57 -20.891 -29.203 1 83.31 238 LEU B C 1
ATOM 4245 O O . LEU B 1 238 ? 9.297 -20.891 -30.203 1 83.31 238 LEU B O 1
ATOM 4249 N N . THR B 1 239 ? 8.25 -19.812 -28.547 1 78.19 239 THR B N 1
ATOM 4250 C CA . THR B 1 239 ? 8.562 -18.516 -29.156 1 78.19 239 THR B CA 1
ATOM 4251 C C . THR B 1 239 ? 9.836 -17.938 -28.547 1 78.19 239 THR B C 1
ATOM 4253 O O . THR B 1 239 ? 10.539 -17.156 -29.203 1 78.19 239 THR B O 1
ATOM 4256 N N . ASP B 1 240 ? 10.156 -18.344 -27.359 1 69.25 240 ASP B N 1
ATOM 4257 C CA . ASP B 1 240 ? 11.203 -17.609 -26.641 1 69.25 240 ASP B CA 1
ATOM 4258 C C . ASP B 1 240 ? 12.414 -18.5 -26.391 1 69.25 240 ASP B C 1
ATOM 4260 O O . ASP B 1 240 ? 13.367 -18.078 -25.734 1 69.25 240 ASP B O 1
ATOM 4264 N N . THR B 1 241 ? 12.289 -19.75 -26.828 1 68.88 241 THR B N 1
ATOM 4265 C CA . THR B 1 241 ? 13.43 -20.656 -26.719 1 68.88 241 THR B CA 1
ATOM 4266 C C . THR B 1 241 ? 13.703 -21.344 -28.047 1 68.88 241 THR B C 1
ATOM 4268 O O . THR B 1 241 ? 12.906 -21.25 -28.969 1 68.88 241 THR B O 1
ATOM 4271 N N . ASN B 1 242 ? 14.898 -21.969 -28.141 1 74.75 242 ASN B N 1
ATOM 4272 C CA . ASN B 1 242 ? 15.258 -22.703 -29.344 1 74.75 242 ASN B CA 1
ATOM 4273 C C . ASN B 1 242 ? 14.984 -24.203 -29.188 1 74.75 242 ASN B C 1
ATOM 4275 O O . ASN B 1 242 ? 15.516 -25.016 -29.938 1 74.75 242 ASN B O 1
ATOM 4279 N N . GLN B 1 243 ? 14.219 -24.5 -28.266 1 82.06 243 GLN B N 1
ATOM 4280 C CA . GLN B 1 243 ? 13.898 -25.906 -28.062 1 82.06 243 GLN B CA 1
ATOM 4281 C C . GLN B 1 243 ? 13.039 -26.453 -29.203 1 82.06 243 GLN B C 1
ATOM 4283 O O . GLN B 1 243 ? 12.148 -25.75 -29.703 1 82.06 243 GLN B O 1
ATOM 4288 N N . ASN B 1 244 ? 13.461 -27.625 -29.672 1 87.25 244 ASN B N 1
ATOM 4289 C CA . ASN B 1 244 ? 12.617 -28.219 -30.703 1 87.25 244 ASN B CA 1
ATOM 4290 C C . ASN B 1 244 ? 11.32 -28.766 -30.125 1 87.25 244 ASN B C 1
ATOM 4292 O O . ASN B 1 244 ? 11.125 -28.766 -28.906 1 87.25 244 ASN B O 1
ATOM 4296 N N . ILE B 1 245 ? 10.445 -29.219 -30.938 1 90.62 245 ILE B N 1
ATOM 4297 C CA . ILE B 1 245 ? 9.086 -29.609 -30.562 1 90.62 245 ILE B CA 1
ATOM 4298 C C . ILE B 1 245 ? 9.133 -30.781 -29.578 1 90.62 245 ILE B C 1
ATOM 4300 O O . ILE B 1 245 ? 8.359 -30.828 -28.625 1 90.62 245 ILE B O 1
ATOM 4304 N N . SER B 1 246 ? 10.07 -31.641 -29.828 1 91.19 246 SER B N 1
ATOM 4305 C CA . SER B 1 246 ? 10.211 -32.812 -28.969 1 91.19 246 SER B CA 1
ATOM 4306 C C . SER B 1 246 ? 10.656 -32.406 -27.562 1 91.19 246 SER B C 1
ATOM 4308 O O . SER B 1 246 ? 10.141 -32.938 -26.562 1 91.19 246 SER B O 1
ATOM 4310 N N . GLU B 1 247 ? 11.523 -31.5 -27.516 1 86.62 247 GLU B N 1
ATOM 4311 C CA . GLU B 1 247 ? 12.031 -31 -26.234 1 86.62 247 GLU B CA 1
ATOM 4312 C C . GLU B 1 247 ? 10.938 -30.281 -25.453 1 86.62 247 GLU B C 1
ATOM 4314 O O . GLU B 1 247 ? 10.805 -30.469 -24.234 1 86.62 247 GLU B O 1
ATOM 4319 N N . VAL B 1 248 ? 10.242 -29.5 -26.188 1 87.25 248 VAL B N 1
ATOM 4320 C CA . VAL B 1 248 ? 9.133 -28.781 -25.578 1 87.25 248 VAL B CA 1
ATOM 4321 C C . VAL B 1 248 ? 8.102 -29.781 -25.047 1 87.25 248 VAL B C 1
ATOM 4323 O O . VAL B 1 248 ? 7.605 -29.625 -23.922 1 87.25 248 VAL B O 1
ATOM 4326 N N . SER B 1 249 ? 7.84 -30.781 -25.797 1 88.81 249 SER B N 1
ATOM 4327 C CA . SER B 1 249 ? 6.879 -31.812 -25.422 1 88.81 249 SER B CA 1
ATOM 4328 C C . SER B 1 249 ? 7.297 -32.5 -24.125 1 88.81 249 SER B C 1
ATOM 4330 O O . SER B 1 249 ? 6.48 -32.688 -23.219 1 88.81 249 SER B O 1
ATOM 4332 N N . VAL B 1 250 ? 8.57 -32.844 -24.047 1 82.31 250 VAL B N 1
ATOM 4333 C CA . VAL B 1 250 ? 9.102 -33.531 -22.875 1 82.31 250 VAL B CA 1
ATOM 4334 C C . VAL B 1 250 ? 9.062 -32.594 -21.656 1 82.31 250 VAL B C 1
ATOM 4336 O O . VAL B 1 250 ? 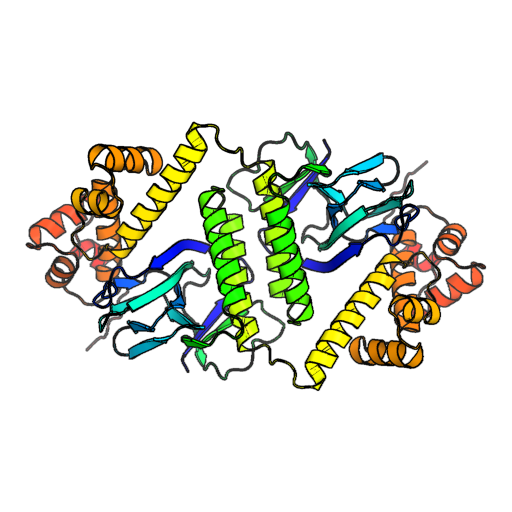8.703 -33.031 -20.562 1 82.31 250 VAL B O 1
ATOM 4339 N N . LYS B 1 251 ? 9.336 -31.438 -21.875 1 79.19 251 LYS B N 1
ATOM 4340 C CA . LYS B 1 251 ? 9.352 -30.453 -20.797 1 79.19 251 LYS B CA 1
ATOM 4341 C C . LYS B 1 251 ? 7.961 -30.25 -20.203 1 79.19 251 LYS B C 1
ATOM 4343 O O . LYS B 1 251 ? 7.82 -29.969 -19.016 1 79.19 251 LYS B O 1
ATOM 4348 N N . LEU B 1 252 ? 7.074 -30.438 -21.062 1 83.81 252 LEU B N 1
ATOM 4349 C CA . LEU B 1 252 ? 5.695 -30.234 -20.625 1 83.81 252 LEU B CA 1
ATOM 4350 C C . LEU B 1 252 ? 5.086 -31.531 -20.109 1 83.81 252 LEU B C 1
ATOM 4352 O O . LEU B 1 252 ? 3.902 -31.562 -19.75 1 83.81 252 LEU B O 1
ATOM 4356 N N . GLY B 1 253 ? 5.801 -32.594 -20.094 1 81.06 253 GLY B N 1
ATOM 4357 C CA . GLY B 1 253 ? 5.387 -33.844 -19.469 1 81.06 253 GLY B CA 1
ATOM 4358 C C . GLY B 1 253 ? 4.668 -34.781 -20.406 1 81.06 253 GLY B C 1
ATOM 4359 O O . GLY B 1 253 ? 4.027 -35.75 -19.969 1 81.06 253 GLY B O 1
ATOM 4360 N N . TYR B 1 254 ? 4.762 -34.531 -21.625 1 86.31 254 TYR B N 1
ATOM 4361 C CA . TYR B 1 254 ? 4.156 -35.438 -22.594 1 86.31 254 TYR B CA 1
ATOM 4362 C C . TYR B 1 254 ? 5.109 -36.594 -22.938 1 86.31 254 TYR B C 1
ATOM 4364 O O . TYR B 1 254 ? 6.312 -36.375 -23.094 1 86.31 254 TYR B O 1
ATOM 4372 N N . SER B 1 255 ? 4.562 -37.781 -22.938 1 82.31 255 SER B N 1
ATOM 4373 C CA . SER B 1 255 ? 5.367 -38.938 -23.312 1 82.31 255 SER B CA 1
ATOM 4374 C C . SER B 1 255 ? 5.551 -39 -24.828 1 82.31 255 SER B C 1
ATOM 4376 O O . SER B 1 255 ? 6.504 -39.625 -25.312 1 82.31 255 SER B O 1
ATOM 4378 N N . ASP B 1 256 ? 4.648 -38.438 -25.594 1 86.44 256 ASP B N 1
ATOM 4379 C CA . ASP B 1 256 ? 4.707 -38.469 -27.047 1 86.44 256 ASP B CA 1
ATOM 4380 C C . ASP B 1 256 ? 4.398 -37.094 -27.641 1 86.44 256 ASP B C 1
ATOM 4382 O O . ASP B 1 256 ? 3.432 -36.438 -27.234 1 86.44 256 ASP B O 1
ATOM 4386 N N . SER B 1 257 ? 5.23 -36.656 -28.562 1 90.69 257 SER B N 1
ATOM 4387 C CA . SER B 1 257 ? 5.09 -35.375 -29.188 1 90.69 257 SER B CA 1
ATOM 4388 C C . SER B 1 257 ? 3.77 -35.25 -29.938 1 90.69 257 SER B C 1
ATOM 4390 O O . SER B 1 257 ? 3.221 -34.156 -30.094 1 90.69 257 SER B O 1
ATOM 4392 N N . HIS B 1 258 ? 3.332 -36.469 -30.328 1 91.5 258 HIS B N 1
ATOM 4393 C CA . HIS B 1 258 ? 2.082 -36.469 -31.078 1 91.5 258 HIS B CA 1
ATOM 4394 C C . HIS B 1 258 ? 0.926 -35.938 -30.234 1 91.5 258 HIS B C 1
ATOM 4396 O O . HIS B 1 258 ? 0.11 -35.156 -30.688 1 91.5 258 HIS B O 1
ATOM 4402 N N . ASN B 1 259 ? 0.914 -36.375 -29 1 90.88 259 ASN B N 1
ATOM 4403 C CA . ASN B 1 259 ? -0.15 -35.969 -28.094 1 90.88 259 ASN B CA 1
ATOM 4404 C C . ASN B 1 259 ? -0.054 -34.5 -27.766 1 90.88 259 ASN B C 1
ATOM 4406 O O . ASN B 1 259 ? -1.073 -33.812 -27.656 1 90.88 259 ASN B O 1
ATOM 4410 N N . PHE B 1 260 ? 1.139 -34.062 -27.641 1 93.12 260 PHE B N 1
ATOM 4411 C CA . PHE B 1 260 ? 1.363 -32.625 -27.391 1 93.12 260 PHE B CA 1
ATOM 4412 C C . PHE B 1 260 ? 0.867 -31.797 -28.562 1 93.12 260 PHE B C 1
ATOM 4414 O O . PHE B 1 260 ? 0.13 -30.828 -28.375 1 93.12 260 PHE B O 1
ATOM 4421 N N . MET B 1 261 ? 1.271 -32.156 -29.75 1 92.94 261 MET B N 1
ATOM 4422 C CA . MET B 1 261 ? 0.915 -31.406 -30.938 1 92.94 261 MET B CA 1
ATOM 4423 C C . MET B 1 261 ? -0.599 -31.344 -31.109 1 92.94 261 MET B C 1
ATOM 4425 O O . MET B 1 261 ? -1.14 -30.281 -31.453 1 92.94 261 MET B O 1
ATOM 4429 N N . LYS B 1 262 ? -1.251 -32.469 -30.828 1 92.81 262 LYS B N 1
ATOM 4430 C CA . LYS B 1 262 ? -2.707 -32.5 -30.938 1 92.81 262 LYS B CA 1
ATOM 4431 C C . LYS B 1 262 ? -3.361 -31.578 -29.922 1 92.81 262 LYS B C 1
ATOM 4433 O O . LYS B 1 262 ? -4.281 -30.828 -30.25 1 92.81 262 LYS B O 1
ATOM 4438 N N . ALA B 1 263 ? -2.918 -31.656 -28.734 1 90.5 263 ALA B N 1
ATOM 4439 C CA . ALA B 1 263 ? -3.473 -30.828 -27.672 1 90.5 263 ALA B CA 1
ATOM 4440 C C . ALA B 1 263 ? -3.24 -29.344 -27.953 1 90.5 263 ALA B C 1
ATOM 4442 O O . ALA B 1 263 ? -4.133 -28.516 -27.75 1 90.5 263 ALA B O 1
ATOM 4443 N N . PHE B 1 264 ? -2.018 -29.031 -28.391 1 93.88 264 PHE B N 1
ATOM 4444 C CA . PHE B 1 264 ? -1.664 -27.641 -28.672 1 93.88 264 PHE B CA 1
ATOM 4445 C C . PHE B 1 264 ? -2.547 -27.078 -29.781 1 93.88 264 PHE B C 1
ATOM 4447 O O . PHE B 1 264 ? -3.102 -25.984 -29.656 1 93.88 264 PHE B O 1
ATOM 4454 N N . LYS B 1 265 ? -2.703 -27.844 -30.781 1 93.25 265 LYS B N 1
ATOM 4455 C CA . LYS B 1 265 ? -3.547 -27.406 -31.891 1 93.25 265 LYS B CA 1
ATOM 4456 C C . LYS B 1 265 ? -4.992 -27.219 -31.438 1 93.25 265 LYS B C 1
ATOM 4458 O O . LYS B 1 265 ? -5.656 -26.266 -31.844 1 93.25 265 LYS B O 1
ATOM 4463 N N . LYS B 1 266 ? -5.461 -28.094 -30.641 1 91.88 266 LYS B N 1
ATOM 4464 C CA . LYS B 1 266 ? -6.836 -28.047 -30.156 1 91.88 266 LYS B CA 1
ATOM 4465 C C . LYS B 1 266 ? -7.078 -26.781 -29.344 1 91.88 266 LYS B C 1
ATOM 4467 O O . LYS B 1 266 ? -8.117 -26.141 -29.469 1 91.88 266 LYS B O 1
ATOM 4472 N N . ILE B 1 267 ? -6.137 -26.422 -28.594 1 89 267 ILE B N 1
ATOM 4473 C CA . ILE B 1 267 ? -6.32 -25.328 -27.641 1 89 267 ILE B CA 1
ATOM 4474 C C . ILE B 1 267 ? -5.941 -24 -28.297 1 89 267 ILE B C 1
ATOM 4476 O O . ILE B 1 267 ? -6.645 -23 -28.141 1 89 267 ILE B O 1
ATOM 4480 N N . VAL B 1 268 ? -4.816 -23.922 -29.062 1 88.5 268 VAL B N 1
ATOM 4481 C CA . VAL B 1 268 ? -4.242 -22.688 -29.594 1 88.5 268 VAL B CA 1
ATOM 4482 C C . VAL B 1 268 ? -4.762 -22.438 -31 1 88.5 268 VAL B C 1
ATOM 4484 O O . VAL B 1 268 ? -4.824 -21.281 -31.453 1 88.5 268 VAL B O 1
ATOM 4487 N N . GLY B 1 269 ? -5.098 -23.531 -31.688 1 89.62 269 GLY B N 1
ATOM 4488 C CA . GLY B 1 269 ? -5.645 -23.406 -33.031 1 89.62 269 GLY B CA 1
ATOM 4489 C C . GLY B 1 269 ? -4.602 -23.562 -34.125 1 89.62 269 GLY B C 1
ATOM 4490 O O . GLY B 1 269 ? -4.938 -23.719 -35.281 1 89.62 269 GLY B O 1
ATOM 4491 N N . LEU B 1 270 ? -3.305 -23.484 -33.75 1 90.25 270 LEU B N 1
ATOM 4492 C CA . LEU B 1 270 ? -2.18 -23.703 -34.656 1 90.25 270 LEU B CA 1
ATOM 4493 C C . LEU B 1 270 ? -1.314 -24.859 -34.156 1 90.25 270 LEU B C 1
ATOM 4495 O O . LEU B 1 270 ? -1.311 -25.188 -32.969 1 90.25 270 LEU B O 1
ATOM 4499 N N . THR B 1 271 ? -0.662 -25.453 -35.125 1 93.12 271 THR B N 1
ATOM 4500 C CA . THR B 1 271 ? 0.343 -26.422 -34.719 1 93.12 271 THR B CA 1
ATOM 4501 C C . THR B 1 271 ? 1.516 -25.734 -34.031 1 93.12 271 THR B C 1
ATOM 4503 O O . THR B 1 271 ? 1.749 -24.531 -34.25 1 93.12 271 THR B O 1
ATOM 4506 N N . PRO B 1 272 ? 2.125 -26.516 -33.156 1 92.62 272 PRO B N 1
ATOM 4507 C CA . PRO B 1 272 ? 3.297 -25.922 -32.5 1 92.62 272 PRO B CA 1
ATOM 4508 C C . PRO B 1 272 ? 4.262 -25.297 -33.531 1 92.62 272 PRO B C 1
ATOM 4510 O O . PRO B 1 272 ? 4.758 -24.188 -33.312 1 92.62 272 PRO B O 1
ATOM 4513 N N . SER B 1 273 ? 4.504 -25.938 -34.625 1 90.44 273 SER B N 1
ATOM 4514 C CA . SER B 1 273 ? 5.406 -25.453 -35.656 1 90.44 273 SER B CA 1
ATOM 4515 C C . SER B 1 273 ? 4.867 -24.172 -36.281 1 90.44 273 SER B C 1
ATOM 4517 O O . SER B 1 273 ? 5.613 -23.219 -36.5 1 90.44 273 SER B O 1
ATOM 4519 N N . ASP B 1 274 ? 3.646 -24.172 -36.625 1 90.19 274 ASP B N 1
ATOM 4520 C CA . ASP B 1 274 ? 3.027 -23 -37.219 1 90.19 274 ASP B CA 1
ATOM 4521 C C . ASP B 1 274 ? 3.066 -21.812 -36.25 1 90.19 274 ASP B C 1
ATOM 4523 O O . ASP B 1 274 ? 3.285 -20.672 -36.656 1 90.19 274 ASP B O 1
ATOM 4527 N N . PHE B 1 275 ? 2.807 -22.172 -35.031 1 89.56 275 PHE B N 1
ATOM 4528 C CA . PHE B 1 275 ? 2.801 -21.125 -34 1 89.56 275 PHE B CA 1
ATOM 4529 C C . PHE B 1 275 ? 4.184 -20.5 -33.875 1 89.56 275 PHE B C 1
ATOM 4531 O O . PHE B 1 275 ? 4.316 -19.266 -33.844 1 89.56 275 PHE B O 1
ATOM 4538 N N . ARG B 1 276 ? 5.176 -21.281 -33.656 1 86.88 276 ARG B N 1
ATOM 4539 C CA . ARG B 1 276 ? 6.551 -20.812 -33.594 1 86.88 276 ARG B CA 1
ATOM 4540 C C . ARG B 1 276 ? 6.906 -19.953 -34.812 1 86.88 276 ARG B C 1
ATOM 4542 O O . ARG B 1 276 ? 7.516 -18.891 -34.656 1 86.88 276 ARG B O 1
ATOM 4549 N N . ASN B 1 277 ? 6.531 -20.406 -35.969 1 82.56 277 ASN B N 1
ATOM 4550 C CA . ASN B 1 277 ? 6.816 -19.672 -37.219 1 82.56 277 ASN B CA 1
ATOM 4551 C C . ASN B 1 277 ? 6.125 -18.312 -37.25 1 82.56 277 ASN B C 1
ATOM 4553 O O . ASN B 1 277 ? 6.668 -17.344 -37.75 1 82.56 277 ASN B O 1
ATOM 4557 N N . ALA B 1 278 ? 5.051 -18.359 -36.625 1 79.62 278 ALA B N 1
ATOM 4558 C CA . ALA B 1 278 ? 4.238 -17.141 -36.688 1 79.62 278 ALA B CA 1
ATOM 4559 C C . ALA B 1 278 ? 4.676 -16.141 -35.625 1 79.62 278 ALA B C 1
ATOM 4561 O O . ALA B 1 278 ? 4.59 -14.93 -35.844 1 79.62 278 ALA B O 1
ATOM 4562 N N . TYR B 1 279 ? 5.121 -16.641 -34.5 1 72 279 TYR B N 1
ATOM 4563 C CA . TYR B 1 279 ? 5.27 -15.727 -33.375 1 72 279 TYR B CA 1
ATOM 4564 C C . TYR B 1 279 ? 6.707 -15.727 -32.875 1 72 279 TYR B C 1
ATOM 4566 O O . TYR B 1 279 ? 7.027 -15.023 -31.906 1 72 279 TYR B O 1
ATOM 4574 N N . ALA B 1 280 ? 7.516 -16.688 -33.312 1 62.5 280 ALA B N 1
ATOM 4575 C CA . ALA B 1 280 ? 8.898 -16.734 -32.844 1 62.5 280 ALA B CA 1
ATOM 4576 C C . ALA B 1 280 ? 9.531 -15.336 -32.875 1 62.5 280 ALA B C 1
ATOM 4578 O O . ALA B 1 280 ? 9.375 -14.602 -33.844 1 62.5 280 ALA B O 1
ATOM 4579 N N . LYS B 1 281 ? 9.883 -14.938 -31.844 1 53.88 281 LYS B N 1
ATOM 4580 C CA . LYS B 1 281 ? 10.766 -13.781 -31.812 1 53.88 281 LYS B CA 1
ATOM 4581 C C . LYS B 1 281 ? 12.172 -14.148 -32.281 1 53.88 281 LYS B C 1
ATOM 4583 O O . LYS B 1 281 ? 12.82 -15.016 -31.688 1 53.88 281 LYS B O 1
ATOM 4588 N N . ARG B 1 282 ? 12.461 -14.219 -33.562 1 40.03 282 ARG B N 1
ATOM 4589 C CA . ARG B 1 282 ? 13.672 -14.586 -34.312 1 40.03 282 ARG B CA 1
ATOM 4590 C C . ARG B 1 282 ? 14.922 -14.094 -33.562 1 40.03 282 ARG B C 1
ATOM 4592 O O . ARG B 1 282 ? 15.195 -12.898 -33.531 1 40.03 282 ARG B O 1
ATOM 4599 N N . LEU B 1 283 ? 15.258 -14.445 -32.375 1 38 283 LEU B N 1
ATOM 4600 C CA . LEU B 1 283 ? 16.703 -14.227 -32.312 1 38 283 LEU B CA 1
ATOM 4601 C C . LEU B 1 283 ? 17.406 -15.016 -33.438 1 38 283 LEU B C 1
ATOM 4603 O O . LEU B 1 283 ? 17.359 -16.25 -33.438 1 38 283 LEU B O 1
ATOM 4607 N N . LEU B 1 284 ? 17.219 -14.719 -34.625 1 34.47 284 LEU B N 1
ATOM 4608 C CA . LEU B 1 284 ? 18.062 -15.203 -35.719 1 34.47 284 LEU B CA 1
ATOM 4609 C C . LEU B 1 284 ? 19.531 -15.258 -35.281 1 34.47 284 LEU B C 1
ATOM 4611 O O . LEU B 1 284 ? 20.141 -14.219 -35.031 1 34.47 284 LEU B O 1
ATOM 4615 N N . PHE B 1 285 ? 20 -16.047 -34.406 1 29.25 285 PHE B N 1
ATOM 4616 C CA . PHE B 1 285 ? 21.422 -16.312 -34.562 1 29.25 285 PHE B CA 1
ATOM 4617 C C . PHE B 1 285 ? 21.719 -16.922 -35.938 1 29.25 285 PHE B C 1
ATOM 4619 O O . PHE B 1 285 ? 21.156 -17.953 -36.312 1 29.25 285 PHE B O 1
ATOM 4626 N N . TYR B 1 286 ? 21.734 -16.094 -37 1 28.39 286 TYR B N 1
ATOM 4627 C CA . TYR B 1 286 ? 22.531 -16.438 -38.156 1 28.39 286 TYR B CA 1
ATOM 4628 C C . TYR B 1 286 ? 23.844 -17.078 -37.781 1 28.39 286 TYR B C 1
ATOM 4630 O O . TYR B 1 286 ? 24.609 -16.516 -37 1 28.39 286 TYR B O 1
ATOM 4638 N N . GLU B 1 287 ? 23.969 -18.453 -37.656 1 24.7 287 GLU B N 1
ATOM 4639 C CA . GLU B 1 287 ? 25.266 -18.938 -38.125 1 24.7 287 GLU B CA 1
ATOM 4640 C C . GLU B 1 287 ? 25.469 -18.578 -39.625 1 24.7 287 GLU B C 1
ATOM 4642 O O . GLU B 1 287 ? 24.531 -18.672 -40.406 1 24.7 287 GLU B O 1
#

Solvent-accessible surface area (backbone atoms only — not comparable to full-atom values): 30071 Å² total; per-residue (Å²): 100,64,12,39,52,44,66,52,64,37,64,32,43,59,73,50,70,52,77,49,68,46,90,42,59,71,35,56,53,65,56,46,66,33,83,37,30,37,41,37,38,26,71,34,48,37,42,31,38,22,58,68,84,51,76,42,80,37,34,52,39,17,37,44,48,44,55,53,69,34,41,33,30,32,82,39,56,15,45,26,27,30,39,39,40,30,32,39,56,84,62,84,66,85,40,77,39,58,53,82,51,74,71,73,61,96,83,54,62,52,49,66,40,51,32,58,50,67,54,76,56,52,65,59,52,51,53,53,53,50,51,44,52,49,43,61,44,74,38,93,56,61,64,48,45,9,31,44,51,36,34,52,52,40,50,54,38,42,52,67,62,48,65,72,47,62,88,67,25,54,52,38,24,51,46,42,39,50,39,47,50,49,48,50,49,45,66,57,37,29,38,42,78,73,47,66,60,54,52,14,55,72,76,69,42,53,50,66,59,46,35,47,53,32,22,71,69,69,74,43,46,47,68,54,48,51,50,50,49,31,42,50,49,45,51,46,44,43,24,74,42,87,59,50,69,61,54,50,21,48,53,46,51,38,92,43,49,66,60,41,39,53,51,36,23,71,74,73,69,40,43,61,68,56,43,27,72,71,56,38,60,70,75,69,74,76,127,101,63,11,39,51,44,69,53,64,37,64,33,44,60,72,50,71,52,76,47,65,48,90,42,60,72,34,54,53,64,56,46,67,35,83,36,29,37,40,36,39,25,72,35,49,37,42,32,39,22,56,67,85,50,78,43,80,36,34,53,38,17,35,43,47,44,54,52,69,34,41,34,30,32,82,40,57,15,45,28,27,30,38,39,40,31,31,40,55,85,62,84,66,86,40,76,40,57,53,83,51,73,72,74,60,94,82,54,60,52,47,66,41,49,32,59,50,66,53,75,55,50,66,61,52,50,53,52,52,51,51,45,52,49,43,61,45,74,39,92,54,62,63,50,47,10,30,44,50,37,34,52,53,40,49,53,38,42,50,65,62,50,65,71,47,62,88,66,25,52,52,37,26,51,47,42,37,49,38,47,49,48,48,49,48,43,67,58,36,31,39,43,77,73,47,66,61,55,52,15,56,72,75,69,42,53,49,67,58,44,36,47,53,33,20,73,70,71,74,43,47,47,68,55,48,51,50,50,48,32,43,52,51,45,53,45,45,43,24,73,41,89,58,50,67,59,53,50,22,47,54,46,51,38,94,44,50,68,59,41,41,51,52,37,24,70,73,74,69,40,42,61,68,57,41,25,72,71,58,36,60,72,74,70,75,76,128